Protein 8YCM (pdb70)

Organism: Homo sapiens (NCBI:txid9606)

Nearest PDB structures (foldseek):
  8ycm-assembly1_A  TM=1.005E+00  e=2.856E-42  Homo sapiens
  9bz0-assembly1_f  TM=9.808E-01  e=5.136E-36  Homo sapiens
  9er2-assembly1_Q  TM=9.688E-01  e=7.752E-35  Homo sapiens
  9fd2-assembly1_g  TM=9.751E-01  e=4.422E-33  Homo sapiens
  3ihu-assembly2_B  TM=4.565E-01  e=1.187E+00  Cupriavidus pinatubonensis JMP134

GO terms:
  GO:0046579 positive regulation of Ras protein signal transduction (P, IDA)
  GO:0005634 nucleus (C, TAS)
  GO:0005515 protein binding (F, IPI)
  GO:0016607 nuclear speck (C, IDA)
  GO:0005634 nucleus (C, IDA)
  GO:0003690 double-stranded DNA binding (F, IDA)
  GO:0003725 double-stranded RNA binding (F, IDA)
  GO:0042803 protein homodimerization activity (F, IDA)
  GO:0005634 nucleus (C, EXP)
  GO:0005737 cytoplasm (C, EXP)
  GO:1903518 positive regulation of single strand break repair (P, IMP)
  GO:0005737 cytoplasm (C, IDA)

InterPro domains:
  IPR018865 Inactive serine/threonine-protein kinase 19-like [PF10494] (53-251)
  IPR018865 Inactive serine/threonine-protein kinase 19-like [PTHR15243] (1-252)

Foldseek 3Di:
DCLLVVQVVVLQVLFDCPVVPVLFFRKAWLLLSCLRVVPSVVNVVVVVVCLVVQQWAWEADCDQLTGIIIGGLVSQLVNLCVLCPPHPLNVLSVLCSVPVSVPHRDQKDWQCCCCPVSNDDPVNVVSCVVSQQWDDDDPTMTGGGIRPCVVVVVLLVQQLVQLQVVQCPDVQSKDAPVRSQPDDRDPSNDSHNVSSVSNCPSSVCWDFDQDPVGTMTHRPPD/DQDPPLLVVQVVVLLVLFDCPVVPVLFARKAWLLLSCLRVVPNVSNVVNVVVCLFVQQWAWEQQPPDRSGIIIGGVVSLVVSLQVLCPPHPLNVLSVLCNVQPSVPGRDFKDWQCCCCPVSNDDPVNVVSCVVSQQWDDDDPTMTGGGGGPCVVVSQLLVQLLVVLQVVQCVDPQSKAAPCRSQVDDRDPSNPSHSVSSVSSCVSVVQWDWDQDPVHIMTHGDPD

Radius of gyration: 24.02 Å; Cα contacts (8 Å, |Δi|>4): 774; chains: 2; bounding box: 59×56×57 Å

Solvent-accessible surface area: 20640 Å² total; per-residue (Å²): 140,41,37,0,110,66,4,2,62,95,0,21,154,60,9,41,122,62,36,5,152,61,63,3,2,12,0,0,0,46,5,0,0,22,21,59,12,104,74,86,101,39,0,55,127,13,2,120,77,10,43,123,131,50,68,3,10,1,0,32,18,2,2,10,54,3,37,46,0,0,0,54,32,93,34,0,96,53,35,4,49,147,50,3,90,82,128,93,32,18,48,7,0,93,68,0,10,76,57,3,6,97,63,47,25,78,40,23,7,92,54,92,75,1,38,140,96,46,44,5,179,98,72,45,5,59,56,0,6,93,11,22,0,0,34,26,73,49,99,30,3,36,37,1,17,6,20,49,12,44,129,0,27,60,39,0,13,89,0,14,43,16,0,0,30,7,0,16,176,23,152,156,66,35,10,52,48,85,97,0,69,68,110,198,38,35,129,64,11,112,3,31,18,49,2,0,4,22,0,0,34,2,4,115,9,2,54,57,56,108,51,157,78,39,44,20,0,100,5,18,23,163,108,29,53,65,22,7,0,51,7,4,0,33,69,1,14,155,70,11,39,126,60,35,11,149,59,36,6,1,2,3,0,5,34,15,0,0,22,29,51,2,100,78,94,99,18,0,56,127,17,1,98,80,21,12,85,13,18,20,0,5,1,5,22,13,63,54,72,143,108,8,29,0,0,0,28,3,79,37,0,35,79,29,1,78,120,41,4,117,71,121,96,38,37,41,8,0,42,10,0,9,8,0,1,4,19,25,33,13,69,34,27,4,85,58,88,64,0,43,142,74,12,14,3,147,101,73,41,10,78,58,0,61,100,8,19,0,1,64,102,99,75,120,31,2,32,55,0,11,8,16,50,11,38,96,0,45,142,42,0,50,110,0,35,91,18,0,25,41,28,0,122,178,26,155,167,134,35,13,49,42,92,98,0,68,63,104,232,39,45,132,56,4,104,3,26,12,61,3,0,7,35,0,1,54,4,24,114,60,5,57,66,56,111,48,157,82,36,57,22,0,103,19,44,157,174

B-factor: mean 21.3, std 8.12, range [8.61, 62.26]

Sequence (447 aa):
PGSARAAVSELMQLFPRGLFEDALPPIVVLRSQVYSLVPDRTVADRQLKELQEQGEIRIVVQLGFDLDAHGIIIFTEDYRTRVLKASDGRPYAGAVQKFLASSVLPASGDLSFQQDQMTQTFGFRDSEITHLVNAGVLTVRDAGSWWLAVPGAGRFIKYFVKGRQAVLSSMVRKAKYRELLLSELLGRRRAPVVVRLGLTYHVHDLIGAQLVDSISTTSGTLLRLPETSGEPGSARAAVSELMQLFPRGLFEDALPPIVVLRSQVYSLVPDRTVADRQLKELQEQGEIRIVQLGFDLDAHGIIFTEDYRTTRVLKASSDGRPYAGAVQKFLASVLPASGDLSFQQDQMTQTFGFRDSEITHLVNAGVLTVRDAGSWWLAVPGAGRFIKYFVKGRRQAVLSSMVRKAKYRELLLSSEELLGRRAPVVVRLGLTYHVHDLIGAQLVDSISSTTSGTLLRLPET

Structure (mmCIF, N/CA/C/O backbone):
data_8YCM
#
_entry.id   8YCM
#
_cell.length_a   55.322
_cell.length_b   97.836
_cell.length_c   98.657
_cell.angle_alpha   90.000
_cell.angle_beta   90.000
_cell.angle_gamma   90.000
#
_symmetry.space_group_name_H-M   'P 21 21 21'
#
loop_
_entity.id
_entity.type
_entity.pdbx_description
1 polymer 'Isoform 4 of Inactive serine/threonine-protein kinase 19'
2 non-polymer 'SULFATE ION'
3 water water
#
loop_
_atom_site.group_PDB
_atom_site.id
_atom_site.type_symbol
_atom_site.label_atom_id
_atom_site.label_alt_id
_atom_site.label_comp_id
_atom_site.label_asym_id
_atom_site.label_entity_id
_atom_site.label_seq_id
_atom_site.pdbx_PDB_ins_code
_atom_site.Cartn_x
_atom_site.Cartn_y
_atom_site.Cartn_z
_atom_site.occupancy
_atom_site.B_iso_or_equiv
_atom_site.auth_seq_id
_atom_site.auth_comp_id
_atom_site.auth_asym_id
_atom_site.auth_atom_id
_atom_site.pdbx_PDB_model_num
ATOM 1 N N . PRO A 1 8 ? -12.65700 15.52000 -27.11200 1.000 34.49531 33 PRO A N 1
ATOM 2 C CA . PRO A 1 8 ? -13.98200 15.64300 -27.72000 1.000 29.56531 33 PRO A CA 1
ATOM 3 C C . PRO A 1 8 ? -14.02500 14.61100 -28.84000 1.000 28.98531 33 PRO A C 1
ATOM 4 O O . PRO A 1 8 ? -14.30500 14.91100 -30.00200 1.000 28.88531 33 PRO A O 1
ATOM 15 N N . GLY A 1 9 ? -13.68200 13.37700 -28.46100 1.000 31.65531 34 GLY A N 1
ATOM 16 C CA . GLY A 1 9 ? -13.45500 12.30000 -29.40100 1.000 28.48531 34 GLY A CA 1
ATOM 17 C C . GLY A 1 9 ? -12.12500 12.33400 -30.13100 1.000 25.44531 34 GLY A C 1
ATOM 18 O O . GLY A 1 9 ? -11.94400 11.57300 -31.07900 1.000 24.50531 34 GLY A O 1
ATOM 22 N N . SER A 1 10 ? -11.19000 13.18400 -29.71900 1.000 27.32531 35 SER A N 1
ATOM 23 C CA . SER A 1 10 ? -9.98400 13.39900 -30.51400 1.000 20.13531 35 SER A CA 1
ATOM 24 C C . SER A 1 10 ? -9.11900 12.13900 -30.60500 1.000 17.63754 35 SER A C 1
ATOM 25 O O . SER A 1 10 ? -8.76800 11.69500 -31.70400 1.000 16.07004 35 SER A O 1
ATOM 33 N N . ALA A 1 11 ? -8.72700 11.57200 -29.46500 1.000 16.49096 36 ALA A N 1
ATOM 34 C CA . ALA A 1 11 ? -7.88900 10.37500 -29.51500 1.000 15.77147 36 ALA A CA 1
ATOM 35 C C . ALA A 1 11 ? -8.62500 9.20200 -30.15700 1.000 15.23974 36 ALA A C 1
ATOM 36 O O . ALA A 1 11 ? -8.02700 8.41300 -30.89100 1.000 15.67618 36 ALA A O 1
ATOM 43 N N . ARG A 1 12 ? -9.92300 9.04600 -29.87000 1.000 15.75279 37 ARG A N 1
ATOM 44 C CA . ARG A 1 12 ? -10.65900 7.94800 -30.48200 1.000 16.12978 37 ARG A CA 1
ATOM 45 C C . ARG A 1 12 ? -10.70300 8.07900 -32.00200 1.000 15.69688 37 ARG A C 1
ATOM 46 O O . ARG A 1 12 ? -10.53000 7.08900 -32.72900 1.000 15.39581 37 ARG A O 1
ATOM 67 N N . ALA A 1 13 ? -10.92500 9.29700 -32.50600 1.000 14.58776 38 ALA A N 1
ATOM 68 C CA . ALA A 1 13 ? -10.92600 9.50900 -33.95100 1.000 14.98392 38 ALA A CA 1
ATOM 69 C C . ALA A 1 13 ? -9.54800 9.24600 -34.54500 1.000 14.74389 38 ALA A C 1
ATOM 70 O O . ALA A 1 13 ? -9.43000 8.64400 -35.61600 1.000 15.49017 38 ALA A O 1
ATOM 77 N N . ALA A 1 14 ? -8.49400 9.69400 -33.86000 1.000 13.99094 39 ALA A N 1
ATOM 78 C CA . ALA A 1 14 ? -7.13000 9.45400 -34.33500 1.000 12.91633 39 ALA A CA 1
ATOM 79 C C . ALA A 1 14 ? -6.81000 7.96500 -34.39300 1.000 12.61634 39 ALA A C 1
ATOM 80 O O . ALA A 1 14 ? -6.25200 7.47800 -35.38100 1.000 12.62265 39 ALA A O 1
ATOM 87 N N . VAL A 1 15 ? -7.15600 7.22700 -33.34200 1.000 13.11890 40 VAL A N 1
ATOM 88 C CA . VAL A 1 15 ? -6.90800 5.78100 -33.34700 1.000 12.71373 40 VAL A CA 1
ATOM 89 C C . VAL A 1 15 ? -7.59600 5.12600 -34.54400 1.000 13.11352 40 VAL A C 1
ATOM 90 O O . VAL A 1 15 ? -7.00900 4.29200 -35.23300 1.000 13.37987 40 VAL A O 1
ATOM 103 N N . SER A 1 16 ? -8.85500 5.48900 -34.81100 1.000 14.54761 41 SER A N 1
ATOM 104 C CA . SER A 1 16 ? -9.55900 4.87900 -35.94200 1.000 15.45816 41 SER A CA 1
ATOM 105 C C . SER A 1 16 ? -8.93700 5.24900 -37.29000 1.000 15.62780 41 SER A C 1
ATOM 106 O O . SER A 1 16 ? -8.88400 4.41200 -38.19600 1.000 16.41227 41 SER A O 1
ATOM 114 N N . GLU A 1 17 ? -8.46500 6.49200 -37.45300 1.000 14.59263 42 GLU A N 1
ATOM 115 C CA . GLU A 1 17 ? -7.79700 6.86300 -38.69900 1.000 14.50210 42 GLU A CA 1
ATOM 116 C C . GLU A 1 17 ? -6.52100 6.05100 -38.90700 1.000 13.84875 42 GLU A C 1
ATOM 117 O O . GLU A 1 17 ? -6.24000 5.58800 -40.01600 1.000 15.43326 42 GLU A O 1
ATOM 129 N N . LEU A 1 18 ? -5.75300 5.85200 -37.84100 1.000 12.35816 43 LEU A N 1
ATOM 130 C CA . LEU A 1 18 ? -4.48200 5.13500 -37.93400 1.000 12.63505 43 LEU A CA 1
ATOM 131 C C . LEU A 1 18 ? -4.71100 3.64200 -38.11300 1.000 13.12583 43 LEU A C 1
ATOM 132 O O . LEU A 1 18 ? -3.97600 2.98100 -38.84900 1.000 13.41368 43 LEU A O 1
ATOM 148 N N . MET A 1 19 ? -5.74700 3.09900 -37.47000 1.000 12.94845 44 MET A N 1
ATOM 149 C CA . MET A 1 19 ? -6.06000 1.68400 -37.61600 1.000 13.73111 44 MET A CA 1
ATOM 150 C C . MET A 1 19 ? -6.36800 1.35100 -39.06700 1.000 14.19730 44 MET A C 1
ATOM 151 O O . MET A 1 19 ? -6.00400 0.28000 -39.56000 1.000 15.70042 44 MET A O 1
ATOM 165 N N . GLN A 1 20 ? -7.03800 2.26000 -39.77100 1.000 15.31290 45 GLN A N 1
ATOM 166 C CA . GLN A 1 20 ? -7.37000 1.99800 -41.16300 1.000 17.53067 45 GLN A CA 1
ATOM 167 C C . GLN A 1 20 ? -6.12500 1.84600 -42.02900 1.000 15.35192 45 GLN A C 1
ATOM 168 O O . GLN A 1 20 ? -6.18200 1.20600 -43.09200 1.000 17.50993 45 GLN A O 1
ATOM 182 N N . LEU A 1 21 ? -5.00800 2.46400 -41.62500 1.000 13.95715 46 LEU A N 1
ATOM 183 C CA . LEU A 1 21 ? -3.77100 2.35300 -42.37800 1.000 15.11099 46 LEU A CA 1
ATOM 184 C C . LEU A 1 21 ? -3.08900 1.00100 -42.20600 1.000 15.70366 46 LEU A C 1
ATOM 185 O O . LEU A 1 21 ? -2.25400 0.63300 -43.03900 1.000 17.07173 46 LEU A O 1
ATOM 201 N N . PHE A 1 22 ? -3.40100 0.25500 -41.15300 1.000 14.64705 47 PHE A N 1
ATOM 202 C CA . PHE A 1 22 ? -2.64700 -0.96100 -40.87200 1.000 15.31629 47 PHE A CA 1
ATOM 203 C C . PHE A 1 22 ? -2.94000 -2.02700 -41.91800 1.000 16.48604 47 PHE A C 1
ATOM 204 O O . PHE A 1 22 ? -4.11000 -2.37800 -42.12600 1.000 17.41823 47 PHE A O 1
ATOM 221 N N . PRO A 1 23 ? -1.92000 -2.58400 -42.58300 1.000 15.62384 48 PRO A N 1
ATOM 222 C CA . PRO A 1 23 ? -2.18600 -3.65100 -43.55900 1.000 18.41958 48 PRO A CA 1
ATOM 223 C C . PRO A 1 23 ? -2.35800 -5.02800 -42.93700 1.000 20.16611 48 PRO A C 1
ATOM 224 O O . PRO A 1 23 ? -1.38400 -5.75900 -42.74400 1.000 20.83531 48 PRO A O 1
ATOM 235 N N . ARG A 1 24 ? -3.61100 -5.38500 -42.65000 1.000 22.55531 49 ARG A N 1
ATOM 236 C CA . ARG A 1 24 ? -3.89000 -6.66100 -41.99900 1.000 28.24531 49 ARG A CA 1
ATOM 237 C C . ARG A 1 24 ? -3.34800 -7.82700 -42.81600 1.000 25.41531 49 ARG A C 1
ATOM 238 O O . ARG A 1 24 ? -2.80400 -8.78400 -42.25600 1.000 27.00531 49 ARG A O 1
ATOM 259 N N . GLY A 1 25 ? -3.45400 -7.75300 -44.14300 1.000 30.11531 50 GLY A N 1
ATOM 260 C CA . GLY A 1 25 ? -3.02600 -8.87200 -44.96400 1.000 27.42531 50 GLY A CA 1
ATOM 261 C C . GLY A 1 25 ? -1.53500 -9.13900 -44.94500 1.000 29.72531 50 GLY A C 1
ATOM 262 O O . GLY A 1 25 ? -1.11100 -10.24400 -45.31000 1.000 33.88531 50 GLY A O 1
ATOM 266 N N . LEU A 1 26 ? -0.72600 -8.15800 -44.53400 1.000 30.53531 51 LEU A N 1
ATOM 267 C CA . LEU A 1 26 ? 0.71200 -8.37300 -44.49100 1.000 30.46531 51 LEU A CA 1
ATOM 268 C C . LEU A 1 26 ? 1.06000 -9.51700 -43.55700 1.000 27.92531 51 LEU A C 1
ATOM 269 O O . LEU A 1 26 ? 2.02600 -10.23600 -43.80400 1.000 29.76531 51 LEU A O 1
ATOM 285 N N . PHE A 1 27 ? 0.29700 -9.69100 -42.47900 1.000 27.92531 52 PHE A N 1
ATOM 286 C CA . PHE A 1 27 ? 0.50300 -10.76500 -41.52200 1.000 29.22531 52 PHE A CA 1
ATOM 287 C C . PHE A 1 27 ? -0.58400 -11.82900 -41.67200 1.000 33.29531 52 PHE A C 1
ATOM 288 O O . PHE A 1 27 ? -0.80100 -12.60400 -40.74400 1.000 26.86531 52 PHE A O 1
ATOM 305 N N . GLU A 1 28 ? -1.25400 -11.87300 -42.84000 1.000 34.00531 53 GLU A N 1
ATOM 306 C CA . GLU A 1 28 ? -2.33000 -12.82600 -43.13800 1.000 36.92531 53 GLU A CA 1
ATOM 307 C C . GLU A 1 28 ? -3.43000 -12.75800 -42.08600 1.000 36.48531 53 GLU A C 1
ATOM 308 O O . GLU A 1 28 ? -4.04600 -13.77000 -41.75000 1.000 34.96531 53 GLU A O 1
ATOM 320 N N . ASP A 1 29 ? -3.68600 -11.55100 -41.57000 1.000 34.50531 54 ASP A N 1
ATOM 321 C CA . ASP A 1 29 ? -4.72200 -11.29500 -40.57400 1.000 32.46531 54 ASP A CA 1
ATOM 322 C C . ASP A 1 29 ? -4.43400 -11.97800 -39.24000 1.000 33.02531 54 ASP A C 1
ATOM 323 O O . ASP A 1 29 ? -5.32700 -12.05600 -38.39600 1.000 32.65531 54 ASP A O 1
ATOM 332 N N . ALA A 1 30 ? -3.19300 -12.43000 -39.01800 1.000 32.16531 55 ALA A N 1
ATOM 333 C CA . ALA A 1 30 ? -2.82000 -13.10700 -37.78400 1.000 35.52531 55 ALA A CA 1
ATOM 334 C C . ALA A 1 30 ? -2.59600 -12.15700 -36.61700 1.000 33.79531 55 ALA A C 1
ATOM 335 O O . ALA A 1 30 ? -2.59000 -12.60200 -35.47300 1.000 40.05531 55 ALA A O 1
ATOM 342 N N . LEU A 1 31 ? -2.41100 -10.87700 -36.86800 1.000 31.22531 56 LEU A N 1
ATOM 343 C CA . LEU A 1 31 ? -2.06300 -9.94600 -35.81400 1.000 25.41531 56 LEU A CA 1
ATOM 344 C C . LEU A 1 31 ? -3.20300 -8.95000 -35.69300 1.000 23.28389 56 LEU A C 1
ATOM 345 O O . LEU A 1 31 ? -3.77300 -8.55900 -36.71700 1.000 25.25531 56 LEU A O 1
ATOM 361 N N . PRO A 1 32 ? -3.61200 -8.56700 -34.48200 1.000 21.16593 57 PRO A N 1
ATOM 362 C CA . PRO A 1 32 ? -4.56900 -7.45300 -34.36900 1.000 20.78531 57 PRO A CA 1
ATOM 363 C C . PRO A 1 32 ? -3.92900 -6.19100 -34.91100 1.000 17.68055 57 PRO A C 1
ATOM 364 O O . PRO A 1 32 ? -2.72700 -5.99700 -34.72400 1.000 17.62532 57 PRO A O 1
ATOM 375 N N . PRO A 1 33 ? -4.67800 -5.32100 -35.59200 1.000 16.09079 58 PRO A N 1
ATOM 376 C CA . PRO A 1 33 ? -4.07100 -4.06100 -36.04400 1.000 16.74331 58 PRO A CA 1
ATOM 377 C C . PRO A 1 33 ? -3.49600 -3.27500 -34.87000 1.000 15.09371 58 PRO A C 1
ATOM 378 O O . PRO A 1 33 ? -4.10500 -3.16900 -33.79800 1.000 14.58530 58 PRO A O 1
ATOM 389 N N . ILE A 1 34 ? -2.30300 -2.72100 -35.08300 1.000 13.81833 59 ILE A N 1
ATOM 390 C CA . ILE A 1 34 ? -1.55900 -2.00800 -34.04800 1.000 13.91184 59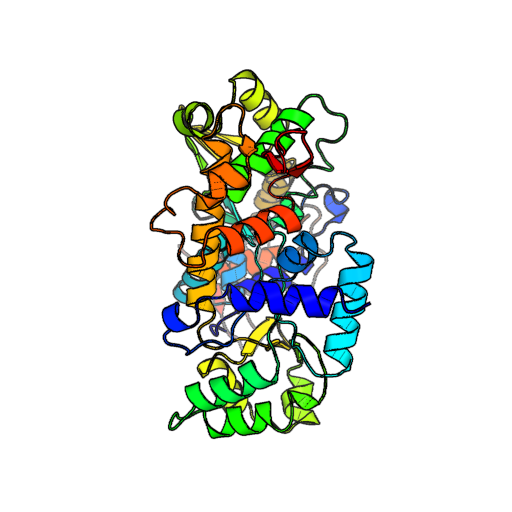 ILE A CA 1
ATOM 391 C C . ILE A 1 34 ? -1.32500 -0.56500 -34.49500 1.000 13.09264 59 ILE A C 1
ATOM 392 O O . ILE A 1 34 ? -0.91600 -0.32700 -35.63700 1.000 14.93731 59 ILE A O 1
ATOM 408 N N A VAL A 1 35 ? -1.57100 0.39100 -33.60500 0.577 13.13781 60 VAL A N 1
ATOM 409 N N B VAL A 1 35 ? -1.60500 0.38700 -33.60100 0.423 13.33185 60 VAL A N 1
ATOM 410 C CA A VAL A 1 35 ? -1.14500 1.76700 -33.82500 0.577 13.04100 60 VAL A CA 1
ATOM 411 C CA B VAL A 1 35 ? -1.22100 1.78700 -33.78600 0.423 13.62429 60 VAL A CA 1
ATOM 412 C C A VAL A 1 35 ? -0.26700 2.16700 -32.64400 0.577 12.36725 60 VAL A C 1
ATOM 413 C C B VAL A 1 35 ? -0.25700 2.14300 -32.66000 0.423 12.65939 60 VAL A C 1
ATOM 414 O O A VAL A 1 35 ? -0.38200 1.63300 -31.53500 0.577 15.07870 60 VAL A O 1
ATOM 415 O O B VAL A 1 35 ? -0.20500 1.43700 -31.65600 0.423 14.63539 60 VAL A O 1
ATOM 440 N N . LEU A 1 36 ? 0.64500 3.09200 -32.89300 1.000 12.22505 61 LEU A N 1
ATOM 441 C CA . LEU A 1 36 ? 1.61700 3.48000 -31.87100 1.000 12.51275 61 LEU A CA 1
ATOM 442 C C . LEU A 1 36 ? 1.22700 4.80500 -31.22000 1.000 11.51394 61 LEU A C 1
ATOM 443 O O . LEU A 1 36 ? 0.66000 5.69500 -31.86700 1.000 11.56466 61 LEU A O 1
ATOM 459 N N . ARG A 1 37 ? 1.56900 4.94200 -29.93200 1.000 11.00986 62 ARG A N 1
ATOM 460 C CA . ARG A 1 37 ? 1.21100 6.16700 -29.22000 1.000 12.32454 62 ARG A CA 1
ATOM 461 C C . ARG A 1 37 ? 1.73800 7.40100 -29.93800 1.000 13.12646 62 ARG A C 1
ATOM 462 O O . ARG A 1 37 ? 1.04700 8.42100 -30.02900 1.000 13.43696 62 ARG A O 1
ATOM 483 N N . SER A 1 38 ? 2.96700 7.34400 -30.44800 1.000 13.24717 63 SER A N 1
ATOM 484 C CA . SER A 1 38 ? 3.48000 8.55000 -31.07700 1.000 15.07237 63 SER A CA 1
ATOM 485 C C . SER A 1 38 ? 2.73500 8.90100 -32.35400 1.000 13.11248 63 SER A C 1
ATOM 486 O O . SER A 1 38 ? 2.60800 10.09400 -32.67000 1.000 12.88929 63 SER A O 1
ATOM 494 N N . GLN A 1 39 ? 2.15900 7.90700 -33.04400 1.000 12.01094 64 GLN A N 1
ATOM 495 C CA . GLN A 1 39 ? 1.31100 8.23100 -34.19100 1.000 11.35629 64 GLN A CA 1
ATOM 496 C C . GLN A 1 39 ? 0.08600 9.04100 -33.76500 1.000 11.03565 64 GLN A C 1
ATOM 497 O O . GLN A 1 39 ? -0.35200 9.93600 -34.48800 1.000 12.18802 64 GLN A O 1
ATOM 511 N N . VAL A 1 40 ? -0.48100 8.73500 -32.60100 1.000 10.96276 65 VAL A N 1
ATOM 512 C CA . VAL A 1 40 ? -1.62300 9.50900 -32.12600 1.000 11.68638 65 VAL A CA 1
ATOM 513 C C . VAL A 1 40 ? -1.22500 10.96200 -31.94500 1.000 12.78801 65 VAL A C 1
ATOM 514 O O . VAL A 1 40 ? -2.00100 11.86300 -32.25600 1.000 12.84190 65 VAL A O 1
ATOM 527 N N . TYR A 1 41 ? 0.00900 11.21900 -31.48500 1.000 12.91921 66 TYR A N 1
ATOM 528 C CA . TYR A 1 41 ? 0.46400 12.59200 -31.29800 1.000 13.39114 66 TYR A CA 1
ATOM 529 C C . TYR A 1 41 ? 0.59100 13.34800 -32.60800 1.000 13.30387 66 TYR A C 1
ATOM 530 O O . TYR A 1 41 ? 0.52100 14.58100 -32.59800 1.000 15.26617 66 TYR A O 1
ATOM 548 N N . SER A 1 42 ? 0.79900 12.65600 -33.72900 1.000 13.23966 67 SER A N 1
ATOM 549 C CA . SER A 1 42 ? 0.79000 13.34600 -35.01300 1.000 13.26773 67 SER A CA 1
ATOM 550 C C . SER A 1 42 ? -0.57200 13.97800 -35.27300 1.000 13.89779 67 SER A C 1
ATOM 551 O O . SER A 1 42 ? -0.66400 15.11100 -35.75500 1.000 15.80254 67 SER A O 1
ATOM 559 N N . LEU A 1 43 ? -1.64800 13.26700 -34.93000 1.000 13.19823 68 LEU A N 1
ATOM 560 C CA . LEU A 1 43 ? -3.00300 13.73000 -35.19200 1.000 14.39324 68 LEU A CA 1
ATOM 561 C C . LEU A 1 43 ? -3.60800 14.52500 -34.04200 1.000 15.86079 68 LEU A C 1
ATOM 562 O O . LEU A 1 43 ? -4.53500 15.31800 -34.27900 1.000 17.50013 68 LEU A O 1
ATOM 578 N N . VAL A 1 44 ? -3.10900 14.33400 -32.82100 1.000 15.03624 69 VAL A N 1
ATOM 579 C CA . VAL A 1 44 ? -3.54400 15.01300 -31.59600 1.000 17.19063 69 VAL A CA 1
ATOM 580 C C . VAL A 1 44 ? -2.27900 15.58400 -30.96400 1.000 19.35436 69 VAL A C 1
ATOM 581 O O . VAL A 1 44 ? -1.67900 14.95300 -30.08000 1.000 17.90055 69 VAL A O 1
ATOM 594 N N . PRO A 1 45 ? -1.82600 16.75400 -31.42600 1.000 20.93531 70 PRO A N 1
ATOM 595 C CA . PRO A 1 45 ? -0.48600 17.24500 -31.06200 1.000 21.04531 70 PRO A CA 1
ATOM 596 C C . PRO A 1 45 ? -0.32900 17.64900 -29.60000 1.000 20.67531 70 PRO A C 1
ATOM 597 O O . PRO A 1 45 ? 0.80400 17.74800 -29.12600 1.000 22.26531 70 PRO A O 1
ATOM 608 N N . ASP A 1 46 ? -1.40500 17.93200 -28.87700 1.000 20.05458 71 ASP A N 1
ATOM 609 C CA . ASP A 1 46 ? -1.33500 18.14000 -27.44100 1.000 21.15531 71 ASP A CA 1
ATOM 610 C C . ASP A 1 46 ? -1.19000 16.80300 -26.77900 1.000 20.82531 71 ASP A C 1
ATOM 611 O O . ASP A 1 46 ? -2.15500 16.03000 -26.57100 1.000 20.91523 71 ASP A O 1
ATOM 620 N N . ARG A 1 47 ? 0.05400 16.50300 -26.45600 1.000 20.12531 72 ARG A N 1
ATOM 621 C CA . ARG A 1 47 ? 0.32600 15.20600 -25.78600 1.000 21.82531 72 ARG A CA 1
ATOM 622 C C . ARG A 1 47 ? -0.47800 14.96400 -24.46900 1.000 23.87531 72 ARG A C 1
ATOM 623 O O . ARG A 1 47 ? -0.85300 13.81400 -24.14100 1.000 20.69531 72 ARG A O 1
ATOM 644 N N . THR A 1 48 ? -0.89200 16.03700 -23.79100 1.000 23.06531 73 THR A N 1
ATOM 645 C CA . THR A 1 48 ? -1.48800 15.78400 -22.50200 1.000 24.42531 73 THR A CA 1
ATOM 646 C C . THR A 1 48 ? -2.92200 15.39400 -22.75100 1.000 22.84531 73 THR A C 1
ATOM 647 O O . THR A 1 48 ? -3.44100 14.52300 -22.07200 1.000 22.36531 73 THR A O 1
ATOM 658 N N . VAL A 1 49 ? -3.57900 16.06900 -23.69800 1.000 20.54531 74 VAL A N 1
ATOM 659 C CA . VAL A 1 49 ? -4.93200 15.70700 -24.10600 1.000 22.30531 74 VAL A CA 1
ATOM 660 C C . VAL A 1 49 ? -4.94700 14.29800 -24.67800 1.000 21.78531 74 VAL A C 1
ATOM 661 O O . VAL A 1 49 ? -5.80600 13.47000 -24.33600 1.000 20.01531 74 VAL A O 1
ATOM 674 N N . ALA A 1 50 ? -4.01500 14.01200 -25.59100 1.000 18.82275 75 ALA A N 1
ATOM 675 C CA . ALA A 1 50 ? -3.94800 12.67800 -26.18000 1.000 18.42698 75 ALA A CA 1
ATOM 676 C C . ALA A 1 50 ? -3.78600 11.62500 -25.09600 1.000 16.80041 75 ALA A C 1
ATOM 677 O O . ALA A 1 50 ? -4.50600 10.62600 -25.07600 1.000 16.25465 75 ALA A O 1
ATOM 684 N N . ASP A 1 51 ? -2.84200 11.82200 -24.18000 1.000 18.41554 76 ASP A N 1
ATOM 685 C CA . ASP A 1 51 ? -2.62300 10.82200 -23.14000 1.000 18.05362 76 ASP A CA 1
ATOM 686 C C . ASP A 1 51 ? -3.85300 10.67300 -22.23600 1.000 17.90730 76 ASP A C 1
ATOM 687 O O . ASP A 1 51 ? -4.21200 9.56100 -21.83100 1.000 17.63602 76 ASP A O 1
ATOM 696 N N . ARG A 1 52 ? -4.50300 11.78100 -21.88800 1.000 19.22336 77 ARG A N 1
ATOM 697 C CA . ARG A 1 52 ? -5.67900 11.70600 -21.02800 1.000 19.57276 77 ARG A CA 1
ATOM 698 C C . ARG A 1 52 ? -6.79000 10.90800 -21.69600 1.000 17.95412 77 ARG A C 1
ATOM 699 O O . ARG A 1 52 ? -7.44300 10.07600 -21.05500 1.000 18.64432 77 ARG A O 1
ATOM 720 N N . GLN A 1 53 ? -7.05000 11.18700 -22.97700 1.000 18.04074 78 GLN A N 1
ATOM 721 C CA . GLN A 1 53 ? -8.12900 10.49800 -23.67600 1.000 16.23470 78 GLN A CA 1
ATOM 722 C C . GLN A 1 53 ? -7.78800 9.02800 -23.90500 1.000 15.64756 78 GLN A C 1
ATOM 723 O O . GLN A 1 53 ? -8.66300 8.15800 -23.78800 1.000 17.09230 78 GLN A O 1
ATOM 737 N N . LEU A 1 54 ? -6.51800 8.71600 -24.16700 1.000 14.53964 79 LEU A N 1
ATOM 738 C CA . LEU A 1 54 ? -6.14000 7.31500 -24.28900 1.000 15.50007 79 LEU A CA 1
ATOM 739 C C . LEU A 1 54 ? -6.32400 6.58900 -22.96500 1.000 16.08933 79 LEU A C 1
ATOM 740 O O . LEU A 1 54 ? -6.73900 5.42200 -22.93000 1.000 17.04536 79 LEU A O 1
ATOM 756 N N . LYS A 1 55 ? -5.98900 7.25000 -21.86100 1.000 17.39237 80 LYS A N 1
ATOM 757 C CA . LYS A 1 55 ? -6.19600 6.65600 -20.54500 1.000 18.79749 80 LYS A CA 1
ATOM 758 C C . LYS A 1 55 ? -7.67700 6.40600 -20.30400 1.000 19.89899 80 LYS A C 1
ATOM 759 O O . LYS A 1 55 ? -8.04700 5.36300 -19.74500 1.000 22.57531 80 LYS A O 1
ATOM 778 N N . GLU A 1 56 ? -8.54200 7.33000 -20.74000 1.000 18.54847 81 GLU A N 1
ATOM 779 C CA . GLU A 1 56 ? -9.98800 7.12800 -20.59500 1.000 20.95531 81 GLU A CA 1
ATOM 780 C C . GLU A 1 56 ? -10.45500 5.91500 -21.38900 1.000 24.17531 81 GLU A C 1
ATOM 781 O O . GLU A 1 56 ? -11.28600 5.12800 -20.91300 1.000 23.82531 81 GLU A O 1
ATOM 793 N N . LEU A 1 57 ? -9.93000 5.73400 -22.60000 1.000 20.33514 82 LEU A N 1
ATOM 794 C CA . LEU A 1 57 ? -10.28600 4.56300 -23.38700 1.000 19.94461 82 LEU A CA 1
ATOM 795 C C . LEU A 1 57 ? -9.80200 3.28400 -22.72400 1.000 20.40867 82 LEU A C 1
ATOM 796 O O . LEU A 1 57 ? -10.48900 2.25800 -22.78300 1.000 20.45531 82 LEU A O 1
ATOM 812 N N . GLN A 1 58 ? -8.61300 3.31800 -22.10800 1.000 20.20776 83 GLN A N 1
ATOM 813 C CA . GLN A 1 58 ? -8.06900 2.16600 -21.39000 1.000 23.67531 83 GLN A CA 1
ATOM 814 C C . GLN A 1 58 ? -8.95800 1.84600 -20.19300 1.000 25.96531 83 GLN A C 1
ATOM 815 O O . GLN A 1 58 ? -9.33600 0.68700 -19.98400 1.000 33.47531 83 GLN A O 1
ATOM 829 N N . GLU A 1 59 ? -9.41700 2.86600 -19.47600 1.000 24.28531 84 GLU A N 1
ATOM 830 C CA . GLU A 1 59 ? -10.25400 2.59800 -18.30600 1.000 32.84531 84 GLU A CA 1
ATOM 831 C C . GLU A 1 59 ? -11.69500 2.23100 -18.65900 1.000 30.38531 84 GLU A C 1
ATOM 832 O O . GLU A 1 59 ? -12.40600 1.66200 -17.81400 1.000 30.87531 84 GLU A O 1
ATOM 844 N N . GLN A 1 60 ? -12.16300 2.57100 -19.85800 1.000 25.21531 85 GLN A N 1
ATOM 845 C CA . GLN A 1 60 ? -13.45400 2.12000 -20.35100 1.000 20.01531 85 GLN A CA 1
ATOM 846 C C . GLN A 1 60 ? -13.35800 0.72700 -20.97100 1.000 26.22531 85 GLN A C 1
ATOM 847 O O . GLN A 1 60 ? -14.36300 0.22000 -21.48100 1.000 20.59531 85 GLN A O 1
ATOM 861 N N . GLY A 1 61 ? -12.16200 0.11900 -20.96100 1.000 20.95531 86 GLY A N 1
ATOM 862 C CA . GLY A 1 61 ? -11.94000 -1.24000 -21.42100 1.000 24.89531 86 GLY A CA 1
ATOM 863 C C . GLY A 1 61 ? -11.87400 -1.46000 -22.91800 1.000 25.62531 86 GLY A C 1
ATOM 864 O O . GLY A 1 61 ? -11.95600 -2.60200 -23.37100 1.000 26.69531 86 GLY A O 1
ATOM 868 N N . GLU A 1 62 ? -11.71600 -0.42300 -23.70900 1.000 20.09531 87 GLU A N 1
ATOM 869 C CA . GLU A 1 62 ? -11.82300 -0.59900 -25.14400 1.000 20.15531 87 GLU A CA 1
ATOM 870 C C . GLU A 1 62 ? -10.49200 -0.84800 -25.83900 1.000 18.23701 87 GLU A C 1
ATOM 871 O O . GLU A 1 62 ? -10.45800 -1.54900 -26.86000 1.000 19.78803 87 GLU A O 1
ATOM 883 N N . ILE A 1 63 ? -9.40100 -0.29600 -25.32000 1.000 17.51503 88 ILE A N 1
ATOM 884 C CA . ILE A 1 63 ? -8.08200 -0.51800 -25.89500 1.000 16.50978 88 ILE A CA 1
ATOM 885 C C . ILE A 1 63 ? -7.17800 -1.15400 -24.85000 1.000 18.23498 88 ILE A C 1
ATOM 886 O O . ILE A 1 63 ? -7.40300 -1.02900 -23.64200 1.000 18.71815 88 ILE A O 1
ATOM 902 N N . ARG A 1 64 ? -6.13900 -1.83700 -25.33500 1.000 17.64205 89 ARG A N 1
ATOM 903 C CA . ARG A 1 64 ? -5.02900 -2.27200 -24.50600 1.000 20.26999 89 ARG A CA 1
ATOM 904 C C . ARG A 1 64 ? -3.81000 -1.47800 -24.94000 1.000 16.14950 89 ARG A C 1
ATOM 905 O O . ARG A 1 64 ? -3.59900 -1.27100 -26.14100 1.000 16.05728 89 ARG A O 1
ATOM 926 N N . ILE A 1 65 ? -3.00400 -1.06100 -23.97100 1.000 16.26223 90 ILE A N 1
ATOM 927 C CA . ILE A 1 65 ? -1.68400 -0.49700 -24.22300 1.000 16.31813 90 ILE A CA 1
ATOM 928 C C . ILE A 1 65 ? -0.66100 -1.60300 -24.03800 1.000 14.96202 90 ILE A C 1
ATOM 929 O O . ILE A 1 65 ? -0.70400 -2.33000 -23.03100 1.000 16.64316 90 ILE A O 1
ATOM 945 N N A VAL A 1 66 ? 0.26700 -1.73700 -24.98600 0.465 14.57379 91 VAL A N 1
ATOM 946 N N B VAL A 1 66 ? 0.25900 -1.73000 -24.99500 0.535 14.39204 91 VAL A N 1
ATOM 947 C CA A VAL A 1 66 ? 1.26600 -2.80000 -24.94900 0.465 15.52420 91 VAL A CA 1
ATOM 948 C CA B VAL A 1 66 ? 1.24700 -2.80900 -24.99500 0.535 15.39833 91 VAL A CA 1
ATOM 949 C C A VAL A 1 66 ? 2.67000 -2.24100 -25.13500 0.465 15.14764 91 VAL A C 1
ATOM 950 C C B VAL A 1 66 ? 2.65400 -2.22500 -25.11100 0.535 15.46775 91 VAL A C 1
ATOM 951 O O A VAL A 1 66 ? 2.93100 -1.43600 -26.04000 0.465 14.62275 91 VAL A O 1
ATOM 952 O O B VAL A 1 66 ? 2.87800 -1.29000 -25.88200 0.535 16.05299 91 VAL A O 1
ATOM 977 N N . GLN A 1 67 ? 3.58000 -2.71300 -24.29200 1.000 14.35869 92 GLN A N 1
ATOM 978 C CA . GLN A 1 67 ? 4.98000 -2.33600 -24.41600 1.000 14.16722 92 GLN A CA 1
ATOM 979 C C . GLN A 1 67 ? 5.61300 -2.99300 -25.64000 1.000 14.27488 92 GLN A C 1
ATOM 980 O O . GLN A 1 67 ? 5.68100 -4.22400 -25.73400 1.000 16.16862 92 GLN A O 1
ATOM 994 N N . LEU A 1 68 ? 6.10200 -2.17500 -26.57300 1.000 14.13656 93 LEU A N 1
ATOM 995 C CA . LEU A 1 68 ? 6.78500 -2.66100 -27.76000 1.000 14.19313 93 LEU A CA 1
ATOM 996 C C . LEU A 1 68 ? 8.25600 -2.27700 -27.77900 1.000 16.63618 93 LEU A C 1
ATOM 997 O O . LEU A 1 68 ? 9.07900 -3.08700 -28.19700 1.000 17.72968 93 LEU A O 1
ATOM 1013 N N . GLY A 1 69 ? 8.59800 -1.05800 -27.35800 1.000 16.05207 94 GLY A N 1
ATOM 1014 C CA . GLY A 1 69 ? 9.97700 -0.69000 -27.08700 1.000 17.24959 94 GLY A CA 1
ATOM 1015 C C . GLY A 1 69 ? 10.73300 0.07200 -28.15300 1.000 20.95531 94 GLY A C 1
ATOM 1016 O O . GLY A 1 69 ? 11.95900 0.13900 -28.06700 1.000 22.48531 94 GLY A O 1
ATOM 1020 N N . PHE A 1 70 ? 10.07200 0.68100 -29.12600 1.000 16.93135 95 PHE A N 1
ATOM 1021 C CA . PHE A 1 70 ? 10.81800 1.47200 -30.09600 1.000 16.74673 95 PHE A CA 1
ATOM 1022 C C . PHE A 1 70 ? 11.33400 2.75400 -29.45000 1.000 17.11641 95 PHE A C 1
ATOM 1023 O O . PHE A 1 70 ? 10.66600 3.35900 -28.60800 1.000 18.21233 95 PHE A O 1
ATOM 1040 N N . ASP A 1 71 ? 12.53100 3.18000 -29.86300 1.000 16.65778 96 ASP A N 1
ATOM 1041 C CA . ASP A 1 71 ? 13.03500 4.48700 -29.44500 1.000 15.60004 96 ASP A CA 1
ATOM 1042 C C . ASP A 1 71 ? 12.01200 5.57200 -29.79500 1.000 16.01490 96 ASP A C 1
ATOM 1043 O O . ASP A 1 71 ? 11.53000 5.65200 -30.93500 1.000 16.39567 96 ASP A O 1
ATOM 1052 N N . LEU A 1 72 ? 11.62700 6.35500 -28.78700 1.000 15.13752 97 LEU A N 1
ATOM 1053 C CA . LEU A 1 72 ? 10.69000 7.47200 -28.92400 1.000 16.03052 97 LEU A CA 1
ATOM 1054 C C . LEU A 1 72 ? 9.27100 7.05200 -29.32000 1.000 17.26327 97 LEU A C 1
ATOM 1055 O O . LEU A 1 72 ? 8.44900 7.91800 -29.62700 1.000 17.56752 97 LEU A O 1
ATOM 1071 N N . ASP A 1 73 ? 8.94600 5.75200 -29.30700 1.000 17.27539 98 ASP A N 1
ATOM 1072 C CA . ASP A 1 73 ? 7.55300 5.35000 -29.56000 1.000 19.06130 98 ASP A CA 1
ATOM 1073 C C . ASP A 1 73 ? 7.36600 3.98800 -28.88900 1.000 20.87162 98 ASP A C 1
ATOM 1074 O O . ASP A 1 73 ? 7.27400 2.97500 -29.59900 1.000 21.28042 98 ASP A O 1
ATOM 1083 N N . ALA A 1 74 ? 7.31900 3.96300 -27.54400 1.000 25.81531 99 ALA A N 1
ATOM 1084 C CA . ALA A 1 74 ? 7.47000 2.72500 -26.78500 1.000 26.32531 99 ALA A CA 1
ATOM 1085 C C . ALA A 1 74 ? 6.21100 1.87600 -26.76800 1.000 18.79885 99 ALA A C 1
ATOM 1086 O O . ALA A 1 74 ? 6.32600 0.64300 -26.66700 1.000 18.30572 99 ALA A O 1
ATOM 1093 N N . HIS A 1 75 ? 5.02300 2.49200 -26.85900 1.000 15.27734 100 HIS A N 1
ATOM 1094 C CA . HIS A 1 75 ? 3.77200 1.76300 -26.64700 1.000 14.17164 100 HIS A CA 1
ATOM 1095 C C . HIS A 1 75 ? 2.95100 1.57200 -27.91900 1.000 14.46565 100 HIS A C 1
ATOM 1096 O O . HIS A 1 75 ? 2.78700 2.49300 -28.72200 1.000 16.62661 100 HIS A O 1
ATOM 1110 N N . GLY A 1 76 ? 2.38500 0.38900 -28.05300 1.000 12.90751 101 GLY A N 1
ATOM 1111 C CA . GLY A 1 76 ? 1.35400 0.12200 -29.02500 1.000 13.36165 101 GLY A CA 1
ATOM 1112 C C . GLY A 1 76 ? -0.03500 0.17300 -28.40900 1.000 13.04267 101 GLY A C 1
ATOM 1113 O O . GLY A 1 76 ? -0.20400 0.07200 -27.19000 1.000 13.84164 101 GLY A O 1
ATOM 1117 N N . ILE A 1 77 ? -1.01500 0.36500 -29.28500 1.000 12.11554 102 ILE A N 1
ATOM 1118 C CA . ILE A 1 77 ? -2.43100 0.47100 -28.96000 1.000 12.26533 102 ILE A CA 1
ATOM 1119 C C . ILE A 1 77 ? -3.16700 -0.54100 -29.81800 1.000 11.98222 102 ILE A C 1
ATOM 1120 O O . ILE A 1 77 ? -3.01800 -0.53500 -31.04200 1.000 12.64537 102 ILE A O 1
ATOM 1136 N N A ILE A 1 78 ? -3.97500 -1.39200 -29.18400 0.639 12.67432 103 ILE A N 1
ATOM 1137 N N B ILE A 1 78 ? -3.96900 -1.39600 -29.18400 0.361 12.96115 103 ILE A N 1
ATOM 1138 C CA A ILE A 1 78 ? -4.76200 -2.40000 -29.88300 0.639 13.35266 103 ILE A CA 1
ATOM 1139 C CA B ILE A 1 78 ? -4.74700 -2.41900 -29.88000 0.361 14.04474 103 ILE A CA 1
ATOM 1140 C C A ILE A 1 78 ? -6.15200 -2.40600 -29.27100 0.639 13.66136 103 ILE A C 1
ATOM 1141 C C B ILE A 1 78 ? -6.14100 -2.42400 -29.28200 0.361 14.06724 103 ILE A C 1
ATOM 1142 O O A ILE A 1 78 ? -6.32200 -2.15900 -28.07200 0.639 14.99253 103 ILE A O 1
ATOM 1143 O O B ILE A 1 78 ? -6.31300 -2.07000 -28.11500 0.361 14.81988 103 ILE A O 1
ATOM 1174 N N . PHE A 1 79 ? -7.14600 -2.71500 -30.09300 1.000 14.25728 104 PHE A N 1
ATOM 1175 C CA . PHE A 1 79 ? -8.48600 -2.90700 -29.55400 1.000 14.57939 104 PHE A CA 1
ATOM 1176 C C . PHE A 1 79 ? -8.53700 -4.23700 -28.81000 1.000 14.87006 104 PHE A C 1
ATOM 1177 O O . PHE A 1 79 ? -8.10300 -5.27300 -29.32100 1.000 15.42442 104 PHE A O 1
ATOM 1194 N N . THR A 1 80 ? -9.06500 -4.20600 -27.59500 1.000 16.40800 105 THR A N 1
ATOM 1195 C CA . THR A 1 80 ? -9.08300 -5.42300 -26.79600 1.000 18.24836 105 THR A CA 1
ATOM 1196 C C . THR A 1 80 ? -9.80800 -6.56600 -27.49600 1.000 18.67908 105 THR A C 1
ATOM 1197 O O . THR A 1 80 ? -9.37100 -7.70900 -27.40300 1.000 18.34897 105 THR A O 1
ATOM 1208 N N . GLU A 1 81 ? -10.90700 -6.28700 -28.20300 1.000 18.76807 106 GLU A N 1
ATOM 1209 C CA . GLU A 1 81 ? -11.61300 -7.37400 -28.88600 1.000 19.61112 106 GLU A CA 1
ATOM 1210 C C . GLU A 1 81 ? -10.79500 -7.95300 -30.04200 1.000 17.83401 106 GLU A C 1
ATOM 1211 O O . GLU A 1 81 ? -10.84500 -9.17100 -30.28600 1.000 20.15627 106 GLU A O 1
ATOM 1223 N N . ASP A 1 82 ? -10.02200 -7.11200 -30.74900 1.000 17.64021 107 ASP A N 1
ATOM 1224 C CA . ASP A 1 82 ? -9.13500 -7.62100 -31.79600 1.000 19.63894 107 ASP A CA 1
ATOM 1225 C C . ASP A 1 82 ? -8.05500 -8.51400 -31.19900 1.000 20.22953 107 ASP A C 1
ATOM 1226 O O . ASP A 1 82 ? -7.65000 -9.51800 -31.80300 1.000 22.83531 107 ASP A O 1
ATOM 1235 N N . TYR A 1 83 ? -7.51900 -8.11800 -30.05200 1.000 17.51197 108 TYR A N 1
ATOM 1236 C CA . TYR A 1 83 ? -6.50700 -8.94500 -29.39900 1.000 17.06285 108 TYR A CA 1
ATOM 1237 C C . TYR A 1 83 ? -7.10500 -10.27800 -28.98900 1.000 17.75742 108 TYR A C 1
ATOM 1238 O O . TYR A 1 83 ? -6.55500 -11.34400 -29.27100 1.000 18.76431 108 TYR A O 1
ATOM 1256 N N . ARG A 1 84 ? -8.25400 -10.23500 -28.33700 1.000 17.29757 109 ARG A N 1
ATOM 1257 C CA . ARG A 1 84 ? -8.87000 -11.45500 -27.84900 1.000 19.57166 109 ARG A CA 1
ATOM 1258 C C . ARG A 1 84 ? -9.21000 -12.42000 -28.97800 1.000 23.70531 109 ARG A C 1
ATOM 1259 O O . ARG A 1 84 ? -8.88600 -13.61300 -28.91100 1.000 23.07531 109 ARG A O 1
ATOM 1280 N N . THR A 1 85 ? -9.90900 -11.94100 -29.99900 1.000 24.39531 110 THR A N 1
ATOM 1281 C CA . THR A 1 85 ? -10.42900 -12.85700 -31.00500 1.000 26.31531 110 THR A CA 1
ATOM 1282 C C . THR A 1 85 ? -9.29400 -13.54600 -31.73300 1.000 28.64531 110 THR A C 1
ATOM 1283 O O . THR A 1 85 ? -9.35300 -14.75500 -31.98100 1.000 33.83531 110 THR A O 1
ATOM 1294 N N . ARG A 1 86 ? -8.22000 -12.82100 -32.01500 1.000 28.40531 111 ARG A N 1
ATOM 1295 C CA . ARG A 1 86 ? -7.14200 -13.40100 -32.79700 1.000 32.26531 111 ARG A CA 1
ATOM 1296 C C . ARG A 1 86 ? -6.18800 -14.24000 -31.95500 1.000 32.81531 111 ARG A C 1
ATOM 1297 O O . ARG A 1 86 ? -5.69600 -15.26800 -32.43400 1.000 36.23531 111 ARG A O 1
ATOM 1318 N N . VAL A 1 87 ? -5.88900 -13.82300 -30.72000 1.000 25.32531 112 VAL A N 1
ATOM 1319 C CA . VAL A 1 87 ? -5.09500 -14.68700 -29.84300 1.000 22.01531 112 VAL A CA 1
ATOM 1320 C C . VAL A 1 87 ? -5.80400 -16.01900 -29.64500 1.000 24.19531 112 VAL A C 1
ATOM 1321 O O . VAL A 1 87 ? -5.17900 -17.09100 -29.67300 1.000 24.16531 112 VAL A O 1
ATOM 1334 N N . LEU A 1 88 ? -7.11900 -15.97900 -29.43200 1.000 22.82531 113 LEU A N 1
ATOM 1335 C CA . LEU A 1 88 ? -7.87300 -17.22400 -29.43200 1.000 28.08531 113 LEU A CA 1
ATOM 1336 C C . LEU A 1 88 ? -7.70500 -17.95200 -30.75800 1.000 36.09531 113 LEU A C 1
ATOM 1337 O O . LEU A 1 88 ? -7.61500 -19.18800 -30.78000 1.000 37.30531 113 LEU A O 1
ATOM 1353 N N . LYS A 1 89 ? -7.59600 -17.20300 -31.86600 1.000 36.17531 114 LYS A N 1
ATOM 1354 C CA . LYS A 1 89 ? -7.46400 -17.84300 -33.17200 1.000 38.38531 114 LYS A CA 1
ATOM 1355 C C . LYS A 1 89 ? -6.06000 -18.41600 -33.36000 1.000 37.14531 114 LYS A C 1
ATOM 1356 O O . LYS A 1 89 ? -5.89200 -19.50300 -33.92500 1.000 43.53531 114 LYS A O 1
ATOM 1375 N N . ALA A 1 90 ? -5.03300 -17.69900 -32.89900 1.000 34.31531 115 ALA A N 1
ATOM 1376 C CA . ALA A 1 90 ? -3.66400 -18.20000 -32.98400 1.000 31.06531 115 ALA A CA 1
ATOM 1377 C C . ALA A 1 90 ? -3.40500 -19.38800 -32.05800 1.000 37.20531 115 ALA A C 1
ATOM 1378 O O . ALA A 1 90 ? -2.35100 -20.03100 -32.18100 1.000 39.71531 115 ALA A O 1
ATOM 1385 N N . SER A 1 91 ? -4.33700 -19.69700 -31.15100 1.000 32.68531 116 SER A N 1
ATOM 1386 C CA . SER A 1 91 ? -4.15900 -20.73900 -30.14300 1.000 30.65531 116 SER A CA 1
ATOM 1387 C C . SER A 1 91 ? -4.96300 -21.99700 -30.44200 1.000 31.75531 116 SER A C 1
ATOM 1388 O O . SER A 1 91 ? -4.80400 -23.00400 -29.73600 1.000 30.59531 116 SER A O 1
ATOM 1396 N N . ASP A 1 92 ? -5.78900 -21.97200 -31.48700 1.000 32.91531 117 ASP A N 1
ATOM 1397 C CA . ASP A 1 92 ? -6.65700 -23.09200 -31.82500 1.000 32.29531 117 ASP A CA 1
ATOM 1398 C C . ASP A 1 92 ? -5.86200 -24.37000 -32.02200 1.000 29.16531 117 ASP A C 1
ATOM 1399 O O . ASP A 1 92 ? -4.95400 -24.42200 -32.85700 1.000 35.64531 117 ASP A O 1
ATOM 1408 N N . GLY A 1 93 ? -6.21800 -25.40100 -31.26200 1.000 30.60531 118 GLY A N 1
ATOM 1409 C CA . GLY A 1 93 ? -5.61400 -26.70700 -31.43000 1.000 31.37531 118 GLY A CA 1
ATOM 1410 C C . GLY A 1 93 ? -4.15800 -26.78300 -31.05200 1.000 32.27531 118 GLY A C 1
ATOM 1411 O O . GLY A 1 93 ? -3.49400 -27.77300 -31.37600 1.000 32.88531 118 GLY A O 1
ATOM 1415 N N . ARG A 1 94 ? -3.64000 -25.77500 -30.38700 1.000 29.91531 119 ARG A N 1
ATOM 1416 C CA . ARG A 1 94 ? -2.27400 -25.79000 -29.91700 1.000 26.31531 119 ARG A CA 1
ATOM 1417 C C . ARG A 1 94 ? -2.21400 -26.24000 -28.47000 1.000 22.76531 119 ARG A C 1
ATOM 1418 O O . ARG A 1 94 ? -3.20700 -26.17100 -27.73500 1.000 24.68531 119 ARG A O 1
ATOM 1439 N N . PRO A 1 95 ? -1.04600 -26.70200 -28.02400 1.000 26.82531 120 PRO A N 1
ATOM 1440 C CA . PRO A 1 95 ? -0.93200 -27.18600 -26.63900 1.000 23.59531 120 PRO A CA 1
ATOM 1441 C C . PRO A 1 95 ? -1.27400 -26.13100 -25.59500 1.000 27.36531 120 PRO A C 1
ATOM 1442 O O . PRO A 1 95 ? -1.70600 -26.46200 -24.48100 1.000 23.54531 120 PRO A O 1
ATOM 1453 N N . TYR A 1 96 ? -1.08900 -24.85500 -25.92500 1.000 21.88531 121 TYR A N 1
ATOM 1454 C CA . TYR A 1 96 ? -1.28500 -23.77500 -24.97000 1.000 21.71531 121 TYR A CA 1
ATOM 1455 C C . TYR A 1 96 ? -2.68400 -23.17500 -25.02200 1.000 20.50531 121 TYR A C 1
ATOM 1456 O O . TYR A 1 96 ? -2.94300 -22.16500 -24.35600 1.000 18.78028 121 TYR A O 1
ATOM 1474 N N . ALA A 1 97 ? -3.61400 -23.81000 -25.73500 1.000 21.37531 122 ALA A N 1
ATOM 1475 C CA . ALA A 1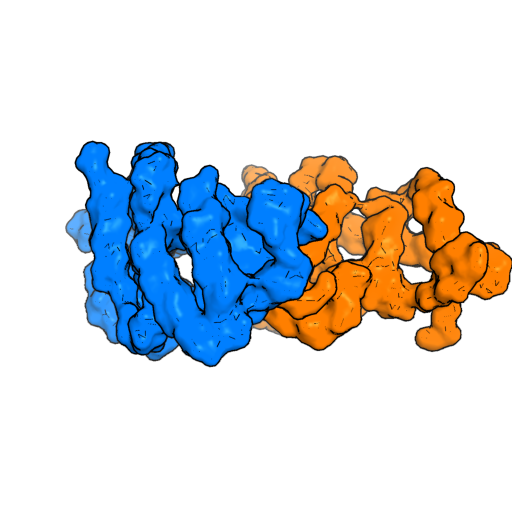 97 ? -4.94500 -23.22800 -25.89100 1.000 22.17771 122 ALA A CA 1
ATOM 1476 C C . ALA A 1 97 ? -5.64400 -23.04700 -24.54600 1.000 21.02531 122 ALA A C 1
ATOM 1477 O O . ALA A 1 97 ? -6.25400 -22.00400 -24.28800 1.000 19.92308 122 ALA A O 1
ATOM 1484 N N . GLY A 1 98 ? -5.56900 -24.04300 -23.66200 1.000 22.44531 123 GLY A N 1
ATOM 1485 C CA . GLY A 1 98 ? -6.25100 -23.91200 -22.38300 1.000 20.63531 123 GLY A CA 1
ATOM 1486 C C . GLY A 1 98 ? -5.74000 -22.75400 -21.54200 1.000 21.26194 123 GLY A C 1
ATOM 1487 O O . GLY A 1 98 ? -6.52100 -22.02200 -20.92400 1.000 19.48788 123 GLY A O 1
ATOM 1491 N N . ALA A 1 99 ? -4.41600 -22.62500 -21.44200 1.000 20.98531 124 ALA A N 1
ATOM 1492 C CA . ALA A 1 99 ? -3.82700 -21.54500 -20.65400 1.000 18.48624 124 ALA A CA 1
ATOM 1493 C C . ALA A 1 99 ? -4.19400 -20.18500 -21.23800 1.000 16.24228 124 ALA A C 1
ATOM 1494 O O . ALA A 1 99 ? -4.49800 -19.24200 -20.49600 1.000 15.88610 124 ALA A O 1
ATOM 1501 N N . VAL A 1 100 ? -4.18300 -20.07300 -22.56700 1.000 15.77014 125 VAL A N 1
ATOM 1502 C CA . VAL A 1 100 ? -4.52900 -18.80800 -23.21900 1.000 15.45735 125 VAL A CA 1
ATOM 1503 C C . VAL A 1 100 ? -5.98400 -18.45000 -22.93800 1.000 14.45341 125 VAL A C 1
ATOM 1504 O O . VAL A 1 100 ? -6.31200 -17.29900 -22.61300 1.000 14.99273 125 VAL A O 1
ATOM 1517 N N . GLN A 1 101 ? -6.88300 -19.43200 -23.03400 1.000 15.79520 126 GLN A N 1
ATOM 1518 C CA . GLN A 1 101 ? -8.28400 -19.14800 -22.75100 1.000 17.25606 126 GLN A CA 1
ATOM 1519 C C . GLN A 1 101 ? -8.46900 -18.66300 -21.32200 1.000 18.01826 126 GLN A C 1
ATOM 1520 O O . GLN A 1 101 ? -9.24900 -17.73800 -21.06900 1.000 18.84435 126 GLN A O 1
ATOM 1534 N N . LYS A 1 102 ? -7.79300 -19.30800 -20.36200 1.000 17.90071 127 LYS A N 1
ATOM 1535 C CA . LYS A 1 102 ? -7.89400 -18.87700 -18.97700 1.000 17.70761 127 LYS A CA 1
ATOM 1536 C C . LYS A 1 102 ? -7.38200 -17.45200 -18.81400 1.000 15.90651 127 LYS A C 1
ATOM 1537 O O . LYS A 1 102 ? -7.98800 -16.64800 -18.09700 1.000 16.21330 127 LYS 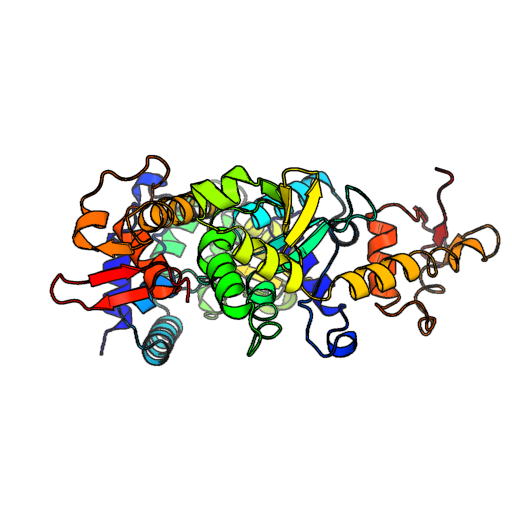A O 1
ATOM 1556 N N . PHE A 1 103 ? -6.25300 -17.12900 -19.45900 1.000 14.19766 128 PHE A N 1
ATOM 1557 C CA . PHE A 1 103 ? -5.68000 -15.78700 -19.36100 1.000 13.56918 128 PHE A CA 1
ATOM 1558 C C . PHE A 1 103 ? -6.62800 -14.72700 -19.93400 1.000 14.04611 128 PHE A C 1
ATOM 1559 O O . PHE A 1 103 ? -6.87000 -13.68500 -19.31000 1.000 14.57548 128 PHE A O 1
ATOM 1576 N N . LEU A 1 104 ? -7.16800 -14.97500 -21.12100 1.000 13.82434 129 LEU A N 1
ATOM 1577 C CA . LEU A 1 104 ? -8.07100 -14.00500 -21.73100 1.000 15.00070 129 LEU A CA 1
ATOM 1578 C C . LEU A 1 104 ? -9.34300 -13.81700 -20.91600 1.000 16.62525 129 LEU A C 1
ATOM 1579 O O . LEU A 1 104 ? -9.87600 -12.70900 -20.85300 1.000 18.79967 129 LEU A O 1
ATOM 1595 N N . ALA A 1 105 ? -9.85300 -14.89000 -20.32000 1.000 15.82296 130 ALA A N 1
ATOM 1596 C CA . ALA A 1 105 ? -11.14000 -14.82400 -19.63900 1.000 19.43688 130 ALA A CA 1
ATOM 1597 C C . ALA A 1 105 ? -11.04500 -14.19900 -18.25900 1.000 16.67808 130 ALA A C 1
ATOM 1598 O O . ALA A 1 105 ? -11.99000 -13.53200 -17.83100 1.000 17.98940 130 ALA A O 1
ATOM 1605 N N A SER A 1 106 ? -9.93200 -14.40400 -17.55200 0.748 16.80160 131 SER A N 1
ATOM 1606 N N B SER A 1 106 ? -9.92700 -14.38500 -17.56000 0.252 16.82125 131 SER A N 1
ATOM 1607 C CA A SER A 1 106 ? -9.80400 -13.99700 -16.15600 0.748 17.01686 131 SER A CA 1
ATOM 1608 C CA B SER A 1 106 ? -9.80600 -13.98900 -16.16200 0.252 17.37590 131 SER A CA 1
ATOM 1609 C C A SER A 1 106 ? -8.81700 -12.86900 -15.91400 0.748 16.08710 131 SER A C 1
ATOM 1610 C C B SER A 1 106 ? -8.81200 -12.87200 -15.90800 0.252 16.40020 131 SER A C 1
ATOM 1611 O O A SER A 1 106 ? -9.11300 -11.96200 -15.13700 0.748 16.17341 131 SER A O 1
ATOM 1612 O O B SER A 1 106 ? -9.11000 -11.96100 -15.13600 0.252 16.28780 131 SER A O 1
ATOM 1627 N N . VAL A 1 107 ? -7.64800 -12.89900 -16.54800 1.000 16.30456 132 VAL A N 1
ATOM 1628 C CA . VAL A 1 107 ? -6.59100 -11.93300 -16.23400 1.000 17.34184 132 VAL A CA 1
ATOM 1629 C C . VAL A 1 107 ? -6.75500 -10.67200 -17.04300 1.000 17.52736 132 VAL A C 1
ATOM 1630 O O . VAL A 1 107 ? -6.73600 -9.55700 -16.50900 1.000 17.74974 132 VAL A O 1
ATOM 1643 N N . LEU A 1 108 ? -6.93400 -10.83200 -18.34200 1.000 16.67553 133 LEU A N 1
ATOM 1644 C CA . LEU A 1 108 ? -7.04600 -9.65000 -19.18600 1.000 20.02927 133 LEU A CA 1
ATOM 1645 C C . LEU A 1 108 ? -8.11700 -8.68300 -18.70700 1.000 20.13271 133 LEU A C 1
ATOM 1646 O O . LEU A 1 108 ? -7.85400 -7.47400 -18.67400 1.000 21.41531 133 LEU A O 1
ATOM 1662 N N . PRO A 1 109 ? -9.32200 -9.11800 -18.32700 1.000 16.95448 134 PRO A N 1
ATOM 1663 C CA . PRO A 1 109 ? -10.33400 -8.13800 -17.89100 1.000 17.72108 134 PRO A CA 1
ATOM 1664 C C . PRO A 1 109 ? -10.04200 -7.45900 -16.56500 1.000 17.10950 134 PRO A C 1
ATOM 1665 O O . PRO A 1 109 ? -10.68200 -6.45000 -16.25100 1.000 18.27626 134 PRO A O 1
ATOM 1676 N N . ALA A 1 110 ? -9.12400 -7.97800 -15.76100 1.000 16.69539 135 ALA A N 1
ATOM 1677 C CA . ALA A 1 110 ? -8.99700 -7.51500 -14.39100 1.000 15.93331 135 ALA A CA 1
ATOM 1678 C C . ALA A 1 110 ? -8.28300 -6.17700 -14.26200 1.000 17.54834 135 ALA A C 1
ATOM 1679 O O . ALA A 1 110 ? -8.38400 -5.54700 -13.20400 1.000 18.78884 135 ALA A O 1
ATOM 1686 N N . SER A 1 111 ? -7.59600 -5.70200 -15.29500 1.000 18.41318 136 SER A N 1
ATOM 1687 C CA . SER A 1 111 ? -6.96700 -4.38700 -15.20900 1.000 20.58531 136 SER A CA 1
ATOM 1688 C C . SER A 1 111 ? -6.51900 -3.95100 -16.59800 1.000 20.07350 136 SER A C 1
ATOM 1689 O O . SER A 1 111 ? -6.63900 -4.69500 -17.57100 1.000 22.54531 136 SER A O 1
ATOM 1697 N N . GLY A 1 112 ? -5.98700 -2.73900 -16.67000 1.000 18.34552 137 GLY A N 1
ATOM 1698 C CA . GLY A 1 112 ? -5.42100 -2.26600 -17.91500 1.000 18.41677 137 GLY A CA 1
ATOM 1699 C C . GLY A 1 112 ? -3.90600 -2.27000 -17.92900 1.000 16.15447 137 GLY A C 1
ATOM 1700 O O . GLY A 1 112 ? -3.30200 -1.64400 -18.79500 1.000 17.14696 137 GLY A O 1
ATOM 1704 N N . ASP A 1 113 ? -3.27300 -2.98500 -17.00300 1.000 15.29802 138 ASP A N 1
ATOM 1705 C CA . ASP A 1 113 ? -1.83100 -2.86600 -16.82500 1.000 15.85745 138 ASP A CA 1
ATOM 1706 C C . ASP A 1 113 ? -1.07700 -3.41800 -18.03900 1.000 13.62941 138 ASP A C 1
ATOM 1707 O O . ASP A 1 113 ? -1.55000 -4.30100 -18.76200 1.000 14.04465 138 ASP A O 1
ATOM 1716 N N . LEU A 1 114 ? 0.15200 -2.92400 -18.21600 1.000 13.07466 139 LEU A N 1
ATOM 1717 C CA . LEU A 1 114 ? 1.03200 -3.39300 -19.27800 1.000 12.79972 139 LEU A CA 1
ATOM 1718 C C . LEU A 1 114 ? 1.77900 -4.67200 -18.90800 1.000 11.80282 139 LEU A C 1
ATOM 1719 O O . LEU A 1 114 ? 2.35300 -5.32100 -19.79600 1.000 12.94459 139 LEU A O 1
ATOM 1735 N N . SER A 1 115 ? 1.78600 -5.04200 -17.63000 1.000 11.94765 140 SER A N 1
ATOM 1736 C CA . SER A 1 115 ? 2.55900 -6.17700 -17.13400 1.000 11.70296 140 SER A CA 1
ATOM 1737 C C . SER A 1 115 ? 1.82400 -6.82900 -15.97200 1.000 12.05979 140 SER A C 1
ATOM 1738 O O . SER A 1 115 ? 0.90100 -6.24200 -15.39500 1.000 13.49114 140 SER A O 1
ATOM 1746 N N . PHE A 1 116 ? 2.26400 -8.05000 -15.62700 1.000 11.89953 141 PHE A N 1
ATOM 1747 C CA . PHE A 1 116 ? 1.65700 -8.88300 -14.58600 1.000 13.11320 141 PHE A CA 1
ATOM 1748 C C . PHE A 1 116 ? 2.76000 -9.45800 -13.70800 1.000 13.48352 141 PHE A C 1
ATOM 1749 O O . PHE A 1 116 ? 3.76500 -9.96200 -14.22100 1.000 14.28810 141 PHE A O 1
ATOM 1766 N N . GLN A 1 117 ? 2.57000 -9.36700 -12.39000 1.000 13.34050 142 GLN A N 1
ATOM 1767 C CA . GLN A 1 117 ? 3.53700 -9.89200 -11.43600 1.000 15.11032 142 GLN A CA 1
ATOM 1768 C C . GLN A 1 117 ? 3.38600 -11.40300 -11.32400 1.000 15.41223 142 GLN A C 1
ATOM 1769 O O . GLN A 1 117 ? 2.27100 -11.93800 -11.34700 1.000 15.25765 142 GLN A O 1
ATOM 1783 N N . GLN A 1 118 ? 4.51200 -12.08900 -11.14700 1.000 17.38152 143 GLN A N 1
ATOM 1784 C CA . GLN A 1 118 ? 4.49200 -13.54200 -10.97600 1.000 19.68623 143 GLN A CA 1
ATOM 1785 C C . GLN A 1 118 ? 3.60300 -13.96000 -9.81100 1.000 20.44531 143 GLN A C 1
ATOM 1786 O O . GLN A 1 118 ? 2.80400 -14.89600 -9.93300 1.000 19.56344 143 GLN A O 1
ATOM 1800 N N . ASP A 1 119 ? 3.73100 -13.28000 -8.67000 1.000 17.12739 144 ASP A N 1
ATOM 1801 C CA . ASP A 1 119 ? 2.96600 -13.67700 -7.49200 1.000 20.99531 144 ASP A CA 1
ATOM 1802 C C . ASP A 1 119 ? 1.48100 -13.44600 -7.71500 1.000 20.10531 144 ASP A C 1
ATOM 1803 O O . ASP A 1 119 ? 0.64600 -14.20300 -7.18100 1.000 19.35308 144 ASP A O 1
ATOM 1812 N N . GLN A 1 120 ? 1.13600 -12.42600 -8.52000 1.000 19.00202 145 GLN A N 1
ATOM 1813 C CA . GLN A 1 120 ? -0.27200 -12.15600 -8.74100 1.000 19.64968 145 GLN A CA 1
ATOM 1814 C C . GLN A 1 120 ? -0.81300 -13.26600 -9.65500 1.000 16.85547 145 GLN A C 1
ATOM 1815 O O . GLN A 1 120 ? -1.90400 -13.81100 -9.43000 1.000 17.47743 145 GLN A O 1
ATOM 1829 N N . MET A 1 121 ? -0.02500 -13.66100 -10.65800 1.000 16.63576 146 MET A N 1
ATOM 1830 C CA . MET A 1 121 ? -0.46600 -14.68800 -11.59100 1.000 16.99197 146 MET A CA 1
ATOM 1831 C C . MET A 1 121 ? -0.65600 -16.04000 -10.89500 1.000 16.86909 146 MET A C 1
ATOM 1832 O O . MET A 1 121 ? -1.64100 -16.75500 -11.15600 1.000 15.85362 146 MET A O 1
ATOM 1846 N N . THR A 1 122 ? 0.27300 -16.41700 -10.00700 1.000 15.91531 147 THR A N 1
ATOM 1847 C CA . THR A 1 122 ? 0.16800 -17.72200 -9.36000 1.000 16.54851 147 THR A CA 1
ATOM 1848 C C . THR A 1 122 ? -0.82000 -17.68100 -8.19500 1.000 15.35790 147 THR A C 1
ATOM 1849 O O . THR A 1 122 ? -1.70900 -18.53300 -8.09800 1.000 17.69166 147 THR A O 1
ATOM 1860 N N . GLN A 1 123 ? -0.69500 -16.69400 -7.30700 1.000 14.63276 148 GLN A N 1
ATOM 1861 C CA . GLN A 1 123 ? -1.46700 -16.69500 -6.07000 1.000 15.70221 148 GLN A CA 1
ATOM 1862 C C . GLN A 1 123 ? -2.86100 -16.11900 -6.25300 1.000 16.96252 148 GLN A C 1
ATOM 1863 O O . GLN A 1 123 ? -3.84200 -16.71000 -5.78300 1.000 19.87531 148 GLN A O 1
ATOM 1877 N N . THR A 1 124 ? -2.99000 -14.97500 -6.91800 1.000 16.10529 149 THR A N 1
ATOM 1878 C CA . THR A 1 124 ? -4.32000 -14.38800 -7.11100 1.000 17.63033 149 THR A CA 1
ATOM 1879 C C . THR A 1 124 ? -5.12400 -15.12500 -8.17100 1.000 17.45276 149 THR A C 1
ATOM 1880 O O . THR A 1 124 ? -6.30700 -15.44500 -7.95400 1.000 19.03312 149 THR A O 1
ATOM 1891 N N . PHE A 1 125 ? -4.51900 -15.41100 -9.32000 1.000 16.07496 150 PHE A N 1
ATOM 1892 C CA . PHE A 1 125 ? -5.23800 -16.02000 -10.44200 1.000 15.54221 150 PHE A CA 1
ATOM 1893 C C . PHE A 1 125 ? -5.06300 -17.53400 -10.56000 1.000 16.82588 150 PHE A C 1
ATOM 1894 O O . PHE A 1 125 ? -5.70900 -18.16100 -11.40800 1.000 19.88829 150 PHE A O 1
ATOM 1911 N N . GLY A 1 126 ? -4.23300 -18.14900 -9.73900 1.000 15.72559 151 GLY A N 1
ATOM 1912 C CA . GLY A 1 126 ? -4.19100 -19.59800 -9.73500 1.000 16.41743 151 GLY A CA 1
ATOM 1913 C C . GLY A 1 126 ? -3.47700 -20.24200 -10.90100 1.000 16.79775 151 GLY A C 1
ATOM 1914 O O . GLY A 1 126 ? -3.72400 -21.41200 -11.18500 1.000 18.68057 151 GLY A O 1
ATOM 1918 N N . PHE A 1 127 ? -2.59900 -19.52000 -11.59400 1.000 16.28970 152 PHE A N 1
ATOM 1919 C CA . PHE A 1 127 ? -1.85700 -20.12400 -12.69000 1.000 16.02225 152 PHE A CA 1
ATOM 1920 C C . PHE A 1 127 ? -0.73000 -20.97300 -12.12800 1.000 17.58084 152 PHE A C 1
ATOM 1921 O O . PHE A 1 127 ? -0.04100 -20.56800 -11.19600 1.000 18.10258 152 PHE A O 1
ATOM 1938 N N . ARG A 1 128 ? -0.54900 -22.15400 -12.70400 1.000 17.41973 153 ARG A N 1
ATOM 1939 C CA . ARG A 1 128 ? 0.65000 -22.92100 -12.42300 1.000 19.87531 153 ARG A CA 1
ATOM 1940 C C . ARG A 1 128 ? 1.79800 -22.46400 -13.31600 1.000 20.60531 153 ARG A C 1
ATOM 1941 O O . ARG A 1 128 ? 1.59900 -21.87300 -14.38400 1.000 18.41956 153 ARG A O 1
ATOM 1962 N N . ASP A 1 129 ? 3.02200 -22.75600 -12.86600 1.000 23.21531 154 ASP A N 1
ATOM 1963 C CA . ASP A 1 129 ? 4.19600 -22.41200 -13.66300 1.000 22.12261 154 ASP A CA 1
ATOM 1964 C C . ASP A 1 129 ? 4.08900 -22.96000 -15.08300 1.000 21.63531 154 ASP A C 1
ATOM 1965 O O . ASP A 1 129 ? 4.42800 -22.26900 -16.05400 1.000 20.86531 154 ASP A O 1
ATOM 1974 N N . SER A 1 130 ? 3.64000 -24.20300 -15.22800 1.000 21.07531 155 SER A N 1
ATOM 1975 C CA . SER A 1 130 ? 3.49500 -24.79600 -16.55300 1.000 24.71531 155 SER A CA 1
ATOM 1976 C C . SER A 1 130 ? 2.51900 -24.01100 -17.42000 1.000 21.60823 155 SER A C 1
ATOM 1977 O O . SER A 1 130 ? 2.68600 -23.95600 -18.64900 1.000 20.69531 155 SER A O 1
ATOM 1985 N N . GLU A 1 131 ? 1.49200 -23.41000 -16.80900 1.000 18.45235 156 GLU A N 1
ATOM 1986 C CA . GLU A 1 131 ? 0.52500 -22.63300 -17.57900 1.000 16.93917 156 GLU A CA 1
ATOM 1987 C C . GLU A 1 131 ? 1.11300 -21.28800 -17.99000 1.000 14.67396 156 GLU A C 1
ATOM 1988 O O . GLU A 1 131 ? 0.87000 -20.80800 -19.10200 1.000 15.22336 156 GLU A O 1
ATOM 2000 N N . ILE A 1 132 ? 1.91800 -20.68300 -17.11900 1.000 14.96481 157 ILE A N 1
ATOM 2001 C CA . ILE A 1 132 ? 2.64200 -19.47900 -17.50400 1.000 15.53798 157 ILE A CA 1
ATOM 2002 C C . ILE A 1 132 ? 3.60700 -19.78900 -18.64400 1.000 15.30351 157 ILE A C 1
ATOM 2003 O O . ILE A 1 132 ? 3.73200 -19.01100 -19.59500 1.000 15.24241 157 ILE A O 1
ATOM 2019 N N . THR A 1 133 ? 4.28900 -20.93800 -18.58900 1.000 16.67166 158 THR A N 1
ATOM 2020 C CA . THR A 1 133 ? 5.16000 -21.32900 -19.69500 1.000 17.68717 158 THR A CA 1
ATOM 2021 C C . THR A 1 133 ? 4.36700 -21.46600 -20.99400 1.000 16.41060 158 THR A C 1
ATOM 2022 O O . THR A 1 133 ? 4.82500 -21.04600 -22.05800 1.000 17.32143 158 THR A O 1
ATOM 2033 N N . HIS A 1 134 ? 3.14800 -22.01300 -20.92400 1.000 15.61479 159 HIS A N 1
ATOM 2034 C CA . HIS A 1 134 ? 2.30200 -22.06100 -22.11500 1.000 16.56504 159 HIS A CA 1
ATOM 2035 C C . HIS A 1 134 ? 2.03800 -20.65900 -22.66800 1.000 15.08847 159 HIS A C 1
ATOM 2036 O O . HIS A 1 134 ? 2.04800 -20.45500 -23.88400 1.000 16.07581 159 HIS A O 1
ATOM 2050 N N . LEU A 1 135 ? 1.77800 -19.68500 -21.79100 1.000 13.20864 160 LEU A N 1
ATOM 2051 C CA . LEU A 1 135 ? 1.53000 -18.31400 -22.25400 1.000 12.79124 160 LEU A CA 1
ATOM 2052 C C . LEU A 1 135 ? 2.77000 -17.70300 -22.90000 1.000 12.73238 160 LEU A C 1
ATOM 2053 O O . LEU A 1 135 ? 2.66500 -16.95000 -23.87000 1.000 13.68543 160 LEU A O 1
ATOM 2069 N N . VAL A 1 136 ? 3.95800 -18.01700 -22.37600 1.000 13.20395 161 VAL A N 1
ATOM 2070 C CA . VAL A 1 136 ? 5.19100 -17.55100 -23.00800 1.000 14.26979 161 VAL A CA 1
ATOM 2071 C C . VAL A 1 136 ? 5.36100 -18.21200 -24.36900 1.000 14.97257 161 VAL A C 1
ATOM 2072 O O . VAL A 1 136 ? 5.67300 -17.55000 -25.36500 1.000 15.84832 161 VAL A O 1
ATOM 2085 N N . ASN A 1 137 ? 5.10700 -19.51800 -24.44500 1.000 15.44608 162 ASN A N 1
ATOM 2086 C CA . ASN A 1 137 ? 5.23900 -20.20900 -25.72800 1.000 16.77671 162 ASN A CA 1
ATOM 2087 C C . ASN A 1 137 ? 4.23300 -19.68500 -26.74900 1.000 17.14739 162 ASN A C 1
ATOM 2088 O O . ASN A 1 137 ? 4.50900 -19.68400 -27.95500 1.000 18.47237 162 ASN A O 1
ATOM 2099 N N . ALA A 1 138 ? 3.05600 -19.24400 -26.29100 1.000 15.37601 163 ALA A N 1
ATOM 2100 C CA . ALA A 1 138 ? 2.05400 -18.68300 -27.18800 1.000 15.60716 163 ALA A CA 1
ATOM 2101 C C . ALA A 1 138 ? 2.39000 -17.27400 -27.65700 1.000 15.35807 163 ALA A C 1
ATOM 2102 O O . ALA A 1 138 ? 1.76600 -16.80400 -28.60900 1.000 16.99391 163 ALA A O 1
ATOM 2109 N N . GLY A 1 139 ? 3.35400 -16.60000 -27.03200 1.000 15.03408 164 GLY A N 1
ATOM 2110 C CA . GLY A 1 139 ? 3.65200 -15.21700 -27.37700 1.000 13.86570 164 GLY A CA 1
ATOM 2111 C C . GLY A 1 139 ? 2.79700 -14.19300 -26.66200 1.000 13.53586 164 GLY A C 1
ATOM 2112 O O . GLY A 1 139 ? 2.83600 -13.00800 -27.03100 1.000 13.43679 164 GLY A O 1
ATOM 2116 N N . VAL A 1 140 ? 2.03600 -14.60900 -25.64500 1.000 13.00615 165 VAL A N 1
ATOM 2117 C CA . VAL A 1 140 ? 1.15400 -13.71000 -24.90100 1.000 12.53155 165 VAL A CA 1
ATOM 2118 C C . VAL A 1 140 ? 1.85200 -13.01000 -23.74200 1.000 11.68843 165 VAL A C 1
ATOM 2119 O O . VAL A 1 140 ? 1.40200 -11.93400 -23.32800 1.000 12.90719 165 VAL A O 1
ATOM 2132 N N . LEU A 1 141 ? 2.94200 -13.59100 -23.21500 1.000 11.96292 166 LEU A N 1
ATOM 2133 C CA . LEU A 1 141 ? 3.76200 -12.96900 -22.19000 1.000 12.12515 166 LEU A CA 1
ATOM 2134 C C . LEU A 1 141 ? 5.22500 -13.03800 -22.59200 1.000 12.28421 166 LEU A C 1
ATOM 2135 O O . LEU A 1 141 ? 5.67500 -14.04400 -23.13900 1.000 13.15497 166 LEU A O 1
ATOM 2151 N N . THR A 1 142 ? 5.97000 -11.99100 -22.25000 1.000 11.94237 167 THR A N 1
ATOM 2152 C CA . THR A 1 142 ? 7.42700 -11.96900 -22.33700 1.000 11.37789 167 THR A CA 1
ATOM 2153 C C . THR A 1 142 ? 7.97300 -11.51800 -20.98100 1.000 12.16260 167 THR A C 1
ATOM 2154 O O . THR A 1 142 ? 7.29300 -10.87100 -20.18900 1.000 13.56797 167 THR A O 1
ATOM 2165 N N . VAL A 1 143 ? 9.21900 -11.88200 -20.69100 1.000 12.88018 168 VAL A N 1
ATOM 2166 C CA . VAL A 1 143 ? 9.80500 -11.52900 -19.39700 1.000 13.71393 168 VAL A CA 1
ATOM 2167 C C . VAL A 1 143 ? 10.02800 -10.02000 -19.32900 1.000 13.37289 168 VAL A C 1
ATOM 2168 O O . VAL A 1 143 ? 10.57700 -9.41300 -20.26300 1.000 14.11371 168 VAL A O 1
ATOM 2181 N N . ARG A 1 144 ? 9.63200 -9.41000 -18.20800 1.000 13.49734 169 ARG A N 1
ATOM 2182 C CA . ARG A 1 144 ? 9.86400 -7.98200 -17.96500 1.000 13.44941 169 ARG A CA 1
ATOM 2183 C C . ARG A 1 144 ? 11.00800 -7.73400 -16.99100 1.000 13.19069 169 ARG A C 1
ATOM 2184 O O . ARG A 1 144 ? 11.87000 -6.90800 -17.26000 1.000 13.85349 169 ARG A O 1
ATOM 2205 N N . ASP A 1 145 ? 11.00600 -8.40700 -15.85400 1.000 14.54580 170 ASP A N 1
ATOM 2206 C CA . ASP A 1 145 ? 12.05800 -8.31700 -14.84800 1.000 15.86842 170 ASP A CA 1
ATOM 2207 C C . ASP A 1 145 ? 12.01300 -9.61400 -14.05200 1.000 17.29429 170 ASP A C 1
ATOM 2208 O O . ASP A 1 145 ? 11.35000 -10.57600 -14.45700 1.000 18.26798 170 ASP A O 1
ATOM 2217 N N . ALA A 1 146 ? 12.76100 -9.66700 -12.94300 1.000 18.03616 171 ALA A N 1
ATOM 2218 C CA . ALA A 1 146 ? 12.85800 -10.91100 -12.19500 1.000 20.51351 171 ALA A CA 1
ATOM 2219 C C . ALA A 1 146 ? 11.53400 -11.37400 -11.60000 1.000 23.36531 171 ALA A C 1
ATOM 2220 O O . ALA A 1 146 ? 11.42700 -12.54200 -11.20800 1.000 25.55531 171 ALA A O 1
ATOM 2227 N N . GLY A 1 147 ? 10.52500 -10.51400 -11.52800 1.000 19.30779 172 GLY A N 1
ATOM 2228 C CA . GLY A 1 147 ? 9.25700 -10.94400 -10.97300 1.000 18.59013 172 GLY A CA 1
ATOM 2229 C C . GLY A 1 147 ? 8.01400 -10.60400 -11.76200 1.000 16.98583 172 GLY A C 1
ATOM 2230 O O . GLY A 1 147 ? 6.91600 -10.61800 -11.20100 1.000 16.15806 172 GLY A O 1
ATOM 2234 N N . SER A 1 148 ? 8.14100 -10.31800 -13.05100 1.000 14.91529 173 SER A N 1
ATOM 2235 C CA . SER A 1 148 ? 6.96600 -9.94300 -13.83000 1.000 14.46313 173 SER A CA 1
ATOM 2236 C C . SER A 1 148 ? 7.16100 -10.19800 -15.31900 1.000 12.86324 173 SER A C 1
ATOM 2237 O O . SER A 1 148 ? 8.27800 -10.39300 -15.81100 1.000 14.04094 173 SER A O 1
ATOM 2245 N N . TRP A 1 149 ? 6.03900 -10.10400 -16.04200 1.000 12.25691 174 TRP A N 1
ATOM 2246 C CA . TRP A 1 149 ? 5.95300 -10.34500 -17.46500 1.000 14.20740 174 TRP A CA 1
ATOM 2247 C C . TRP A 1 149 ? 5.18600 -9.21500 -18.14000 1.000 12.87547 174 TRP A C 1
ATOM 2248 O O . TRP A 1 149 ? 4.19900 -8.72200 -17.59600 1.000 14.88780 174 TRP A O 1
ATOM 2269 N N . TRP A 1 150 ? 5.60200 -8.84300 -19.35100 1.000 11.57110 175 TRP A N 1
ATOM 2270 C CA . TRP A 1 150 ? 4.83400 -7.93600 -20.19100 1.000 12.05779 175 TRP A CA 1
ATOM 2271 C C . TRP A 1 150 ? 3.70300 -8.68300 -20.89200 1.000 12.37824 175 TRP A C 1
ATOM 2272 O O . TRP A 1 150 ? 3.89000 -9.79800 -21.39300 1.000 12.28399 175 TRP A O 1
ATOM 2293 N N . LEU A 1 151 ? 2.54500 -8.02200 -21.01600 1.000 11.47415 176 LEU A N 1
ATOM 2294 C CA . LEU A 1 151 ? 1.57200 -8.44600 -22.01700 1.000 12.31729 176 LEU A CA 1
ATOM 2295 C C . LEU A 1 151 ? 2.22700 -8.32300 -23.39600 1.000 12.52484 176 LEU A C 1
ATOM 2296 O O . LEU A 1 151 ? 2.85900 -7.30600 -23.70800 1.000 12.39502 176 LEU A O 1
ATOM 2312 N N . ALA A 1 152 ? 2.04800 -9.33700 -24.23600 1.000 12.36384 177 ALA A N 1
ATOM 2313 C CA . ALA A 1 152 ? 2.67500 -9.37000 -25.55000 1.000 12.51350 177 ALA A CA 1
ATOM 2314 C C . ALA A 1 152 ? 1.69000 -9.85600 -26.60300 1.000 11.75725 177 ALA A C 1
ATOM 2315 O O . ALA A 1 152 ? 0.66100 -10.46100 -26.28900 1.000 12.22859 177 ALA A O 1
ATOM 2322 N N . VAL A 1 153 ? 2.00400 -9.56900 -27.86200 1.000 13.18413 178 VAL A N 1
ATOM 2323 C CA . VAL A 1 153 ? 1.15600 -9.86700 -29.01400 1.000 13.67917 178 VAL A CA 1
ATOM 2324 C C . VAL A 1 153 ? 1.80100 -10.99400 -29.80800 1.000 13.53955 178 VAL A C 1
ATOM 2325 O O . VAL A 1 153 ? 2.90300 -10.80300 -30.35100 1.000 14.89556 178 VAL A O 1
ATOM 2338 N N . PRO A 1 154 ? 1.16600 -12.16200 -29.92100 1.000 13.77588 179 PRO A N 1
ATOM 2339 C CA . PRO A 1 154 ? 1.75700 -13.23600 -30.73600 1.000 15.84491 179 PRO A CA 1
ATOM 2340 C C . PRO A 1 154 ? 1.99100 -12.75600 -32.16200 1.000 17.91725 179 PRO A C 1
ATOM 2341 O O . PRO A 1 154 ? 1.11000 -12.17600 -32.79200 1.000 18.63689 179 PRO A O 1
ATOM 2352 N N . GLY A 1 155 ? 3.21600 -12.94600 -32.64100 1.000 19.50921 180 GLY A N 1
ATOM 2353 C CA . GLY A 1 155 ? 3.60900 -12.50700 -33.96600 1.000 21.97531 180 GLY A CA 1
ATOM 2354 C C . GLY A 1 155 ? 4.14700 -11.09800 -34.03200 1.000 20.53531 180 GLY A C 1
ATOM 2355 O O . GLY A 1 155 ? 4.46300 -10.62000 -35.13400 1.000 24.84531 180 GLY A O 1
ATOM 2359 N N . ALA A 1 156 ? 4.30300 -10.42600 -32.89300 1.000 22.01531 181 ALA A N 1
ATOM 2360 C CA . ALA A 1 156 ? 4.77200 -9.04500 -32.90700 1.000 21.34531 181 ALA A CA 1
ATOM 2361 C C . ALA A 1 156 ? 6.20300 -8.91400 -33.40700 1.000 22.33531 181 ALA A C 1
ATOM 2362 O O . ALA A 1 156 ? 6.57000 -7.84800 -33.90200 1.000 19.80237 181 ALA A O 1
ATOM 2369 N N . GLY A 1 157 ? 7.02400 -9.95300 -33.26900 1.000 20.40531 182 GLY A N 1
ATOM 2370 C CA . GLY A 1 157 ? 8.40300 -9.85900 -33.71600 1.000 22.29531 182 GLY A CA 1
ATOM 2371 C C . GLY A 1 157 ? 8.52900 -9.46100 -35.17000 1.000 20.50531 182 GLY A C 1
ATOM 2372 O O . GLY A 1 157 ? 9.39500 -8.65400 -35.52300 1.000 20.17531 182 GLY A O 1
ATOM 2376 N N . ARG A 1 158 ? 7.68300 -10.02700 -36.03600 1.000 19.42333 183 ARG A N 1
ATOM 2377 C CA . ARG A 1 158 ? 7.69500 -9.66500 -37.45200 1.000 20.21531 183 ARG A CA 1
ATOM 2378 C C . ARG A 1 158 ? 7.29800 -8.20700 -37.65300 1.000 20.58531 183 ARG A C 1
ATOM 2379 O O . ARG A 1 158 ? 7.88200 -7.50300 -38.49800 1.000 18.89561 183 ARG A O 1
ATOM 2400 N N . PHE A 1 159 ? 6.26600 -7.75900 -36.92600 1.000 18.16541 184 PHE A N 1
ATOM 2401 C CA . PHE A 1 159 ? 5.86300 -6.35600 -36.97800 1.000 16.19521 184 PHE A CA 1
ATOM 2402 C C . PHE A 1 159 ? 7.01500 -5.44400 -36.54800 1.000 15.28343 184 PHE A C 1
ATOM 2403 O O . PHE A 1 159 ? 7.29500 -4.44000 -37.21100 1.000 14.82650 184 PHE A O 1
ATOM 2420 N N . ILE A 1 160 ? 7.70500 -5.79300 -35.45200 1.000 15.50517 185 ILE A N 1
ATOM 2421 C CA . ILE A 1 160 ? 8.81600 -4.96900 -34.97300 1.000 16.24603 185 ILE A CA 1
ATOM 2422 C C . ILE A 1 160 ? 9.90400 -4.86800 -36.03400 1.000 16.14335 185 ILE A C 1
ATOM 2423 O O . ILE A 1 160 ? 10.46700 -3.79300 -36.26400 1.000 16.05660 185 ILE A O 1
ATOM 2439 N N . LYS A 1 161 ? 10.25700 -5.98600 -36.67700 1.000 16.84275 186 LYS A N 1
ATOM 2440 C CA . LYS A 1 161 ? 11.33400 -5.90900 -37.66000 1.000 18.73070 186 LYS A CA 1
ATOM 2441 C C . LYS A 1 161 ? 10.91700 -5.07500 -38.87700 1.000 15.61383 186 LYS A C 1
ATOM 2442 O O . LYS A 1 161 ? 11.69000 -4.22700 -39.34300 1.000 15.96026 186 LYS A O 1
ATOM 2461 N N . TYR A 1 162 ? 9.68700 -5.26600 -39.38900 1.000 15.55121 187 TYR A N 1
ATOM 2462 C CA . TYR A 1 162 ? 9.23900 -4.46100 -40.52200 1.000 14.71087 187 TYR A CA 1
ATOM 2463 C C . TYR A 1 162 ? 9.14800 -2.98700 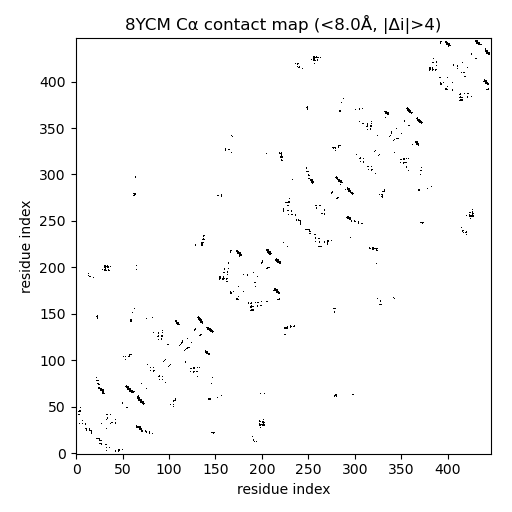-40.14400 1.000 13.40248 187 TYR A C 1
ATOM 2464 O O . TYR A 1 162 ? 9.46200 -2.10400 -40.95700 1.000 14.36716 187 TYR A O 1
ATOM 2482 N N . PHE A 1 163 ? 8.70700 -2.70200 -38.91700 1.000 12.41276 188 PHE A N 1
ATOM 2483 C CA . PHE A 1 163 ? 8.52200 -1.31900 -38.50600 1.000 11.99612 188 PHE A CA 1
ATOM 2484 C C . PHE A 1 163 ? 9.85500 -0.58400 -38.43000 1.000 12.17682 188 PHE A C 1
ATOM 2485 O O . PHE A 1 163 ? 9.99000 0.53300 -38.94500 1.000 12.03129 188 PHE A O 1
ATOM 2502 N N . VAL A 1 164 ? 10.86400 -1.19300 -37.80200 1.000 11.88931 189 VAL A N 1
ATOM 2503 C CA . VAL A 1 164 ? 12.12100 -0.45700 -37.66000 1.000 12.27566 189 VAL A CA 1
ATOM 2504 C C . VAL A 1 164 ? 12.78600 -0.23500 -39.01300 1.000 12.24730 189 VAL A C 1
ATOM 2505 O O . VAL A 1 164 ? 13.31200 0.84900 -39.29000 1.000 12.79757 189 VAL A O 1
ATOM 2518 N N . LYS A 1 165 ? 12.77100 -1.23900 -39.88700 1.000 12.67507 190 LYS A N 1
ATOM 2519 C CA . LYS A 1 165 ? 13.36400 -1.04300 -41.20300 1.000 13.08762 190 LYS A CA 1
ATOM 2520 C C . LYS A 1 165 ? 12.62300 0.04700 -41.97600 1.000 12.45647 190 LYS A C 1
ATOM 2521 O O . LYS A 1 165 ? 13.23800 0.83200 -42.70000 1.000 12.76568 190 LYS A O 1
ATOM 2540 N N . GLY A 1 166 ? 11.29500 0.09200 -41.85600 1.000 12.41301 191 GLY A N 1
ATOM 2541 C CA . GLY A 1 166 ? 10.54100 1.10500 -42.56000 1.000 12.66762 191 GLY A CA 1
ATOM 2542 C C . GLY A 1 166 ? 10.74800 2.49900 -41.99800 1.000 12.07521 191 GLY A C 1
ATOM 2543 O O . GLY A 1 166 ? 10.81600 3.47600 -42.75200 1.000 12.79944 191 GLY A O 1
ATOM 2547 N N . ARG A 1 167 ? 10.85300 2.61900 -40.67100 1.000 10.98884 192 ARG A N 1
ATOM 2548 C CA . ARG A 1 167 ? 11.16600 3.91900 -40.07200 1.000 11.21443 192 ARG A CA 1
ATOM 2549 C C . ARG A 1 167 ? 12.49100 4.44100 -40.61100 1.000 10.30403 192 ARG A C 1
ATOM 2550 O O . ARG A 1 167 ? 12.61200 5.61100 -41.00200 1.000 11.25289 192 ARG A O 1
ATOM 2571 N N . GLN A 1 168 ? 13.50800 3.58300 -40.63000 1.000 10.68622 193 GLN A N 1
ATOM 2572 C CA . GLN A 1 168 ? 14.80400 4.00200 -41.15200 1.000 10.90473 193 GLN A CA 1
ATOM 2573 C C . GLN A 1 168 ? 14.70800 4.42600 -42.61000 1.000 10.70433 193 GLN A C 1
ATOM 2574 O O . GLN A 1 168 ? 15.28600 5.44800 -43.00800 1.000 10.47823 193 GLN A O 1
ATOM 2588 N N . ALA A 1 169 ? 13.96600 3.66800 -43.43000 1.000 10.01417 194 ALA A N 1
ATOM 2589 C CA . ALA A 1 169 ? 13.89900 3.96300 -44.85900 1.000 11.09922 194 ALA A CA 1
ATOM 2590 C C . ALA A 1 169 ? 13.16200 5.26200 -45.14300 1.000 10.86707 194 ALA A C 1
ATOM 2591 O O . ALA A 1 169 ? 13.56700 6.02400 -46.02900 1.000 11.08695 194 ALA A O 1
ATOM 2598 N N . VAL A 1 170 ? 12.06000 5.51600 -44.43900 1.000 11.08425 195 VAL A N 1
ATOM 2599 C CA . VAL A 1 170 ? 11.33500 6.76000 -44.66600 1.000 10.60981 195 VAL A CA 1
ATOM 2600 C C . VAL A 1 170 ? 12.16100 7.94500 -44.17000 1.000 10.63335 195 VAL A C 1
ATOM 2601 O O . VAL A 1 170 ? 12.22600 8.99100 -44.81800 1.000 11.97893 195 VAL A O 1
ATOM 2614 N N . LEU A 1 171 ? 12.83400 7.79300 -43.02900 1.000 11.17995 196 LEU A N 1
ATOM 2615 C CA . LEU A 1 171 ? 13.73400 8.85900 -42.59400 1.000 13.72547 196 LEU A CA 1
ATOM 2616 C C . LEU A 1 171 ? 14.82200 9.14400 -43.63300 1.000 11.47893 196 LEU A C 1
ATOM 2617 O O . LEU A 1 171 ? 15.18900 10.31000 -43.85700 1.000 12.51633 196 LEU A O 1
ATOM 2633 N N A SER A 1 172 ? 15.33900 8.09400 -44.28800 0.666 11.03926 197 SER A N 1
ATOM 2634 N N B SER A 1 172 ? 15.32700 8.09700 -44.30600 0.334 11.44324 197 SER A N 1
ATOM 2635 C CA A SER A 1 172 ? 16.33300 8.28200 -45.33900 0.666 11.26215 197 SER A CA 1
ATOM 2636 C CA B SER A 1 172 ? 16.34700 8.27700 -45.33400 0.334 11.89990 197 SER A CA 1
ATOM 2637 C C A SER A 1 172 ? 15.78300 9.08400 -46.51000 0.666 10.22912 197 SER A C 1
ATOM 2638 C C B SER A 1 172 ? 15.79700 9.03800 -46.53600 0.334 10.37075 197 SER A C 1
ATOM 2639 O O A SER A 1 172 ? 16.52800 9.82900 -47.16200 0.666 12.11320 197 SER A O 1
ATOM 2640 O O B SER A 1 172 ? 16.55200 9.72900 -47.22000 0.334 10.98717 197 SER A O 1
ATOM 2655 N N . MET A 1 173 ? 14.49600 8.92800 -46.82800 1.000 10.37033 198 MET A N 1
ATOM 2656 C CA . MET A 1 173 ? 13.91200 9.69300 -47.93100 1.000 10.97531 198 MET A CA 1
ATOM 2657 C C . MET A 1 173 ? 14.02400 11.18700 -47.62200 1.000 9.79304 198 MET A C 1
ATOM 2658 O O . MET A 1 173 ? 14.28900 12.00100 -48.51600 1.000 11.95708 198 MET A O 1
ATOM 2672 N N . VAL A 1 174 ? 13.81400 11.56400 -46.34900 1.000 10.01382 199 VAL A N 1
ATOM 2673 C CA . VAL A 1 174 ? 13.97100 12.95300 -45.91400 1.000 10.78136 199 VAL A CA 1
ATOM 2674 C C . VAL A 1 174 ? 15.44400 13.35800 -45.92900 1.000 11.41748 199 VAL A C 1
ATOM 2675 O O . VAL A 1 174 ? 15.81100 14.43400 -46.42300 1.000 11.76099 199 VAL A O 1
ATOM 2688 N N . ARG A 1 175 ? 16.31400 12.49800 -45.39600 1.000 12.09270 200 ARG A N 1
ATOM 2689 C CA . ARG A 1 175 ? 17.74000 12.81600 -45.31800 1.000 11.55731 200 ARG A CA 1
ATOM 2690 C C . ARG A 1 175 ? 18.34100 13.03300 -46.70300 1.000 11.31931 200 ARG A C 1
ATOM 2691 O O . ARG A 1 175 ? 19.22000 13.89400 -46.87700 1.000 12.59748 200 ARG A O 1
ATOM 2712 N N . LYS A 1 176 ? 17.92000 12.23100 -47.68700 1.000 11.27922 201 LYS A N 1
ATOM 2713 C CA . LYS A 1 176 ? 18.49800 12.33100 -49.02800 1.000 12.28608 201 LYS A CA 1
ATOM 2714 C C . LYS A 1 176 ? 18.01900 13.55700 -49.79400 1.000 12.58916 201 LYS A C 1
ATOM 2715 O O . LYS A 1 176 ? 18.65800 13.94100 -50.77300 1.000 15.25415 201 LYS A O 1
ATOM 2734 N N . ALA A 1 177 ? 16.90700 14.16800 -49.39300 1.000 11.59122 202 ALA A N 1
ATOM 2735 C CA . ALA A 1 177 ? 16.39500 15.34000 -50.09400 1.000 12.14577 202 ALA A CA 1
ATOM 2736 C C . ALA A 1 177 ? 17.26500 16.57000 -49.83600 1.000 11.48080 202 ALA A C 1
ATOM 2737 O O . ALA A 1 177 ? 18.00400 16.65800 -48.84800 1.000 12.15346 202 ALA A O 1
ATOM 2744 N N . LYS A 1 178 ? 17.12200 17.55700 -50.72400 1.000 13.43572 203 LYS A N 1
ATOM 2745 C CA . LYS A 1 178 ? 17.86500 18.80500 -50.60500 1.000 15.93490 203 LYS A CA 1
ATOM 2746 C C . LYS A 1 178 ? 17.59900 19.44700 -49.25200 1.000 14.05694 203 LYS A C 1
ATOM 2747 O O . LYS A 1 178 ? 16.44600 19.59000 -48.83600 1.000 13.29409 203 LYS A O 1
ATOM 2766 N N . TYR A 1 179 ? 18.66300 19.80800 -48.55600 1.000 13.05740 204 TYR A N 1
ATOM 2767 C CA . TYR A 1 179 ? 18.59400 20.45900 -47.25700 1.000 12.00297 204 TYR A CA 1
ATOM 2768 C C . TYR A 1 179 ? 17.91900 19.57400 -46.20800 1.000 11.37423 204 TYR A C 1
ATOM 2769 O O . TYR A 1 179 ? 17.48200 20.07000 -45.15800 1.000 11.80259 204 TYR A O 1
ATOM 2787 N N . ARG A 1 180 ? 17.91500 18.26300 -46.44200 1.000 11.80932 205 ARG A N 1
ATOM 2788 C CA . ARG A 1 180 ? 17.37300 17.29600 -45.48200 1.000 11.35026 205 ARG A CA 1
ATOM 2789 C C . ARG A 1 180 ? 15.94200 17.66900 -45.05500 1.000 10.68907 205 ARG A C 1
ATOM 2790 O O . ARG A 1 180 ? 15.60300 17.69200 -43.86900 1.000 11.24177 205 ARG A O 1
ATOM 2811 N N . GLU A 1 181 ? 15.10500 17.96700 -46.05400 1.000 10.95621 206 GLU A N 1
ATOM 2812 C CA . GLU A 1 181 ? 13.70800 18.30100 -45.83100 1.000 10.36943 206 GLU A CA 1
ATOM 2813 C C . GLU A 1 181 ? 12.93300 17.93200 -47.08200 1.000 9.70838 206 GLU A C 1
ATOM 2814 O O . GLU A 1 181 ? 13.47200 17.94600 -48.18900 1.000 12.30438 206 GLU A O 1
ATOM 2826 N N . LEU A 1 182 ? 11.65100 17.58800 -46.90600 1.000 10.69266 207 LEU A N 1
ATOM 2827 C CA . LEU A 1 182 ? 10.82300 17.10400 -48.00700 1.000 11.54244 207 LEU A CA 1
ATOM 2828 C C . LEU A 1 182 ? 9.35800 17.43600 -47.72200 1.000 10.11101 207 LEU A C 1
ATOM 2829 O O . LEU A 1 182 ? 8.87100 17.21200 -46.61300 1.000 10.30794 207 LEU A O 1
ATOM 2845 N N . LEU A 1 183 ? 8.66800 17.99600 -48.70900 1.000 10.92696 208 LEU A N 1
ATOM 2846 C CA . LEU A 1 183 ? 7.25000 18.26300 -48.53800 1.000 10.94969 208 LEU A CA 1
ATOM 2847 C C . LEU A 1 183 ? 6.47900 16.96200 -48.30600 1.000 11.64834 208 LEU A C 1
ATOM 2848 O O . LEU A 1 183 ? 6.73500 15.93800 -48.93900 1.000 11.33149 208 LEU A O 1
ATOM 2864 N N . LEU A 1 184 ? 5.48300 17.03000 -47.43100 1.000 10.39212 209 LEU A N 1
ATOM 2865 C CA . LEU A 1 184 ? 4.63200 15.87200 -47.17300 1.000 11.42817 209 LEU A CA 1
ATOM 2866 C C . LEU A 1 184 ? 3.99600 15.33800 -48.45000 1.000 11.50266 209 LEU A C 1
ATOM 2867 O O . LEU A 1 184 ? 4.00100 14.12800 -48.69300 1.000 11.80813 209 LEU A O 1
ATOM 2883 N N . SER A 1 185 ? 3.43100 16.22500 -49.27600 1.000 11.75988 210 SER A N 1
ATOM 2884 C CA . SER A 1 185 ? 2.76700 15.77600 -50.50200 1.000 12.97908 210 SER A CA 1
ATOM 2885 C C . SER A 1 185 ? 3.74600 15.08600 -51.44500 1.000 13.21802 210 SER A C 1
ATOM 2886 O O . SER A 1 185 ? 3.37900 14.11700 -52.12300 1.000 15.51519 210 SER A O 1
ATOM 2894 N N . GLU A 1 186 ? 5.00600 15.53700 -51.46100 1.000 11.18178 211 GLU A N 1
ATOM 2895 C CA . GLU A 1 186 ? 6.01800 14.89700 -52.29600 1.000 12.66041 211 GLU A CA 1
ATOM 2896 C C . GLU A 1 186 ? 6.35100 13.50600 -51.76900 1.000 12.45550 211 GLU A C 1
ATOM 2897 O O . GLU A 1 186 ? 6.37800 12.52400 -52.52800 1.000 14.04093 211 GLU A O 1
ATOM 2909 N N . LEU A 1 187 ? 6.59600 13.40200 -50.46500 1.000 10.81419 212 LEU A N 1
ATOM 2910 C CA . LEU A 1 187 ? 6.94500 12.11500 -49.87300 1.000 10.91267 212 LEU A CA 1
ATOM 2911 C C . LEU A 1 187 ? 5.82400 11.10300 -50.09600 1.000 11.96676 212 LEU A C 1
ATOM 2912 O O . LEU A 1 187 ? 6.07300 9.95700 -50.47700 1.000 11.91784 212 LEU A O 1
ATOM 2928 N N . LEU A 1 188 ? 4.57800 11.50300 -49.84200 1.000 11.29016 213 LEU A N 1
ATOM 2929 C CA . LEU A 1 188 ? 3.47100 10.55300 -49.90800 1.000 11.61527 213 LEU A CA 1
ATOM 2930 C C . LEU A 1 188 ? 3.21100 10.09000 -51.33400 1.000 12.60058 213 LEU A C 1
ATOM 2931 O O . LEU A 1 188 ? 2.57000 9.04100 -51.52800 1.000 14.13631 213 LEU A O 1
ATOM 2947 N N . GLY A 1 189 ? 3.66100 10.85000 -52.33400 1.000 12.41288 214 GLY A N 1
ATOM 2948 C CA . GLY A 1 189 ? 3.51700 10.48000 -53.72300 1.000 13.86372 214 GLY A CA 1
ATOM 2949 C C . GLY A 1 189 ? 4.67400 9.69300 -54.29900 1.000 13.58011 214 GLY A C 1
ATOM 2950 O O . GLY A 1 189 ? 4.64700 9.35700 -55.48400 1.000 15.75610 214 GLY A O 1
ATOM 2954 N N A ARG A 1 190 ? 5.71300 9.41900 -53.51800 0.533 13.90933 215 ARG A N 1
ATOM 2955 N N B ARG A 1 190 ? 5.69900 9.40100 -53.49200 0.467 13.98538 215 ARG A N 1
ATOM 2956 C CA A ARG A 1 190 ? 6.85200 8.62600 -53.95300 0.533 15.38496 215 ARG A CA 1
ATOM 2957 C CA B ARG A 1 190 ? 6.84000 8.62300 -53.94500 0.467 15.44655 215 ARG A CA 1
ATOM 2958 C C A ARG A 1 190 ? 6.49900 7.14200 -53.95000 0.533 14.74105 215 ARG A C 1
ATOM 2959 C C B ARG A 1 190 ? 6.51100 7.14000 -53.94000 0.467 14.70177 215 ARG A C 1
ATOM 2960 O O A ARG A 1 190 ? 5.61900 6.68500 -53.21700 0.533 15.42435 215 ARG A O 1
ATOM 2961 O O B ARG A 1 190 ? 5.64700 6.68300 -53.19600 0.467 14.89184 215 ARG A O 1
ATOM 3002 N N . ARG A 1 191 ? 7.20000 6.38100 -54.78700 1.000 14.85773 216 ARG A N 1
ATOM 3003 C CA . ARG A 1 191 ? 7.15600 4.93400 -54.64600 1.000 15.65003 216 ARG A CA 1
ATOM 3004 C C . ARG A 1 191 ? 7.79900 4.54800 -53.31400 1.000 15.68877 216 ARG A C 1
ATOM 3005 O O . ARG A 1 191 ? 8.87100 5.03900 -52.94900 1.000 16.75220 216 ARG A O 1
ATOM 3026 N N . ALA A 1 192 ? 7.16000 3.64600 -52.60000 1.000 16.12416 217 ALA A N 1
ATOM 3027 C CA . ALA A 1 192 ? 7.68700 3.23300 -51.30200 1.000 16.97223 217 ALA A CA 1
ATOM 3028 C C . ALA A 1 192 ? 8.94400 2.39100 -51.49100 1.000 18.71937 217 ALA A C 1
ATOM 3029 O O . ALA A 1 192 ? 8.94700 1.48600 -52.33300 1.000 21.10531 217 ALA A O 1
ATOM 3036 N N . PRO A 1 193 ? 10.02500 2.65400 -50.74900 1.000 16.30302 218 PRO A N 1
ATOM 3037 C CA . PRO A 1 193 ? 11.15200 1.71100 -50.73500 1.000 18.91519 218 PRO A CA 1
ATOM 3038 C C . PRO A 1 193 ? 10.63700 0.31300 -50.42600 1.000 20.50780 218 PRO A C 1
ATOM 3039 O O . PRO A 1 193 ? 9.66800 0.14000 -49.68500 1.000 19.76077 218 PRO A O 1
ATOM 3050 N N . VAL A 1 194 ? 11.26400 -0.69600 -51.04100 1.000 23.23531 219 VAL A N 1
ATOM 3051 C CA . VAL A 1 194 ? 10.71700 -2.04700 -50.91600 1.000 24.17531 219 VAL A CA 1
ATOM 3052 C C . VAL A 1 194 ? 10.65100 -2.47900 -49.45400 1.000 23.80531 219 VAL A C 1
ATOM 3053 O O . VAL A 1 194 ? 9.73100 -3.20700 -49.05400 1.000 24.69531 219 VAL A O 1
ATOM 3066 N N . VAL A 1 195 ? 11.58200 -1.99900 -48.62200 1.000 23.01531 220 VAL A N 1
ATOM 3067 C CA . VAL A 1 195 ? 11.58100 -2.40000 -47.21800 1.000 21.06531 220 VAL A CA 1
ATOM 3068 C C . VAL A 1 195 ? 10.45500 -1.75800 -46.41400 1.000 20.06531 220 VAL A C 1
ATOM 3069 O O . VAL A 1 195 ? 10.21800 -2.15300 -45.26400 1.000 25.72531 220 VAL A O 1
ATOM 3082 N N . VAL A 1 196 ? 9.76800 -0.75600 -46.96300 1.000 18.54667 221 VAL A N 1
ATOM 3083 C CA . VAL A 1 196 ? 8.65100 -0.12400 -46.27000 1.000 16.86301 221 VAL A CA 1
ATOM 3084 C C . VAL A 1 196 ? 7.42300 -0.98300 -46.54500 1.000 19.85531 221 VAL A C 1
ATOM 3085 O O . VAL A 1 196 ? 6.86100 -0.94500 -47.64300 1.000 28.38531 221 VAL A O 1
ATOM 3098 N N . ARG A 1 197 ? 7.03600 -1.79300 -45.56700 1.000 16.13452 222 ARG A N 1
ATOM 3099 C CA . ARG A 1 197 ? 5.91700 -2.70600 -45.72800 1.000 16.98325 222 ARG A CA 1
ATOM 3100 C C . ARG A 1 197 ? 4.63900 -2.19500 -45.08800 1.000 15.95288 222 ARG A C 1
ATOM 3101 O O . ARG A 1 197 ? 3.55000 -2.59700 -45.50400 1.000 17.21912 222 ARG A O 1
ATOM 3122 N N . LEU A 1 198 ? 4.73400 -1.34200 -44.07600 1.000 14.33270 223 LEU A N 1
ATOM 3123 C CA . LEU A 1 198 ? 3.56700 -0.86800 -43.34400 1.000 13.71197 223 LEU A CA 1
ATOM 3124 C C . LEU A 1 198 ? 2.94900 0.38300 -43.96000 1.000 13.92372 223 LEU A C 1
ATOM 3125 O O . LEU A 1 198 ? 1.89200 0.81800 -43.49000 1.000 15.12343 223 LEU A O 1
ATOM 3141 N N . GLY A 1 199 ? 3.56600 0.96000 -44.98100 1.000 14.62015 224 GLY A N 1
ATOM 3142 C CA . GLY A 1 199 ? 3.01300 2.09800 -45.69100 1.000 15.27677 224 GLY A CA 1
ATOM 3143 C C . GLY A 1 199 ? 3.67700 3.41700 -45.32800 1.000 11.90598 224 GLY A C 1
ATOM 3144 O O . GLY A 1 199 ? 4.02700 3.67600 -44.16400 1.000 12.93689 224 GLY A O 1
ATOM 3148 N N . LEU A 1 200 ? 3.78300 4.30600 -46.33000 1.000 12.31179 225 LEU A N 1
ATOM 3149 C CA . LEU A 1 200 ? 4.41500 5.60800 -46.11200 1.000 10.86006 225 LEU A CA 1
ATOM 3150 C C . LEU A 1 200 ? 3.68100 6.45000 -45.07400 1.000 11.13070 225 LEU A C 1
ATOM 3151 O O . LEU A 1 200 ? 4.30900 7.03900 -44.18900 1.000 11.26551 225 LEU A O 1
ATOM 3167 N N . THR A 1 201 ? 2.35300 6.56900 -45.19400 1.000 11.35354 226 THR A N 1
ATOM 3168 C CA . THR A 1 201 ? 1.60500 7.42800 -44.27300 1.000 12.36030 226 THR A CA 1
ATOM 3169 C C . THR A 1 201 ? 1.72000 6.92600 -42.83400 1.000 11.39191 226 THR A C 1
ATOM 3170 O O . THR A 1 201 ? 1.92400 7.71400 -41.90800 1.000 11.89706 226 THR A O 1
ATOM 3181 N N . TYR A 1 202 ? 1.54400 5.61500 -42.62300 1.000 11.28536 227 TYR A N 1
ATOM 3182 C CA . TYR A 1 202 ? 1.71400 5.01600 -41.29700 1.000 11.02236 227 TYR A CA 1
ATOM 3183 C C . TYR A 1 202 ? 3.05900 5.42900 -40.70700 1.000 10.41306 227 TYR A C 1
ATOM 3184 O O . TYR A 1 202 ? 3.14900 5.87600 -39.55400 1.000 10.59286 227 TYR A O 1
ATOM 3202 N N . HIS A 1 203 ? 4.12200 5.32200 -41.51000 1.000 10.23078 228 HIS A N 1
ATOM 3203 C CA . HIS A 1 203 ? 5.45200 5.70100 -41.03300 1.000 9.89152 228 HIS A CA 1
ATOM 3204 C C . HIS A 1 203 ? 5.59900 7.20600 -40.79300 1.000 10.37573 228 HIS A C 1
ATOM 3205 O O . HIS A 1 203 ? 6.26800 7.61600 -39.83100 1.000 10.28834 228 HIS A O 1
ATOM 3219 N N . VAL A 1 204 ? 5.02700 8.04800 -41.66000 1.000 10.14169 229 VAL A N 1
ATOM 3220 C CA . VAL A 1 204 ? 5.13200 9.49300 -41.46100 1.000 10.69553 229 VAL A CA 1
ATOM 3221 C C . VAL A 1 204 ? 4.53800 9.90000 -40.11800 1.000 10.11347 229 VAL A C 1
ATOM 3222 O O . VAL A 1 204 ? 5.10200 10.72600 -39.39800 1.000 10.30200 229 VAL A O 1
ATOM 3235 N N . HIS A 1 205 ? 3.38300 9.33400 -39.75400 1.000 10.24546 230 HIS A N 1
ATOM 3236 C CA . HIS A 1 205 ? 2.79800 9.70500 -38.46300 1.000 9.39914 230 HIS A CA 1
ATOM 3237 C C . HIS A 1 205 ? 3.72300 9.36300 -37.29100 1.000 8.88467 230 HIS A C 1
ATOM 3238 O O . HIS A 1 205 ? 3.81400 10.12400 -36.31900 1.000 10.18036 230 HIS A O 1
ATOM 3252 N N . ASP A 1 206 ? 4.39900 8.21400 -37.34900 1.000 9.54499 231 ASP A N 1
ATOM 3253 C CA . ASP A 1 206 ? 5.38600 7.90100 -36.30800 1.000 9.89272 231 ASP A CA 1
ATOM 3254 C C . ASP A 1 206 ? 6.52900 8.91900 -36.30100 1.000 10.30521 231 ASP A C 1
ATOM 3255 O O . ASP A 1 206 ? 6.92700 9.39700 -35.23600 1.000 11.31021 231 ASP A O 1
ATOM 3264 N N . LEU A 1 207 ? 7.06100 9.26700 -37.47500 1.000 10.19576 232 LEU A N 1
ATOM 3265 C CA . LEU A 1 207 ? 8.18600 10.20400 -37.51000 1.000 9.81612 232 LEU A CA 1
ATOM 3266 C C . LEU A 1 207 ? 7.79800 11.55200 -36.90600 1.000 10.04413 232 LEU A C 1
ATOM 3267 O O . LEU A 1 207 ? 8.57100 12.15800 -36.14800 1.000 11.45262 232 LEU A O 1
ATOM 3283 N N . ILE A 1 208 ? 6.59500 12.04200 -37.23200 1.000 11.10302 233 ILE A N 1
ATOM 3284 C CA . ILE A 1 208 ? 6.13900 13.33900 -36.71900 1.000 11.47451 233 ILE A CA 1
ATOM 3285 C C . ILE A 1 208 ? 5.89800 13.26800 -35.21700 1.000 10.98402 233 ILE A C 1
ATOM 3286 O O . ILE A 1 208 ? 6.37400 14.09800 -34.43600 1.000 12.61500 233 ILE A O 1
ATOM 3302 N N . GLY A 1 209 ? 5.13000 12.26700 -34.77900 1.000 11.74918 234 GLY A N 1
ATOM 3303 C CA . GLY A 1 209 ? 4.76900 12.20500 -33.37500 1.000 13.33365 234 GLY A CA 1
ATOM 3304 C C . GLY A 1 209 ? 5.93600 11.92800 -32.45400 1.000 12.38259 234 GLY A C 1
ATOM 3305 O O . GLY A 1 209 ? 5.96400 12.40700 -31.31100 1.000 14.38474 234 GLY A O 1
ATOM 3309 N N . ALA A 1 210 ? 6.90200 11.13900 -32.92400 1.000 12.20005 235 ALA A N 1
ATOM 3310 C CA . ALA A 1 210 ? 8.13000 10.87400 -32.19300 1.000 13.81230 235 ALA A CA 1
ATOM 3311 C C . ALA A 1 210 ? 9.12800 12.02500 -32.26200 1.000 12.96881 235 ALA A C 1
ATOM 3312 O O . ALA A 1 210 ? 10.11900 12.01100 -31.51700 1.000 15.01018 235 ALA A O 1
ATOM 3319 N N . GLN A 1 211 ? 8.89000 13.01800 -33.12200 1.000 13.53992 236 GLN A N 1
ATOM 3320 C CA . GLN A 1 211 ? 9.77400 14.16500 -33.32800 1.000 13.60811 236 GLN A CA 1
ATOM 3321 C C . GLN A 1 211 ? 11.09000 13.77000 -33.98900 1.000 12.64105 236 GLN A C 1
ATOM 3322 O O . GLN A 1 211 ? 12.08500 14.47900 -33.87100 1.000 13.81513 236 GLN A O 1
ATOM 3336 N N . LEU A 1 212 ? 11.08900 12.65100 -34.72100 1.000 11.60346 237 LEU A N 1
ATOM 3337 C CA . LEU A 1 212 ? 12.20000 12.30600 -35.59600 1.000 11.29704 237 LEU A CA 1
ATOM 3338 C C . LEU A 1 212 ? 12.25300 13.18300 -36.83900 1.000 10.65653 237 LEU A C 1
ATOM 3339 O O . LEU A 1 212 ? 13.33600 13.31900 -37.43700 1.000 11.64044 237 LEU A O 1
ATOM 3355 N N . VAL A 1 213 ? 11.12700 13.78100 -37.24500 1.000 10.55627 238 VAL A N 1
ATOM 3356 C CA . VAL A 1 213 ? 11.12300 14.89400 -38.19000 1.000 11.15330 238 VAL A CA 1
ATOM 3357 C C . VAL A 1 213 ? 10.31100 15.99700 -37.53300 1.000 11.61232 238 VAL A C 1
ATOM 3358 O O . VAL A 1 213 ? 9.41000 15.71400 -36.73000 1.000 12.82453 238 VAL A O 1
ATOM 3371 N N . ASP A 1 214 ? 10.63700 17.24200 -37.86500 1.000 11.75712 239 ASP A N 1
ATOM 3372 C CA . ASP A 1 214 ? 9.77400 18.36200 -37.52300 1.000 12.07202 239 ASP A CA 1
ATOM 3373 C C . ASP A 1 214 ? 8.72300 18.51900 -38.61900 1.000 11.81902 239 ASP A C 1
ATOM 3374 O O . ASP A 1 214 ? 9.02200 18.37400 -39.80500 1.000 13.10597 239 ASP A O 1
ATOM 3383 N N . SER A 1 215 ? 7.49600 18.83000 -38.21700 1.000 12.12240 240 SER A N 1
ATOM 3384 C CA . SER A 1 215 ? 6.39300 19.10400 -39.13600 1.000 12.06628 240 SER A CA 1
ATOM 3385 C C . SER A 1 215 ? 6.23900 20.61600 -39.19300 1.000 13.07803 240 SER A C 1
ATOM 3386 O O . SER A 1 215 ? 5.72100 21.22800 -38.26200 1.000 16.58049 240 SER A O 1
ATOM 3394 N N . ILE A 1 216 ? 6.71900 21.20900 -40.27700 1.000 11.43724 241 ILE A N 1
ATOM 3395 C CA . ILE A 1 216 ? 6.79500 22.66100 -40.43800 1.000 13.00057 241 ILE A CA 1
ATOM 3396 C C . ILE A 1 216 ? 5.64100 23.09700 -41.33000 1.000 11.00849 241 ILE A C 1
ATOM 3397 O O . ILE A 1 216 ? 5.47300 22.58100 -42.43400 1.000 11.24709 241 ILE A O 1
ATOM 3413 N N . SER A 1 217 ? 4.87800 24.07800 -40.87400 1.000 12.57638 242 SER A N 1
ATOM 3414 C CA . SER A 1 217 ? 3.81000 24.62600 -41.68900 1.000 12.26528 242 SER A CA 1
ATOM 3415 C C . SER A 1 217 ? 4.39800 25.68800 -42.60400 1.000 12.26490 242 SER A C 1
ATOM 3416 O O . SER A 1 217 ? 5.06500 26.61900 -42.12600 1.000 13.23804 242 SER A O 1
ATOM 3424 N N . THR A 1 218 ? 4.17900 25.54300 -43.90600 1.000 12.16246 243 THR A N 1
ATOM 3425 C CA . THR A 1 218 ? 4.64800 26.50000 -44.89700 1.000 12.15590 243 THR A CA 1
ATOM 3426 C C . THR A 1 218 ? 3.48700 26.84900 -45.80500 1.000 13.41974 243 THR A C 1
ATOM 3427 O O . THR A 1 218 ? 2.45800 26.17800 -45.79600 1.000 14.37942 243 THR A O 1
ATOM 3438 N N . THR A 1 219 ? 3.68400 27.87300 -46.62100 1.000 15.57803 244 THR A N 1
ATOM 3439 C CA . THR A 1 219 ? 2.67200 28.18900 -47.61500 1.000 16.59004 244 THR A CA 1
ATOM 3440 C C . THR A 1 219 ? 2.64900 27.17700 -48.77300 1.000 15.80999 244 THR A C 1
ATOM 3441 O O . THR A 1 219 ? 1.83000 27.33300 -49.69200 1.000 18.29741 244 THR A O 1
ATOM 3452 N N . SER A 1 220 ? 3.48000 26.12400 -48.73200 1.000 15.36899 245 SER A N 1
ATOM 3453 C CA . SER A 1 220 ? 3.38900 24.97900 -49.62800 1.000 17.44420 245 SER A CA 1
ATOM 3454 C C . SER A 1 220 ? 2.80800 23.75700 -48.93800 1.000 16.22434 245 SER A C 1
ATOM 3455 O O . SER A 1 220 ? 2.89000 22.64400 -49.47500 1.000 16.48231 245 SER A O 1
ATOM 3463 N N . GLY A 1 221 ? 2.25200 23.93800 -47.75700 1.000 14.28556 246 GLY A N 1
ATOM 3464 C CA . GLY A 1 221 ? 1.76400 22.82400 -46.96600 1.000 12.80363 246 GLY A CA 1
ATOM 3465 C C . GLY A 1 221 ? 2.81200 22.32600 -45.98900 1.000 11.76946 246 GLY A C 1
ATOM 3466 O O . GLY A 1 221 ? 3.82500 22.97900 -45.74000 1.000 12.66903 246 GLY A O 1
ATOM 3470 N N . THR A 1 222 ? 2.57800 21.14500 -45.44700 1.000 10.99178 247 THR A N 1
ATOM 3471 C CA . THR A 1 222 ? 3.47400 20.57800 -44.45400 1.000 10.28760 247 THR A CA 1
ATOM 3472 C C . THR A 1 222 ? 4.80700 20.17500 -45.06600 1.000 9.68455 247 THR A C 1
ATOM 3473 O O . THR A 1 222 ? 4.85900 19.46500 -46.07600 1.000 11.63592 247 THR A O 1
ATOM 3484 N N . LEU A 1 223 ? 5.88200 20.64300 -44.44400 1.000 9.60691 248 LEU A N 1
ATOM 3485 C CA . LEU A 1 223 ? 7.26000 20.30900 -44.78700 1.000 9.87547 248 LEU A CA 1
ATOM 3486 C C . LEU A 1 223 ? 7.84700 19.44900 -43.67400 1.000 9.31051 248 LEU A C 1
ATOM 3487 O O . LEU A 1 223 ? 7.81700 19.83600 -42.50400 1.000 11.38904 248 LEU A O 1
ATOM 3503 N N . LEU A 1 224 ? 8.39300 18.29300 -44.03500 1.000 9.26926 249 LEU A N 1
ATOM 3504 C CA . LEU A 1 224 ? 9.04900 17.40700 -43.07800 1.000 8.60586 249 LEU A CA 1
ATOM 3505 C C . LEU A 1 224 ? 10.54500 17.71500 -43.07100 1.000 10.12361 249 LEU A C 1
ATOM 3506 O O . LEU A 1 224 ? 11.20300 17.59300 -44.10400 1.000 11.66593 249 LEU A O 1
ATOM 3522 N N . ARG A 1 225 ? 11.08100 18.11600 -41.91600 1.000 9.28239 250 ARG A N 1
ATOM 3523 C CA . ARG A 1 225 ? 12.46100 18.58400 -41.81800 1.000 9.92074 250 ARG A CA 1
ATOM 3524 C C . ARG A 1 225 ? 13.22100 17.76700 -40.78400 1.000 10.43080 250 ARG A C 1
ATOM 3525 O O . ARG A 1 225 ? 12.77800 17.62700 -39.64700 1.000 11.41370 250 ARG A O 1
ATOM 3546 N N . LEU A 1 226 ? 14.37300 17.22300 -41.17900 1.000 10.82047 251 LEU A N 1
ATOM 3547 C CA . LEU A 1 226 ? 15.20200 16.52700 -40.21600 1.000 12.48419 251 LEU A CA 1
ATOM 3548 C C . LEU A 1 226 ? 15.68900 17.53800 -39.18300 1.000 12.55694 251 LEU A C 1
ATOM 3549 O O . LEU A 1 226 ? 16.21700 18.59300 -39.56600 1.000 12.86702 251 LEU A O 1
ATOM 3565 N N . PRO A 1 227 ? 15.52500 17.27400 -37.87600 1.000 12.15062 252 PRO A N 1
ATOM 3566 C CA . PRO A 1 227 ? 15.75700 18.31600 -36.85100 1.000 13.34613 252 PRO A CA 1
ATOM 3567 C C . PRO A 1 227 ? 17.21900 18.41000 -36.42200 1.000 12.88635 252 PRO A C 1
ATOM 3568 O O . PRO A 1 227 ? 17.58800 18.11900 -35.28200 1.000 14.83612 252 PRO A O 1
ATOM 3579 N N . GLU A 1 228 ? 18.05900 18.86900 -37.34900 1.000 13.68449 253 GLU A N 1
ATOM 3580 C CA . GLU A 1 228 ? 19.50000 18.92300 -37.10700 1.000 13.52420 253 GLU A CA 1
ATOM 3581 C C . GLU A 1 228 ? 19.92200 20.05200 -36.17400 1.000 16.95141 253 GLU A C 1
ATOM 3582 O O . GLU A 1 228 ? 21.04500 20.02000 -35.65700 1.000 17.24206 253 GLU A O 1
ATOM 3594 N N . THR A 1 229 ? 19.06200 21.03700 -35.95500 1.000 19.81531 254 THR A N 1
ATOM 3595 C CA . THR A 1 229 ? 19.36200 22.14600 -35.04500 1.000 25.83531 254 THR A CA 1
ATOM 3596 C C . THR A 1 229 ? 18.25100 22.20600 -34.00700 1.000 27.24531 254 THR A C 1
ATOM 3597 O O . THR A 1 229 ? 17.12700 21.80300 -34.30000 1.000 32.93531 254 THR A O 1
ATOM 3609 N N . SER B 1 5 ? 16.26200 -16.74600 -17.10800 1.000 33.58531 30 SER B N 1
ATOM 3610 C CA . SER B 1 5 ? 16.43400 -17.90900 -17.98100 1.000 32.03531 30 SER B CA 1
ATOM 3611 C C . SER B 1 5 ? 16.63700 -17.50800 -19.44300 1.000 30.12531 30 SER B C 1
ATOM 3612 O O . SER B 1 5 ? 17.39700 -16.59500 -19.73500 1.000 32.21531 30 SER B O 1
ATOM 3619 N N . GLY B 1 6 ? 15.97500 -18.21300 -20.36000 1.000 31.03531 31 GLY B N 1
ATOM 3620 C CA . GLY B 1 6 ? 16.16000 -17.93100 -21.77300 1.000 31.29531 31 GLY B CA 1
ATOM 3621 C C . GLY B 1 6 ? 14.86500 -17.75800 -22.53600 1.000 24.64531 31 GLY B C 1
ATOM 3622 O O . GLY B 1 6 ? 14.81700 -17.93000 -23.75800 1.000 27.54531 31 GLY B O 1
ATOM 3626 N N . GLU B 1 7 ? 13.79600 -17.44400 -21.82400 1.000 22.78531 32 GLU B N 1
ATOM 3627 C CA . GLU B 1 7 ? 12.54300 -17.15500 -22.49100 1.000 19.97531 32 GLU B CA 1
ATOM 3628 C C . GLU B 1 7 ? 12.62600 -15.78700 -23.17400 1.000 17.67914 32 GLU B C 1
ATOM 3629 O O . GLU B 1 7 ? 13.47600 -14.95500 -22.83000 1.000 17.30367 32 GLU B O 1
ATOM 3641 N N . PRO B 1 8 ? 11.76800 -15.54400 -24.16400 1.000 16.98212 33 PRO B N 1
ATOM 3642 C CA . PRO B 1 8 ? 11.69700 -14.20100 -24.76900 1.000 15.94228 33 PRO B CA 1
ATOM 3643 C C . PRO B 1 8 ? 11.58700 -13.10400 -23.71900 1.000 15.06958 33 PRO B C 1
ATOM 3644 O O . PRO B 1 8 ? 10.83900 -13.21900 -22.74100 1.000 15.59016 33 PRO B O 1
ATOM 3655 N N . GLY B 1 9 ? 12.36600 -12.02700 -23.92500 1.000 13.79015 34 GLY B N 1
ATOM 3656 C CA . GLY B 1 9 ? 12.44100 -10.90200 -23.00800 1.000 12.86401 34 GLY B CA 1
ATOM 3657 C C . GLY B 1 9 ? 13.55900 -10.98200 -21.98500 1.000 13.43557 34 GLY B C 1
ATOM 3658 O O . GLY B 1 9 ? 13.80700 -9.98900 -21.28600 1.000 12.55576 34 GLY B O 1
ATOM 3662 N N . SER B 1 10 ? 14.23400 -12.12800 -21.87800 1.000 13.64337 35 SER B N 1
ATOM 3663 C CA . SER B 1 10 ? 15.22000 -12.32000 -20.82000 1.000 14.77004 35 SER B CA 1
ATOM 3664 C C . SER B 1 10 ? 16.37500 -11.33600 -20.90900 1.000 12.98847 35 SER B C 1
ATOM 3665 O O . SER B 1 10 ? 16.81100 -10.81000 -19.88800 1.000 13.63432 35 SER B O 1
ATOM 3673 N N . ALA B 1 11 ? 16.89300 -11.07900 -22.11200 1.000 12.48316 36 ALA B N 1
ATOM 3674 C CA . ALA B 1 11 ? 18.03700 -10.18300 -22.21400 1.000 12.17906 36 ALA B CA 1
ATOM 3675 C C . ALA B 1 11 ? 17.65400 -8.75800 -21.83200 1.000 11.29106 36 ALA B C 1
ATOM 3676 O O . ALA B 1 11 ? 18.40300 -8.10100 -21.09300 1.000 11.55270 36 ALA B O 1
ATOM 3683 N N . ARG B 1 12 ? 16.48500 -8.26000 -22.30000 1.000 11.74162 37 ARG B N 1
ATOM 3684 C CA . ARG B 1 12 ? 16.09400 -6.90700 -21.90200 1.000 12.74811 37 ARG B CA 1
ATOM 3685 C C . ARG B 1 12 ? 15.87400 -6.82200 -20.39700 1.000 11.76149 37 ARG B C 1
ATOM 3686 O O . ARG B 1 12 ? 16.22900 -5.82400 -19.75700 1.000 13.42216 37 ARG B O 1
ATOM 3707 N N . ALA B 1 13 ? 15.23200 -7.84300 -19.83300 1.000 11.58160 38 ALA B N 1
ATOM 3708 C CA . ALA B 1 13 ? 15.00100 -7.87500 -18.39400 1.000 12.63630 38 ALA B CA 1
ATOM 3709 C C . ALA B 1 13 ? 16.30800 -7.86800 -17.61200 1.000 12.60424 38 ALA B C 1
ATOM 3710 O O . ALA B 1 13 ? 16.42300 -7.17700 -16.59100 1.000 13.85680 38 ALA B O 1
ATOM 3717 N N . ALA B 1 14 ? 17.30000 -8.63000 -18.08400 1.000 12.63296 39 ALA B N 1
ATOM 3718 C CA . ALA B 1 14 ? 18.61300 -8.65100 -17.45200 1.000 12.78587 39 ALA B CA 1
ATOM 3719 C C . ALA B 1 14 ? 19.26800 -7.27800 -17.52500 1.000 12.31225 39 ALA B C 1
ATOM 3720 O O . ALA B 1 14 ? 19.82000 -6.79700 -16.53200 1.000 13.34433 39 ALA B O 1
ATOM 3727 N N . VAL B 1 15 ? 19.22900 -6.63600 -18.70400 1.000 12.04741 40 VAL B N 1
ATOM 3728 C CA . VAL B 1 15 ? 19.80100 -5.29700 -18.85200 1.000 13.26421 40 VAL B CA 1
ATOM 3729 C C . VAL B 1 15 ? 19.15600 -4.34800 -17.85700 1.000 14.09920 40 VAL B C 1
ATOM 3730 O O . VAL B 1 15 ? 19.83800 -3.57500 -17.17500 1.000 14.97199 40 VAL B O 1
ATOM 3743 N N . SER B 1 16 ? 17.82100 -4.36500 -17.78200 1.000 14.67442 41 SER B N 1
ATOM 3744 C CA . SER B 1 16 ? 17.13800 -3.43600 -16.89100 1.000 17.98283 41 SER B CA 1
ATOM 3745 C C . SER B 1 16 ? 17.50100 -3.68300 -15.42600 1.000 16.50890 41 SER B C 1
ATOM 3746 O O . SER B 1 16 ? 17.68700 -2.73400 -14.65500 1.000 18.07091 41 SER B O 1
ATOM 3754 N N . GLU B 1 17 ? 17.60500 -4.94600 -15.02100 1.000 14.54758 42 GLU B N 1
ATOM 3755 C CA . GLU B 1 17 ? 17.98200 -5.24400 -13.64000 1.000 15.11971 42 GLU B CA 1
ATOM 3756 C C . GLU B 1 17 ? 19.41200 -4.80700 -13.35000 1.000 13.94194 42 GLU B C 1
ATOM 3757 O O . GLU B 1 17 ? 19.69300 -4.19800 -12.3100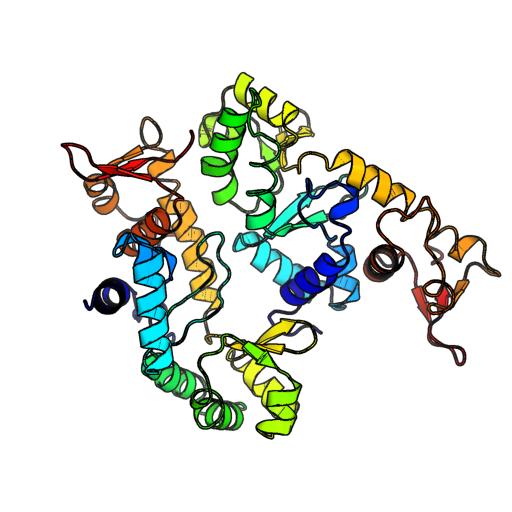0 1.000 15.37213 42 GLU B O 1
ATOM 3769 N N . LEU B 1 18 ? 20.34000 -5.14800 -14.24200 1.000 13.31811 43 LEU B N 1
ATOM 3770 C CA . LEU B 1 18 ? 21.73300 -4.78500 -14.02700 1.000 13.76239 43 LEU B CA 1
ATOM 3771 C C . LEU B 1 18 ? 21.91700 -3.27100 -13.99000 1.000 12.51895 43 LEU B C 1
ATOM 3772 O O . LEU B 1 18 ? 22.75400 -2.76500 -13.23300 1.000 13.83727 43 LEU B O 1
ATOM 3788 N N . MET B 1 19 ? 21.11300 -2.53000 -14.76000 1.000 13.49672 44 MET B N 1
ATOM 3789 C CA . MET B 1 19 ? 21.26700 -1.07600 -14.79600 1.000 15.10710 44 MET B CA 1
ATOM 3790 C C . MET B 1 19 ? 20.95500 -0.45100 -13.45000 1.000 14.16112 44 MET B C 1
ATOM 3791 O O . MET B 1 19 ? 21.48200 0.62300 -13.13800 1.000 15.14829 44 MET B O 1
ATOM 3805 N N . GLN B 1 20 ? 20.11000 -1.09000 -12.64100 1.000 15.00144 45 GLN B N 1
ATOM 3806 C CA . GLN B 1 20 ? 19.81500 -0.55700 -11.31300 1.000 16.23812 45 GLN B CA 1
ATOM 3807 C C . GLN B 1 20 ? 21.00900 -0.62300 -10.37500 1.000 16.09456 45 GLN B C 1
ATOM 3808 O O . GLN B 1 20 ? 21.01200 0.08500 -9.36200 1.000 17.40900 45 GLN B O 1
ATOM 3822 N N . LEU B 1 21 ? 22.04000 -1.39000 -10.71800 1.000 14.80749 46 LEU B N 1
ATOM 3823 C CA . LEU B 1 21 ? 23.28100 -1.39900 -9.95400 1.000 15.78462 46 LEU B CA 1
ATOM 3824 C C . LEU B 1 21 ? 24.22200 -0.25300 -10.31400 1.000 16.60053 46 LEU B C 1
ATOM 3825 O O . LEU B 1 21 ? 25.14100 0.03800 -9.54100 1.000 18.09992 46 LEU B O 1
ATOM 3841 N N . PHE B 1 22 ? 24.03300 0.39000 -11.44300 1.000 15.43599 47 PHE B N 1
ATOM 3842 C CA . PHE B 1 22 ? 24.97300 1.42900 -11.86400 1.000 15.43546 47 PHE B CA 1
ATOM 3843 C C . PHE B 1 22 ? 24.90300 2.62300 -10.91700 1.000 16.99771 47 PHE B C 1
ATOM 3844 O O . PHE B 1 22 ? 23.80600 3.13200 -10.63700 1.000 17.45437 47 PHE B O 1
ATOM 3861 N N . PRO B 1 23 ? 26.03200 3.08200 -10.39800 1.000 16.79593 48 PRO B N 1
ATOM 3862 C CA . PRO B 1 23 ? 26.03200 4.25800 -9.51700 1.000 18.03401 48 PRO B CA 1
ATOM 3863 C C . PRO B 1 23 ? 25.96600 5.56900 -10.28000 1.000 18.20083 48 PRO B C 1
ATOM 3864 O O . PRO B 1 23 ? 26.98900 6.14600 -10.65300 1.000 18.29624 48 PRO B O 1
ATOM 3875 N N . ARG B 1 24 ? 24.74800 6.06000 -10.50300 1.000 19.47921 49 ARG B N 1
ATOM 3876 C CA . ARG B 1 24 ? 24.58300 7.27500 -11.29300 1.000 21.20958 49 ARG B CA 1
ATOM 3877 C C . ARG B 1 24 ? 25.29800 8.45700 -10.65300 1.000 21.97531 49 ARG B C 1
ATOM 3878 O O . ARG B 1 24 ? 25.85600 9.30400 -11.35900 1.000 21.28531 49 ARG B O 1
ATOM 3899 N N . GLY B 1 25 ? 25.26800 8.54800 -9.32200 1.000 22.70531 50 GLY B N 1
ATOM 3900 C CA . GLY B 1 25 ? 25.83800 9.69700 -8.63500 1.000 22.43531 50 GLY B CA 1
ATOM 3901 C C . GLY B 1 25 ? 27.34400 9.76100 -8.67900 1.000 23.52531 50 GLY B C 1
ATOM 3902 O O . GLY B 1 25 ? 27.91200 10.83700 -8.46800 1.000 25.03531 50 GLY B O 1
ATOM 3906 N N . LEU B 1 26 ? 28.01000 8.63500 -8.94300 1.000 22.66531 51 LEU B N 1
ATOM 3907 C CA . LEU B 1 26 ? 29.46400 8.64400 -9.05400 1.000 22.37531 51 LEU B CA 1
ATOM 3908 C C . LEU B 1 26 ? 29.92100 9.60800 -10.13900 1.000 23.39531 51 LEU B C 1
ATOM 3909 O O . LEU B 1 26 ? 30.98700 10.22600 -10.01500 1.000 24.80531 51 LEU B O 1
ATOM 3925 N N . PHE B 1 27 ? 29.13000 9.74500 -11.20500 1.000 21.83531 52 PHE B N 1
ATOM 3926 C CA . PHE B 1 27 ? 29.41100 10.64900 -12.31200 1.000 21.65531 52 PHE B CA 1
ATOM 3927 C C . PHE B 1 27 ? 28.49600 11.87300 -12.29500 1.000 23.28531 52 PHE B C 1
ATOM 3928 O O . PHE B 1 27 ? 28.34100 12.53500 -13.32000 1.000 23.34531 52 PHE B O 1
ATOM 3945 N N . GLU B 1 28 ? 27.88500 12.18400 -11.14800 1.000 25.95531 53 GLU B N 1
ATOM 3946 C CA . GLU B 1 28 ? 26.97600 13.32700 -11.02900 1.000 28.49531 53 GLU B CA 1
ATOM 3947 C C . GLU B 1 28 ? 25.81400 13.23200 -12.01200 1.000 29.97531 53 GLU B C 1
ATOM 3948 O O . GLU B 1 28 ? 25.32900 14.25000 -12.51300 1.000 28.23531 53 GLU B O 1
ATOM 3960 N N . ASP B 1 29 ? 25.38800 12.01300 -12.32300 1.000 24.47531 54 ASP B N 1
ATOM 3961 C CA . ASP B 1 29 ? 24.29200 11.72600 -13.25000 1.000 27.18531 54 ASP B CA 1
ATOM 3962 C C . ASP B 1 29 ? 24.59200 12.17600 -14.67900 1.000 26.76531 54 ASP B C 1
ATOM 3963 O O . ASP B 1 29 ? 23.67900 12.29500 -15.50200 1.000 24.90531 54 ASP B O 1
ATOM 3972 N N . ALA B 1 30 ? 25.86700 12.39600 -15.00900 1.000 20.61531 55 ALA B N 1
ATOM 3973 C CA . ALA B 1 30 ? 26.22800 12.80700 -16.36000 1.000 21.77531 55 ALA B CA 1
ATOM 3974 C C . ALA B 1 30 ? 26.28600 11.64900 -17.34800 1.000 19.24845 55 ALA B C 1
ATOM 3975 O O . ALA B 1 30 ? 26.19300 11.88400 -18.56400 1.000 18.59755 55 ALA B O 1
ATOM 3982 N N . LEU B 1 31 ? 26.45900 10.41000 -16.86200 1.000 18.07524 56 LEU B N 1
ATOM 3983 C CA . LEU B 1 31 ? 26.52000 9.25100 -17.74100 1.000 17.26373 56 LEU B CA 1
ATOM 3984 C C . LEU B 1 31 ? 25.18900 8.51400 -17.71900 1.000 17.24525 56 LEU B C 1
ATOM 3985 O O . LEU B 1 31 ? 24.54900 8.41000 -16.65900 1.000 18.79591 56 LEU B O 1
ATOM 4001 N N . PRO B 1 32 ? 24.75100 7.96100 -18.84900 1.000 17.04597 57 PRO B N 1
ATOM 4002 C CA . PRO B 1 32 ? 23.63100 7.02900 -18.79700 1.000 16.90030 57 PRO B CA 1
ATOM 4003 C C . PRO B 1 32 ? 24.06200 5.78400 -18.10500 1.000 16.78117 57 PRO B C 1
ATOM 4004 O O . PRO B 1 32 ? 25.26500 5.40400 -18.12700 1.000 16.72297 57 PRO B O 1
ATOM 4015 N N . PRO B 1 33 ? 23.16000 5.03100 -17.45400 1.000 17.13056 58 PRO B N 1
ATOM 4016 C CA . PRO B 1 33 ? 23.55100 3.74400 -16.88800 1.000 17.53413 58 PRO B CA 1
ATOM 4017 C C . PRO B 1 33 ? 24.11400 2.84800 -17.98500 1.000 15.39838 58 PRO B C 1
ATOM 4018 O O . PRO B 1 33 ? 23.53900 2.73700 -19.06500 1.000 15.04467 58 PRO B O 1
ATOM 4029 N N . ILE B 1 34 ? 25.24100 2.18800 -17.69400 1.000 14.15194 59 ILE B N 1
ATOM 4030 C CA . ILE B 1 34 ? 25.92900 1.31200 -18.63300 1.000 13.20987 59 ILE B CA 1
ATOM 4031 C C . ILE B 1 34 ? 26.04500 -0.06400 -18.00100 1.000 14.02342 59 ILE B C 1
ATOM 4032 O O . ILE B 1 34 ? 26.48700 -0.18800 -16.85400 1.000 16.59124 59 ILE B O 1
ATOM 4048 N N A VAL B 1 35 ? 25.70000 -1.09500 -18.75100 0.549 13.46597 60 VAL B N 1
ATOM 4049 N N B VAL B 1 35 ? 25.65100 -1.09500 -18.75900 0.451 13.62712 60 VAL B N 1
ATOM 4050 C CA A VAL B 1 35 ? 26.00500 -2.45500 -18.34200 0.549 14.31103 60 VAL B CA 1
ATOM 4051 C CA B VAL B 1 35 ? 25.82100 -2.50500 -18.39700 0.451 14.78789 60 VAL B CA 1
ATOM 4052 C C A VAL B 1 35 ? 26.73600 -3.15300 -19.47100 0.549 12.80046 60 VAL B C 1
ATOM 4053 C C B VAL B 1 35 ? 26.70100 -3.15500 -19.46300 0.451 12.97889 60 VAL B C 1
ATOM 4054 O O A VAL B 1 35 ? 26.77400 -2.68100 -20.60700 0.549 14.99571 60 VAL B O 1
ATOM 4055 O O B VAL B 1 35 ? 26.87700 -2.58900 -20.53900 0.451 14.26639 60 VAL B O 1
ATOM 4080 N N . LEU B 1 36 ? 27.37200 -4.25900 -19.12700 1.000 12.59506 61 LEU B N 1
ATOM 4081 C CA . LEU B 1 36 ? 28.24200 -4.95200 -20.07100 1.000 13.16045 61 LEU B CA 1
ATOM 4082 C C . LEU B 1 36 ? 27.59400 -6.22500 -20.59200 1.000 11.74466 61 LEU B C 1
ATOM 4083 O O . LEU B 1 36 ? 26.86100 -6.90300 -19.87600 1.000 12.15359 61 LEU B O 1
ATOM 4099 N N . ARG B 1 37 ? 27.86300 -6.53900 -21.86000 1.000 11.69021 62 ARG B N 1
ATOM 4100 C CA . ARG B 1 37 ? 27.39200 -7.80800 -22.39700 1.000 11.42366 62 ARG B CA 1
ATOM 4101 C C . ARG B 1 37 ? 27.75600 -8.96700 -21.48200 1.000 11.61129 62 ARG B C 1
ATOM 4102 O O . ARG B 1 37 ? 26.94300 -9.87100 -21.25600 1.000 11.91278 62 ARG B O 1
ATOM 4123 N N . SER B 1 38 ? 28.98100 -8.97400 -20.94900 1.000 11.90064 63 SER B N 1
ATOM 4124 C CA . SER B 1 38 ? 29.38600 -10.07100 -20.07500 1.000 12.81935 63 SER B CA 1
ATOM 4125 C C . SER B 1 38 ? 28.48100 -10.20900 -18.86300 1.000 11.57340 63 SER B C 1
ATOM 4126 O O . SER B 1 38 ? 28.20600 -11.32700 -18.42000 1.000 12.74871 63 SER B O 1
ATOM 4134 N N . GLN B 1 39 ? 28.01500 -9.08800 -18.30400 1.000 11.11384 64 GLN B N 1
ATOM 4135 C CA . GLN B 1 39 ? 27.11400 -9.16500 -17.15700 1.000 10.88699 64 GLN B CA 1
ATOM 4136 C C . GLN B 1 39 ? 25.78300 -9.80000 -17.53100 1.000 11.24708 64 GLN B C 1
ATOM 4137 O O . GLN B 1 39 ? 25.18000 -10.49000 -16.70400 1.000 11.73971 64 GLN B O 1
ATOM 4151 N N . VAL B 1 40 ? 25.29300 -9.55400 -18.75700 1.000 11.00477 65 VAL B N 1
ATOM 4152 C CA . VAL B 1 40 ? 24.03700 -10.18000 -19.18600 1.000 10.63853 65 VAL B CA 1
ATOM 4153 C C . VAL B 1 40 ? 24.13400 -11.69900 -19.07900 1.000 11.01589 65 VAL B C 1
ATOM 4154 O O . VAL B 1 40 ? 23.17900 -12.37200 -18.65700 1.000 11.90746 65 VAL B O 1
ATOM 4167 N N . TYR B 1 41 ? 25.29600 -12.26600 -19.41800 1.000 12.17475 66 TYR B N 1
ATOM 4168 C CA . TYR B 1 41 ? 25.45300 -13.72200 -19.38700 1.000 12.30366 66 TYR B CA 1
ATOM 4169 C C . TYR B 1 41 ? 25.39200 -14.28700 -17.96500 1.000 11.96371 66 TYR B C 1
ATOM 4170 O O . TYR B 1 41 ? 25.13400 -15.48700 -17.79400 1.000 14.57872 66 TYR B O 1
ATOM 4188 N N . SER B 1 42 ? 25.65000 -13.46500 -16.93500 1.000 11.97182 67 SER B N 1
ATOM 4189 C CA . SER B 1 42 ? 25.44600 -13.91800 -15.55900 1.000 12.71842 67 SER B CA 1
ATOM 4190 C C . SER B 1 42 ? 23.97800 -14.23900 -15.27600 1.000 14.48502 67 SER B C 1
ATOM 4191 O O . SER B 1 42 ? 23.67000 -15.13600 -14.48700 1.000 15.89694 67 SER B O 1
ATOM 4199 N N . LEU B 1 43 ? 23.06100 -13.50300 -15.89200 1.000 13.34231 68 LEU B N 1
ATOM 4200 C CA . LEU B 1 43 ? 21.63000 -13.67300 -15.66300 1.000 13.23350 68 LEU B CA 1
ATOM 4201 C C . LEU B 1 43 ? 20.94000 -14.49600 -16.74600 1.000 13.85409 68 LEU B C 1
ATOM 4202 O O . LEU B 1 43 ? 19.87100 -15.04900 -16.48400 1.000 15.20592 68 LEU B O 1
ATOM 4218 N N . VAL B 1 44 ? 21.52600 -14.59000 -17.93500 1.000 12.64818 69 VAL B N 1
ATOM 4219 C CA . VAL B 1 44 ? 20.99500 -15.31600 -19.08900 1.000 13.59754 69 VAL B CA 1
ATOM 4220 C C . VAL B 1 44 ? 22.11000 -16.27500 -19.49500 1.000 15.52795 69 VAL B C 1
ATOM 4221 O O . VAL B 1 44 ? 22.94700 -15.93300 -20.35400 1.000 15.29815 69 VAL B O 1
ATOM 4234 N N . PRO B 1 45 ? 22.19200 -17.46500 -18.89300 1.000 17.50464 70 PRO B N 1
ATOM 4235 C CA . PRO B 1 45 ? 23.41600 -18.27200 -19.04000 1.000 17.86568 70 PRO B CA 1
ATOM 4236 C C . PRO B 1 45 ? 23.58900 -18.92900 -20.39500 1.000 17.84314 70 PRO B C 1
ATOM 4237 O O . PRO B 1 45 ? 24.71300 -19.30800 -20.71700 1.000 18.72126 70 PRO B O 1
ATOM 4248 N N . ASP B 1 46 ? 22.54200 -19.08900 -21.20200 1.000 16.05668 71 ASP B N 1
ATOM 4249 C CA . ASP B 1 46 ? 22.74200 -19.58100 -22.56700 1.000 16.05338 71 ASP B CA 1
ATOM 4250 C C . ASP B 1 46 ? 23.19400 -18.40400 -23.42000 1.000 15.82822 71 ASP B C 1
ATOM 4251 O O . ASP B 1 46 ? 22.39000 -17.55500 -23.79700 1.000 15.67026 71 ASP B O 1
ATOM 4260 N N . ARG B 1 47 ? 24.49600 -18.36000 -23.72700 1.000 15.79467 72 ARG B N 1
ATOM 4261 C CA . ARG B 1 47 ? 25.05000 -17.22100 -24.45300 1.000 16.83972 72 ARG B CA 1
ATOM 4262 C C . ARG B 1 47 ? 24.46000 -17.08500 -25.85100 1.000 16.47567 72 ARG B C 1
ATOM 4263 O O . ARG B 1 47 ? 24.40600 -15.97900 -26.39100 1.000 17.75372 72 ARG B O 1
ATOM 4284 N N . THR B 1 48 ? 24.07400 -18.19600 -26.48400 1.000 17.32154 73 THR B N 1
ATOM 4285 C CA . THR B 1 48 ? 23.45600 -18.09500 -27.80300 1.000 19.07905 73 THR B CA 1
ATOM 4286 C C . THR B 1 48 ? 22.12800 -17.36300 -27.71600 1.000 17.46118 73 THR B C 1
ATOM 4287 O O . THR B 1 48 ? 21.84000 -16.48800 -28.54300 1.000 17.83250 73 THR B O 1
ATOM 4298 N N . VAL B 1 49 ? 21.30600 -17.70800 -26.72100 1.000 16.00409 74 VAL B N 1
ATOM 4299 C CA . VAL B 1 49 ? 20.04700 -16.99700 -26.49900 1.000 14.82611 74 VAL B CA 1
ATOM 4300 C C . VAL B 1 49 ? 20.30700 -15.53400 -26.16500 1.000 13.21697 74 VAL B C 1
ATOM 4301 O O . VAL B 1 49 ? 19.68000 -14.62600 -26.72000 1.000 14.05234 74 VAL B O 1
ATOM 4314 N N . ALA B 1 50 ? 21.22300 -15.28400 -25.23300 1.000 13.10614 75 ALA B N 1
ATOM 4315 C CA . ALA B 1 50 ? 21.51500 -13.91300 -24.84200 1.000 12.23297 75 ALA B CA 1
ATOM 4316 C C . ALA B 1 50 ? 21.95500 -13.08200 -26.03400 1.000 11.86420 75 ALA B C 1
ATOM 4317 O O . ALA B 1 50 ? 21.49000 -11.95000 -26.21900 1.000 12.66142 75 ALA B O 1
ATOM 4324 N N . ASP B 1 51 ? 22.86900 -13.62300 -26.84700 1.000 13.26228 76 ASP B N 1
ATOM 4325 C CA . ASP B 1 51 ? 23.35900 -12.86600 -27.99100 1.000 14.20868 76 ASP B CA 1
ATOM 4326 C C . ASP B 1 51 ? 22.26100 -12.63900 -29.02700 1.000 13.73079 76 ASP B C 1
ATOM 4327 O O . ASP B 1 51 ? 22.17900 -11.55400 -29.61600 1.000 15.21819 76 ASP B O 1
ATOM 4336 N N . ARG B 1 52 ? 21.40600 -13.64000 -29.26700 1.000 13.53734 77 ARG B N 1
ATOM 4337 C CA . ARG B 1 52 ? 20.34300 -13.46300 -30.25000 1.000 15.05542 77 ARG B CA 1
ATOM 4338 C C . ARG B 1 52 ? 19.37100 -12.38100 -29.80000 1.000 14.10021 77 ARG B C 1
ATOM 4339 O O . ARG B 1 52 ? 18.95500 -11.53600 -30.59800 1.000 15.04999 77 ARG B O 1
ATOM 4360 N N . GLN B 1 53 ? 18.99500 -12.39600 -28.52400 1.000 12.40162 78 GLN B N 1
ATOM 4361 C CA . GLN B 1 53 ? 18.06300 -11.39600 -28.02200 1.000 13.30272 78 GLN B CA 1
ATOM 4362 C C . GLN B 1 53 ? 18.70000 -10.01000 -27.98700 1.000 13.09525 78 GLN B C 1
ATOM 4363 O O . GLN B 1 53 ? 18.02800 -9.01300 -28.28000 1.000 12.99558 78 GLN B O 1
ATOM 4377 N N . LEU B 1 54 ? 19.97400 -9.91600 -27.59300 1.000 13.07132 79 LEU B N 1
ATOM 4378 C CA . LEU B 1 54 ? 20.65000 -8.61900 -27.61700 1.000 12.92487 79 LEU B CA 1
ATOM 4379 C C . LEU B 1 54 ? 20.72500 -8.05800 -29.02900 1.000 13.81827 79 LEU B C 1
ATOM 4380 O O . LEU B 1 54 ? 20.55200 -6.84700 -29.23900 1.000 14.14910 79 LEU B O 1
ATOM 4396 N N . LYS B 1 55 ? 20.95400 -8.92500 -30.02200 1.000 12.85180 80 LYS B N 1
ATOM 4397 C CA . LYS B 1 55 ? 20.97900 -8.45900 -31.40700 1.000 14.74109 80 LYS B CA 1
ATOM 4398 C C . LYS B 1 55 ? 19.61400 -7.93800 -31.83700 1.000 14.64301 80 LYS B C 1
ATOM 4399 O O . LYS B 1 55 ? 19.53000 -6.93600 -32.55500 1.000 14.24537 80 LYS B O 1
ATOM 4418 N N . GLU B 1 56 ? 18.53500 -8.60200 -31.40900 1.000 15.04705 81 GLU B N 1
ATOM 4419 C CA . GLU B 1 56 ? 17.18800 -8.13100 -31.73100 1.000 14.77140 81 GLU B CA 1
ATOM 4420 C C . GLU B 1 56 ? 16.92700 -6.76400 -31.11100 1.000 13.98221 81 GLU B C 1
ATOM 4421 O O . GLU B 1 56 ? 16.35600 -5.87400 -31.76200 1.000 15.14538 81 GLU B O 1
ATOM 4433 N N . LEU B 1 57 ? 17.36900 -6.56300 -29.86300 1.000 13.91889 82 LEU B N 1
ATOM 4434 C CA . LEU B 1 57 ? 17.20900 -5.26700 -29.20700 1.000 13.41116 82 LEU B CA 1
ATOM 4435 C C . LEU B 1 57 ? 18.02400 -4.18800 -29.90000 1.000 13.90865 82 LEU B C 1
ATOM 4436 O O . LEU B 1 57 ? 17.56400 -3.05000 -30.05000 1.000 14.63509 82 LEU B O 1
ATOM 4452 N N . GLN B 1 58 ? 19.25300 -4.52100 -30.29200 1.000 13.03153 83 GLN B N 1
ATOM 4453 C CA . GLN B 1 58 ? 20.11300 -3.59100 -31.01100 1.000 12.26818 83 GLN B CA 1
ATOM 4454 C C . GLN B 1 58 ? 19.49400 -3.19000 -32.34300 1.000 13.01126 83 GLN B C 1
ATOM 4455 O O . GLN B 1 58 ? 19.47500 -2.00800 -32.69500 1.000 14.28725 83 GLN B O 1
ATOM 4469 N N . GLU B 1 59 ? 18.99700 -4.17300 -33.10900 1.000 13.35520 84 GLU B N 1
ATOM 4470 C CA . GLU B 1 59 ? 18.35600 -3.87600 -34.38900 1.000 14.61795 84 GLU B CA 1
ATOM 4471 C C . GLU B 1 59 ? 17.08300 -3.06600 -34.19700 1.000 16.05922 84 GLU B C 1
ATOM 4472 O O . GLU B 1 59 ? 16.76900 -2.18700 -35.01700 1.000 18.00878 84 GLU B O 1
ATOM 4484 N N . GLN B 1 60 ? 16.34400 -3.32900 -33.11000 1.000 15.39339 85 GLN B N 1
ATOM 4485 C CA . GLN B 1 60 ? 15.11300 -2.58400 -32.87100 1.000 15.67682 85 GLN B CA 1
ATOM 4486 C C . GLN B 1 60 ? 15.40700 -1.13200 -32.52500 1.000 15.04713 85 GLN B C 1
ATOM 4487 O O . GLN B 1 60 ? 14.56400 -0.25800 -32.76100 1.000 17.52643 85 GLN B O 1
ATOM 4501 N N . GLY B 1 61 ? 16.55900 -0.86200 -31.92100 1.000 15.35632 86 GLY B N 1
ATOM 4502 C CA . GLY B 1 61 ? 16.98400 0.48900 -31.62200 1.000 15.31244 86 GLY B CA 1
ATOM 4503 C C . GLY B 1 61 ? 16.71100 0.95300 -30.21500 1.000 14.43372 86 GLY B C 1
ATOM 4504 O O . GLY B 1 61 ? 17.02200 2.11000 -29.89100 1.000 15.66953 86 GLY B O 1
ATOM 4508 N N . GLU B 1 62 ? 16.15700 0.08800 -29.35400 1.000 16.05878 87 GLU B N 1
ATOM 4509 C CA . GLU B 1 62 ? 15.86400 0.54100 -28.00200 1.000 16.41941 87 GLU B CA 1
ATOM 4510 C C . GLU B 1 62 ? 17.13400 0.64700 -27.16500 1.000 15.68615 87 GLU B C 1
ATOM 4511 O O . GLU B 1 62 ? 17.17500 1.44100 -26.21800 1.000 15.87902 87 GLU B O 1
ATOM 4523 N N . ILE B 1 63 ? 18.14600 -0.17800 -27.45900 1.000 15.61506 88 ILE B N 1
ATOM 4524 C CA . ILE B 1 63 ? 19.45700 -0.07700 -26.83100 1.000 15.07556 88 ILE B CA 1
ATOM 4525 C C . ILE B 1 63 ? 20.46500 0.33300 -27.88800 1.000 15.28078 88 ILE B C 1
ATOM 4526 O O . ILE B 1 63 ? 20.24800 0.14500 -29.09500 1.000 15.61441 88 ILE B O 1
ATOM 4542 N N . ARG B 1 64 ? 21.59300 0.87200 -27.42100 1.000 14.04073 89 ARG B N 1
ATOM 4543 C CA . ARG B 1 64 ? 22.80200 0.98200 -28.21900 1.000 13.32241 89 ARG B CA 1
ATOM 4544 C C . ARG B 1 64 ? 23.84700 0.05700 -27.62600 1.000 12.73272 89 ARG B C 1
ATOM 4545 O O . ARG B 1 64 ? 23.96100 -0.06500 -26.40400 1.000 12.65363 89 ARG B O 1
ATOM 4566 N N . ILE B 1 65 ? 24.59200 -0.58700 -28.49800 1.000 13.40949 90 ILE B N 1
ATOM 4567 C CA . ILE B 1 65 ? 25.79000 -1.32400 -28.14100 1.000 13.80421 90 ILE B CA 1
ATOM 4568 C C . ILE B 1 65 ? 26.97300 -0.42000 -28.44700 1.000 13.46755 90 ILE B C 1
ATOM 4569 O O . ILE B 1 65 ? 27.04500 0.17400 -29.53300 1.000 14.15639 90 ILE B O 1
ATOM 4585 N N . VAL B 1 66 ? 27.92200 -0.34700 -27.51800 1.000 13.40837 91 VAL B N 1
ATOM 4586 C CA . VAL B 1 66 ? 29.06500 0.56200 -27.61000 1.000 15.37068 91 VAL B CA 1
ATOM 4587 C C . VAL B 1 66 ? 30.34900 -0.23300 -27.41000 1.000 14.45973 91 VAL B C 1
ATOM 4588 O O . VAL B 1 66 ? 30.48700 -0.96700 -26.42300 1.000 14.49281 91 VAL B O 1
ATOM 4601 N N . GLN B 1 67 ? 31.30400 -0.06700 -28.32200 1.000 14.60353 92 GLN B N 1
ATOM 4602 C CA . GLN B 1 67 ? 32.60200 -0.72000 -28.14500 1.000 16.78523 92 GLN B CA 1
ATOM 4603 C C . GLN B 1 67 ? 33.39700 -0.02700 -27.04200 1.000 17.63076 92 GLN B C 1
ATOM 4604 O O . GLN B 1 67 ? 33.49700 1.20100 -27.02500 1.000 20.44531 92 GLN B O 1
ATOM 4618 N N . LEU B 1 68 ? 33.96400 -0.80600 -26.11400 1.000 18.68429 93 LEU B N 1
ATOM 4619 C CA . LEU B 1 68 ? 34.67700 -0.22400 -24.97400 1.000 21.56531 93 LEU B CA 1
ATOM 4620 C C . LEU B 1 68 ? 36.18700 -0.37800 -24.99000 1.000 29.17531 93 LEU B C 1
ATOM 4621 O O . LEU B 1 68 ? 36.84700 0.30700 -24.20400 1.000 29.48531 93 LEU B O 1
ATOM 4637 N N . GLY B 1 69 ? 36.75900 -1.25500 -25.80200 1.000 29.38531 94 GLY B N 1
ATOM 4638 C CA . GLY B 1 69 ? 38.18500 -1.17800 -26.07800 1.000 26.51531 94 GLY B CA 1
ATOM 4639 C C . GLY B 1 69 ? 39.12700 -2.07500 -25.28100 1.000 28.88531 94 GLY B C 1
ATOM 4640 O O . GLY B 1 69 ? 40.16500 -2.45600 -25.82300 1.000 27.13531 94 GLY B O 1
ATOM 4644 N N . PHE B 1 70 ? 38.80900 -2.41800 -24.02000 1.000 25.39531 95 PHE B N 1
ATOM 4645 C CA . PHE B 1 70 ? 39.71800 -3.21500 -23.19000 1.000 27.98531 95 PHE B CA 1
ATOM 4646 C C . PHE B 1 70 ? 39.64600 -4.69600 -23.55700 1.000 34.75531 95 PHE B C 1
ATOM 4647 O O . PHE B 1 70 ? 40.54900 -5.44300 -23.19000 1.000 38.02531 95 PHE B O 1
ATOM 4664 N N . ASP B 1 71 ? 38.61600 -5.11700 -24.29700 1.000 27.09531 96 ASP B N 1
ATOM 4665 C CA . ASP B 1 71 ? 38.50500 -6.44000 -24.90900 1.000 35.59531 96 ASP B CA 1
ATOM 4666 C C . ASP B 1 71 ? 37.57500 -6.28800 -26.10500 1.000 34.80531 96 ASP B C 1
ATOM 4667 O O . ASP B 1 71 ? 36.65900 -5.46500 -26.07900 1.000 38.72531 96 ASP B O 1
ATOM 4676 N N . LEU B 1 72 ? 37.79500 -7.07200 -27.16200 1.000 38.79531 97 LEU B N 1
ATOM 4677 C CA . LEU B 1 72 ? 36.88200 -6.93100 -28.30000 1.000 39.75531 97 LEU B CA 1
ATOM 4678 C C . LEU B 1 72 ? 35.47200 -7.43100 -28.00700 1.000 36.31531 97 LEU B C 1
ATOM 4679 O O . LEU B 1 72 ? 34.54300 -7.07900 -28.74500 1.000 40.92531 97 LEU B O 1
ATOM 4695 N N . ASP B 1 73 ? 35.28000 -8.22900 -26.96000 1.000 34.12531 98 ASP B N 1
ATOM 4696 C CA . ASP B 1 73 ? 33.94200 -8.55700 -26.47900 1.000 35.04531 98 ASP B CA 1
ATOM 4697 C C . ASP B 1 73 ? 33.50300 -7.65200 -25.33400 1.000 32.05531 98 ASP B C 1
ATOM 4698 O O . ASP B 1 73 ? 32.52300 -7.96300 -24.64600 1.000 24.50531 98 ASP B O 1
ATOM 4707 N N . ALA B 1 74 ? 34.21200 -6.54100 -25.11700 1.000 24.86531 99 ALA B N 1
ATOM 4708 C CA . ALA B 1 74 ? 33.85400 -5.52700 -24.12600 1.000 22.47531 99 ALA B CA 1
ATOM 4709 C C . ALA B 1 74 ? 32.86700 -4.59200 -24.80300 1.000 19.94531 99 ALA B C 1
ATOM 4710 O O . ALA B 1 74 ? 33.24200 -3.58500 -25.42500 1.000 21.21531 99 ALA B O 1
ATOM 4717 N N . HIS B 1 75 ? 31.58500 -4.92800 -24.67000 1.000 17.08306 100 HIS B N 1
ATOM 4718 C CA . HIS B 1 75 ? 30.49200 -4.13700 -25.21800 1.000 14.68118 100 HIS B CA 1
ATOM 4719 C C . HIS B 1 75 ? 29.67900 -3.52500 -24.08500 1.000 12.65945 100 HIS B C 1
ATOM 4720 O O . HIS B 1 75 ? 29.10900 -4.23900 -23.24700 1.000 15.71023 100 HIS B O 1
ATOM 4734 N N . GLY B 1 76 ? 29.58000 -2.21500 -24.10500 1.000 12.64544 101 GLY B N 1
ATOM 4735 C CA . GLY B 1 76 ? 28.63300 -1.53900 -23.26500 1.000 12.65433 101 GLY B CA 1
ATOM 4736 C C . GLY B 1 76 ? 27.24600 -1.55300 -23.87400 1.000 11.95902 101 GLY B C 1
ATOM 4737 O O . GLY B 1 76 ? 27.06700 -1.57400 -25.09200 1.000 13.68751 101 GLY B O 1
ATOM 4741 N N . ILE B 1 77 ? 26.26100 -1.52600 -22.99700 1.000 11.56143 102 ILE B N 1
ATOM 4742 C CA . ILE B 1 77 ? 24.86000 -1.52000 -23.37800 1.000 11.50056 102 ILE B CA 1
ATOM 4743 C C . ILE B 1 77 ? 24.20800 -0.35900 -22.65300 1.000 11.64784 102 ILE B C 1
ATOM 4744 O O . ILE B 1 77 ? 24.32400 -0.24300 -21.42300 1.000 12.20185 102 ILE B O 1
ATOM 4760 N N . ILE B 1 78 ? 23.54000 0.50900 -23.41400 1.000 11.57639 103 ILE B N 1
ATOM 4761 C CA . ILE B 1 78 ? 22.83800 1.66000 -22.85800 1.000 13.91897 103 ILE B CA 1
ATOM 4762 C C . ILE B 1 78 ? 21.48200 1.75400 -23.54000 1.000 14.00249 103 ILE B C 1
ATOM 4763 O O . ILE B 1 78 ? 21.32300 1.37000 -24.70100 1.000 15.19298 103 ILE B O 1
ATOM 4779 N N . PHE B 1 79 ? 20.48900 2.24300 -22.81200 1.000 13.12081 104 PHE B N 1
ATOM 4780 C CA . PHE B 1 79 ? 19.21600 2.56400 -23.46000 1.000 14.17730 104 PHE B CA 1
ATOM 4781 C C . PHE B 1 79 ? 19.37100 3.83200 -24.30600 1.000 14.11397 104 PHE B C 1
ATOM 4782 O O . PHE B 1 79 ? 19.92900 4.83400 -23.85500 1.000 13.75810 104 PHE B O 1
ATOM 4799 N N . THR B 1 80 ? 18.87800 3.78500 -25.54300 1.000 14.39590 105 THR B N 1
ATOM 4800 C CA . THR B 1 80 ? 19.05300 4.91200 -26.46100 1.000 13.99522 105 THR B CA 1
ATOM 4801 C C . THR B 1 80 ? 18.45600 6.19600 -25.89500 1.000 14.23499 105 THR B C 1
ATOM 4802 O O . THR B 1 80 ? 19.02800 7.27800 -26.06100 1.000 14.56133 105 THR B O 1
ATOM 4813 N N . GLU B 1 81 ? 17.30300 6.10400 -25.22100 1.000 16.35450 106 GLU B N 1
ATOM 4814 C CA . GLU B 1 81 ? 16.70100 7.30500 -24.64800 1.000 18.20114 106 GLU B CA 1
ATOM 4815 C C . GLU B 1 81 ? 17.61100 7.92100 -23.58700 1.000 16.94493 106 GLU B C 1
ATOM 4816 O O . GLU B 1 81 ? 17.71500 9.15200 -23.49000 1.000 18.82277 106 GLU B O 1
ATOM 4828 N N . ASP B 1 82 ? 18.30400 7.08300 -22.80100 1.000 16.44698 107 ASP B N 1
ATOM 4829 C CA . ASP B 1 82 ? 19.25000 7.59700 -21.81100 1.000 16.93957 107 ASP B CA 1
ATOM 4830 C C . ASP B 1 82 ? 20.48100 8.20400 -22.48400 1.000 16.57456 107 ASP B C 1
ATOM 4831 O O . ASP B 1 82 ? 21.00200 9.23200 -22.03500 1.000 18.47147 107 ASP B O 1
ATOM 4840 N N . TYR B 1 83 ? 20.97100 7.56700 -23.55000 1.000 15.64646 108 TYR B N 1
ATOM 4841 C CA . TYR B 1 83 ? 22.07800 8.13900 -24.30600 1.000 14.96285 108 TYR B CA 1
ATOM 4842 C C . TYR B 1 83 ? 21.71800 9.53500 -24.80100 1.000 15.97899 108 TYR B C 1
ATOM 4843 O O . TYR B 1 83 ? 22.48700 10.48700 -24.62600 1.000 16.03886 108 TYR B O 1
ATOM 4861 N N . ARG B 1 84 ? 20.54000 9.67900 -25.41400 1.000 14.89910 109 ARG B N 1
ATOM 4862 C CA . ARG B 1 84 ? 20.13000 10.97100 -25.94800 1.000 16.07519 109 ARG B CA 1
ATOM 4863 C C . ARG B 1 84 ? 20.06400 12.03500 -24.85200 1.000 17.30448 109 ARG B C 1
ATOM 4864 O O . ARG B 1 84 ? 20.62800 13.12300 -24.99800 1.000 18.10904 109 ARG B O 1
ATOM 4885 N N A THR B 1 85 ? 19.37700 11.73800 -23.75000 0.481 18.35900 110 THR B N 1
ATOM 4886 N N B THR B 1 85 ? 19.37800 11.74000 -23.74100 0.519 18.35058 110 THR B N 1
ATOM 4887 C CA A THR B 1 85 ? 19.19500 12.74800 -22.71400 0.481 20.43531 110 THR B CA 1
ATOM 4888 C CA B THR B 1 85 ? 19.19600 12.77100 -22.72000 0.519 20.43531 110 THR B CA 1
ATOM 4889 C C A THR B 1 85 ? 20.52900 13.17800 -22.11400 0.481 19.85531 110 THR B C 1
ATOM 4890 C C B THR B 1 85 ? 20.53300 13.18400 -22.11600 0.519 19.85531 110 THR B C 1
ATOM 4891 O O A THR B 1 85 ? 20.74700 14.37000 -21.85300 0.481 19.99531 110 THR B O 1
ATOM 4892 O O B THR B 1 85 ? 20.74800 14.36700 -21.83000 0.519 19.99531 110 THR B O 1
ATOM 4913 N N . ARG B 1 86 ? 21.43900 12.22500 -21.88300 1.000 18.56210 111 ARG B N 1
ATOM 4914 C CA . ARG B 1 86 ? 22.74200 12.56500 -21.29800 1.000 18.54671 111 ARG B CA 1
ATOM 4915 C C . ARG B 1 86 ? 23.64600 13.29200 -22.29500 1.000 18.55485 111 ARG B C 1
ATOM 4916 O O . ARG B 1 86 ? 24.39600 14.20100 -21.91400 1.000 18.34031 111 ARG B O 1
ATOM 4937 N N . VAL B 1 87 ? 23.61400 12.89700 -23.56900 1.000 16.04407 112 VAL B N 1
ATOM 4938 C CA . VAL B 1 87 ? 24.39200 13.61300 -24.58200 1.000 15.18255 112 VAL B CA 1
ATOM 4939 C C . VAL B 1 87 ? 23.92200 15.05600 -24.70000 1.000 16.62380 112 VAL B C 1
ATOM 4940 O O . VAL B 1 87 ? 24.73700 15.98200 -24.79200 1.000 16.65284 112 VAL B O 1
ATOM 4953 N N . LEU B 1 88 ? 22.60400 15.26900 -24.70700 1.000 16.56608 113 LEU B N 1
ATOM 4954 C CA . LEU B 1 88 ? 22.07200 16.62800 -24.73500 1.000 18.12480 113 LEU B CA 1
ATOM 4955 C C . LEU B 1 88 ? 22.49600 17.41500 -23.49600 1.000 20.43531 113 LEU B C 1
ATOM 4956 O O . LEU B 1 88 ? 22.88900 18.58200 -23.61100 1.000 20.10531 113 LEU B O 1
ATOM 4972 N N . LYS B 1 89 ? 22.46900 16.79400 -22.30900 1.000 19.73916 114 LYS B N 1
ATOM 4973 C CA . LYS B 1 89 ? 22.71000 17.55400 -21.09700 1.000 21.02531 114 LYS B CA 1
ATOM 4974 C C . LYS B 1 89 ? 24.19700 17.98700 -21.11500 1.000 23.00531 114 LYS B C 1
ATOM 4975 O O . LYS B 1 89 ? 24.56000 19.11600 -20.73700 1.000 21.98531 114 LYS B O 1
ATOM 4994 N N . ALA B 1 90 ? 25.10300 17.06800 -21.55300 1.000 20.21723 115 ALA B N 1
ATOM 4995 C CA . ALA B 1 90 ? 26.53600 17.31100 -21.57000 1.000 18.98234 115 ALA B CA 1
ATOM 4996 C C . ALA B 1 90 ? 26.91900 18.32900 -22.61600 1.000 20.54531 115 ALA B C 1
ATOM 4997 O O . ALA B 1 90 ? 27.97300 18.92900 -22.47200 1.000 23.41531 115 ALA B O 1
ATOM 5004 N N A SER B 1 91 ? 26.10500 18.53300 -23.65400 0.497 19.41912 116 SER B N 1
ATOM 5005 N N B SER B 1 91 ? 26.11700 18.52400 -23.66800 0.503 19.45154 116 SER B N 1
ATOM 5006 C CA A SER B 1 91 ? 26.44600 19.45500 -24.72900 0.497 19.77531 116 SER B CA 1
ATOM 5007 C CA B SER B 1 91 ? 26.45900 19.46200 -24.73100 0.503 19.77531 116 SER B CA 1
ATOM 5008 C C A SER B 1 91 ? 25.77600 20.81200 -24.57300 0.497 21.83531 116 SER B C 1
ATOM 5009 C C B SER B 1 91 ? 25.77000 20.80900 -24.57500 0.503 21.83531 116 SER B C 1
ATOM 5010 O O A SER B 1 91 ? 26.07200 21.72900 -25.34600 0.497 21.82531 116 SER B O 1
ATOM 5011 O O B SER B 1 91 ? 26.04800 21.71800 -25.36000 0.503 21.82531 116 SER B O 1
ATOM 5026 N N . ASP B 1 92 ? 24.90700 20.96900 -23.57700 1.000 22.02531 117 ASP B N 1
ATOM 5027 C CA . ASP B 1 92 ? 24.16800 22.21100 -23.40100 1.000 21.88531 117 ASP B CA 1
ATOM 5028 C C . ASP B 1 92 ? 25.11900 23.38300 -23.18500 1.000 21.43531 117 ASP B C 1
ATOM 5029 O O . ASP B 1 92 ? 25.95200 23.36500 -22.27900 1.000 23.65531 117 ASP B O 1
ATOM 5038 N N . GLY B 1 93 ? 25.00900 24.39000 -24.05100 1.000 27.09531 118 GLY B N 1
ATOM 5039 C CA . GLY B 1 93 ? 25.80200 25.59500 -23.91300 1.000 25.75531 118 GLY B CA 1
ATOM 5040 C C . GLY B 1 93 ? 27.21200 25.51000 -24.44100 1.000 27.69531 118 GLY B C 1
ATOM 5041 O O . GLY B 1 93 ? 27.99800 26.44400 -24.22500 1.000 24.18531 118 GLY B O 1
ATOM 5045 N N . ARG B 1 94 ? 27.55700 24.43400 -25.11500 1.000 21.35531 119 ARG B N 1
ATOM 5046 C CA . ARG B 1 94 ? 28.89000 24.21000 -25.63500 1.000 19.32966 119 ARG B CA 1
ATOM 5047 C C . ARG B 1 94 ? 28.92500 24.41500 -27.14500 1.000 18.12801 119 ARG B C 1
ATOM 5048 O O . ARG B 1 94 ? 27.90700 24.25900 -27.82800 1.000 18.17690 119 ARG B O 1
ATOM 5069 N N . PRO B 1 95 ? 30.08300 24.76300 -27.70900 1.000 18.53586 120 PRO B N 1
ATOM 5070 C CA . PRO B 1 95 ? 30.13100 25.04300 -29.15300 1.000 19.71226 120 PRO B CA 1
ATOM 5071 C C . PRO B 1 95 ? 29.87400 23.84600 -30.05100 1.000 18.03699 120 PRO B C 1
ATOM 5072 O O . PRO B 1 95 ? 29.55000 24.03700 -31.23000 1.000 18.42857 120 PRO B O 1
ATOM 5083 N N . TYR B 1 96 ? 29.94800 22.62900 -29.51900 1.000 16.60197 121 TYR B N 1
ATOM 5084 C CA . TYR B 1 96 ? 29.67200 21.41700 -30.27200 1.000 15.47875 121 TYR B CA 1
ATOM 5085 C C . TYR B 1 96 ? 28.20100 20.99500 -30.20400 1.000 15.15609 121 TYR B C 1
ATOM 5086 O O . TYR B 1 96 ? 27.85200 19.93500 -30.73900 1.000 14.19067 121 TYR B O 1
ATOM 5104 N N . ALA B 1 97 ? 27.32400 21.79400 -29.58100 1.000 15.85512 122 ALA B N 1
ATOM 5105 C CA . ALA B 1 97 ? 25.93000 21.37500 -29.41000 1.000 16.04307 122 ALA B CA 1
ATOM 5106 C C . ALA B 1 97 ? 25.23700 21.15700 -30.74800 1.000 15.98462 122 ALA B C 1
ATOM 5107 O O . ALA B 1 97 ? 24.44000 20.22500 -30.88600 1.000 16.83960 122 ALA B O 1
ATOM 5114 N N . GLY B 1 98 ? 25.48800 22.02400 -31.73400 1.000 16.36416 123 GLY B N 1
ATOM 5115 C CA . GLY B 1 98 ? 24.84300 21.85900 -33.03500 1.000 16.74568 123 GLY B CA 1
ATOM 5116 C C . GLY B 1 98 ? 25.22100 20.56200 -33.72800 1.000 15.02771 123 GLY B C 1
ATOM 5117 O O . GLY B 1 98 ? 24.36100 19.85900 -34.27600 1.000 14.84273 123 GLY B O 1
ATOM 5121 N N . ALA B 1 99 ? 26.52000 20.23600 -33.73300 1.000 14.45379 124 ALA B N 1
ATOM 5122 C CA . ALA B 1 99 ? 26.97900 18.99900 -34.35500 1.000 13.44803 124 ALA B CA 1
ATOM 5123 C C . ALA B 1 99 ? 26.41600 17.77900 -33.63800 1.000 13.23991 124 ALA B C 1
ATOM 5124 O O . ALA B 1 99 ? 26.05700 16.78200 -34.28100 1.000 12.86571 124 ALA B O 1
ATOM 5131 N N . VAL B 1 100 ? 26.32700 17.85100 -32.30700 1.000 13.65029 125 VAL B N 1
ATOM 5132 C CA . VAL B 1 100 ? 25.74100 16.75900 -31.53600 1.000 13.83721 125 VAL B CA 1
ATOM 5133 C C . VAL B 1 100 ? 24.26800 16.56900 -31.90900 1.000 13.60703 125 VAL B C 1
ATOM 5134 O O . VAL B 1 100 ? 23.80700 15.43900 -32.10000 1.000 13.26143 125 VAL B O 1
ATOM 5147 N N . GLN B 1 101 ? 23.50000 17.66700 -31.99900 1.000 13.99528 126 GLN B N 1
ATOM 5148 C CA . GLN B 1 101 ? 22.10000 17.53900 -32.40700 1.000 13.74472 126 GLN B CA 1
ATOM 5149 C C . GLN B 1 101 ? 21.98600 16.94000 -33.81100 1.000 13.38040 126 GLN B C 1
ATOM 5150 O O . GLN B 1 101 ? 21.10500 16.11000 -34.06800 1.000 13.89591 126 GLN B O 1
ATOM 5164 N N . LYS B 1 102 ? 22.85500 17.35900 -34.74100 1.000 12.27421 127 LYS B N 1
ATOM 5165 C CA . LYS B 1 102 ? 22.83900 16.76800 -36.08000 1.000 12.34003 127 LYS B CA 1
ATOM 5166 C C . LYS B 1 102 ? 23.08500 15.25600 -36.02000 1.000 11.82366 127 LYS B C 1
ATOM 5167 O O . LYS B 1 102 ? 22.42500 14.47500 -36.70700 1.000 11.65624 127 LYS B O 1
ATOM 5186 N N . PHE B 1 103 ? 24.02900 14.82500 -35.19100 1.000 11.64354 128 PHE B N 1
ATOM 5187 C CA . PHE B 1 103 ? 24.30600 13.39900 -35.03800 1.000 10.77007 128 PHE B CA 1
ATOM 5188 C C . PHE B 1 103 ? 23.10300 12.66600 -34.45800 1.000 11.19036 128 PHE B C 1
ATOM 5189 O O . PHE B 1 103 ? 22.71700 11.59700 -34.94700 1.000 11.09452 128 PHE B O 1
ATOM 5206 N N . LEU B 1 104 ? 22.51300 13.21200 -33.39400 1.000 12.47223 129 LEU B N 1
ATOM 5207 C CA . LEU B 1 104 ? 21.34800 12.56100 -32.80100 1.000 12.48246 129 LEU B CA 1
ATOM 5208 C C . LEU B 1 104 ? 20.19400 12.47400 -33.79000 1.000 12.69150 129 LEU B C 1
ATOM 5209 O O . LEU B 1 104 ? 19.46700 11.47700 -33.81200 1.000 14.32001 129 LEU B O 1
ATOM 5225 N N . ALA B 1 105 ? 20.00500 13.50900 -34.60600 1.000 12.21568 130 ALA B N 1
ATOM 5226 C CA . ALA B 1 105 ? 18.83400 13.54500 -35.47300 1.000 12.73583 130 ALA B CA 1
ATOM 5227 C C . ALA B 1 105 ? 19.02500 12.68100 -36.70300 1.000 11.10824 130 ALA B C 1
ATOM 5228 O O . ALA B 1 105 ? 18.07900 12.05600 -37.18700 1.000 12.97847 130 ALA B O 1
ATOM 5235 N N . SER B 1 106 ? 20.23800 12.64100 -37.23800 1.000 11.27096 131 SER B N 1
ATOM 5236 C CA . SER B 1 106 ? 20.48500 12.02000 -38.53000 1.000 11.88222 131 SER B CA 1
ATOM 5237 C C . SER B 1 106 ? 21.16100 10.66200 -38.44700 1.000 12.76873 131 SER B C 1
ATOM 5238 O O . SER B 1 106 ? 20.77400 9.75100 -39.17800 1.000 12.18933 131 SER B O 1
ATOM 5246 N N . VAL B 1 107 ? 22.16900 10.51800 -37.59000 1.000 12.73532 132 VAL B N 1
ATOM 5247 C CA . VAL B 1 107 ? 22.96000 9.28200 -37.55200 1.000 13.27753 132 VAL B CA 1
ATOM 5248 C C . VAL B 1 107 ? 22.33900 8.25600 -36.61500 1.000 13.20976 132 VAL B C 1
ATOM 5249 O O . VAL B 1 107 ? 22.15600 7.08500 -36.97200 1.000 13.44243 132 VAL B O 1
ATOM 5262 N N . LEU B 1 108 ? 22.00300 8.66400 -35.39800 1.000 13.35334 133 LEU B N 1
ATOM 5263 C CA . LEU B 1 108 ? 21.53500 7.70800 -34.39700 1.000 13.75824 133 LEU B CA 1
ATOM 5264 C C . LEU B 1 108 ? 20.36500 6.84500 -34.86900 1.000 12.27607 133 LEU B C 1
ATOM 5265 O O . LEU B 1 108 ? 20.42700 5.61200 -34.69500 1.000 13.90796 133 LEU B O 1
ATOM 5281 N N . PRO B 1 109 ? 19.30600 7.38300 -35.48300 1.000 12.88202 134 PRO B N 1
ATOM 5282 C CA . PRO B 1 109 ? 18.17100 6.53000 -35.87500 1.000 12.69205 134 PRO B CA 1
ATOM 5283 C C . PRO B 1 109 ? 18.40800 5.70200 -37.13300 1.000 11.72431 134 PRO B C 1
ATOM 5284 O O . PRO B 1 109 ? 17.55000 4.89600 -37.51100 1.000 13.39657 134 PRO B O 1
ATOM 5295 N N . ALA B 1 110 ? 19.55000 5.84000 -37.79100 1.000 11.60450 135 ALA B N 1
ATOM 5296 C CA . ALA B 1 110 ? 19.74100 5.20100 -39.08600 1.000 11.45223 135 ALA B CA 1
ATOM 5297 C C . ALA B 1 110 ? 20.02000 3.70500 -38.96400 1.000 11.30840 135 ALA B C 1
ATOM 5298 O O . ALA B 1 110 ? 19.78500 2.96500 -39.92100 1.000 12.40649 135 ALA B O 1
ATOM 5305 N N . SER B 1 111 ? 20.56800 3.25000 -37.85100 1.000 12.19285 136 SER B N 1
ATOM 5306 C CA . SER B 1 111 ? 21.01600 1.86500 -37.72300 1.000 12.77476 136 SER B CA 1
ATOM 5307 C C . SER B 1 111 ? 21.37000 1.60600 -36.26700 1.000 12.61140 136 SER B C 1
ATOM 5308 O O . SER B 1 111 ? 21.35600 2.51200 -35.43000 1.000 13.88624 136 SER B O 1
ATOM 5316 N N . GLY B 1 112 ? 21.71500 0.35400 -35.97200 1.000 12.13772 137 GLY B N 1
ATOM 5317 C CA . GLY B 1 112 ? 22.24800 -0.02900 -34.67700 1.000 11.97203 137 GLY B CA 1
ATOM 5318 C C . GLY B 1 112 ? 23.75800 -0.18200 -34.65500 1.000 12.13811 137 GLY B C 1
ATOM 5319 O O . GLY B 1 112 ? 24.31500 -0.79300 -33.74100 1.000 14.14860 137 GLY B O 1
ATOM 5323 N N . ASP B 1 113 ? 24.43500 0.37800 -35.64400 1.000 12.31690 138 ASP B N 1
ATOM 5324 C CA . ASP B 1 113 ? 25.86400 0.12800 -35.82100 1.000 12.55921 138 ASP B CA 1
ATOM 5325 C C . ASP B 1 113 ? 26.71200 0.71700 -34.68300 1.000 12.14712 138 ASP B C 1
ATOM 5326 O O . ASP B 1 113 ? 26.34300 1.69900 -34.02700 1.000 13.02548 138 ASP B O 1
ATOM 5335 N N . LEU B 1 114 ? 27.85900 0.07400 -34.45400 1.000 12.00964 139 LEU B N 1
ATOM 5336 C CA . LEU B 1 114 ? 28.82600 0.46900 -33.43700 1.000 12.89595 139 LEU B CA 1
ATOM 5337 C C . LEU B 1 114 ? 29.83100 1.47500 -33.96700 1.000 12.08334 139 LEU B C 1
ATOM 5338 O O . LEU B 1 114 ? 30.50100 2.14000 -33.16000 1.000 12.26690 139 LEU B O 1
ATOM 5354 N N . SER B 1 115 ? 29.95400 1.59400 -35.29100 1.000 12.64980 140 SER B N 1
ATOM 5355 C CA . SER B 1 115 ? 31.00700 2.42000 -35.88500 1.000 12.20268 140 SER B CA 1
ATOM 5356 C C . SER B 1 115 ? 30.50500 2.99700 -37.20200 1.000 11.92256 140 SER B C 1
ATOM 5357 O O . SER B 1 115 ? 29.50700 2.52300 -37.76600 1.000 12.50029 140 SER B O 1
ATOM 5365 N N . PHE B 1 116 ? 31.19900 4.05000 -37.65500 1.000 12.64030 141 PHE B N 1
ATOM 5366 C CA . PHE B 1 116 ? 30.85000 4.81100 -38.86100 1.000 12.90510 141 PHE B CA 1
ATOM 5367 C C . PHE B 1 116 ? 32.11500 5.08200 -39.66100 1.000 13.58566 141 PHE B C 1
ATOM 5368 O O . PHE B 1 116 ? 33.12900 5.49200 -39.08300 1.000 15.29872 141 PHE B O 1
ATOM 5385 N N . GLN B 1 117 ? 32.07000 4.83800 -40.97400 1.000 15.15981 142 GLN B N 1
ATOM 5386 C CA . GLN B 1 117 ? 33.20700 5.16300 -41.84300 1.000 15.87763 142 GLN B CA 1
ATOM 5387 C C . GLN B 1 117 ? 33.20400 6.64600 -42.22300 1.000 16.91724 142 GLN B C 1
ATOM 5388 O O . GLN B 1 117 ? 32.16200 7.30500 -42.23400 1.000 17.67818 142 GLN B O 1
ATOM 5402 N N . GLN B 1 118 ? 34.39900 7.18000 -42.50200 1.000 19.50695 143 GLN B N 1
ATOM 5403 C CA . GLN B 1 118 ? 34.53200 8.55500 -43.00600 1.000 20.32531 143 GLN B CA 1
ATOM 5404 C C . GLN B 1 118 ? 33.59400 8.86700 -44.14800 1.000 19.55008 143 GLN B C 1
ATOM 5405 O O . GLN B 1 118 ? 32.87500 9.87400 -44.12200 1.000 20.19316 143 GLN B O 1
ATOM 5419 N N . ASP B 1 119 ? 33.60900 8.03800 -45.17800 1.000 20.57531 144 ASP B N 1
ATOM 5420 C CA . ASP B 1 119 ? 32.80800 8.34400 -46.35200 1.000 25.06531 144 ASP B CA 1
ATOM 5421 C C . ASP B 1 119 ? 31.32000 8.28800 -46.03500 1.000 22.65531 144 ASP B C 1
ATOM 5422 O O . ASP B 1 119 ? 30.53600 9.03700 -46.62800 1.000 25.22531 144 ASP B O 1
ATOM 5431 N N . GLN B 1 120 ? 30.91100 7.44100 -45.09000 1.000 20.00765 145 GLN B N 1
ATOM 5432 C CA . GLN B 1 120 ? 29.52700 7.46500 -44.63600 1.000 20.14531 145 GLN B CA 1
ATOM 5433 C C . GLN B 1 120 ? 29.20600 8.78300 -43.95200 1.000 17.96400 145 GLN B C 1
ATOM 5434 O O . GLN B 1 120 ? 28.16600 9.40700 -44.21300 1.000 18.12964 145 GLN B O 1
ATOM 5448 N N . MET B 1 121 ? 30.06700 9.19600 -43.02100 1.000 17.36468 146 MET B N 1
ATOM 5449 C CA . MET B 1 121 ? 29.81000 10.43000 -42.29500 1.000 16.19649 146 MET B CA 1
ATOM 5450 C C . MET B 1 121 ? 29.69300 11.61200 -43.25100 1.000 15.91209 146 MET B C 1
ATOM 5451 O O . MET B 1 121 ? 28.82600 12.48500 -43.07900 1.000 16.90451 146 MET B O 1
ATOM 5465 N N . THR B 1 122 ? 30.56700 11.67300 -44.25900 1.000 17.75435 147 THR B N 1
ATOM 5466 C CA . THR B 1 122 ? 30.56400 12.84800 -45.12500 1.000 19.85720 147 THR B CA 1
ATOM 5467 C C . THR B 1 122 ? 29.48000 12.75800 -46.18600 1.000 21.74593 147 THR B C 1
ATOM 5468 O O . THR B 1 122 ? 28.76300 13.73800 -46.41400 1.000 23.61531 147 THR B O 1
ATOM 5479 N N . GLN B 1 123 ? 29.31800 11.58800 -46.80900 1.000 20.56814 148 GLN B N 1
ATOM 5480 C CA . GLN B 1 123 ? 28.46200 11.46600 -47.98100 1.000 22.07531 148 GLN B CA 1
ATOM 5481 C C . GLN B 1 123 ? 27.01600 11.09200 -47.65600 1.000 23.07531 148 GLN B C 1
ATOM 5482 O O . GLN B 1 123 ? 26.09700 11.55900 -48.33300 1.000 28.20531 148 GLN B O 1
ATOM 5496 N N . THR B 1 124 ? 26.78500 10.21300 -46.68300 1.000 19.73364 149 THR B N 1
ATOM 5497 C CA . THR B 1 124 ? 25.43300 9.82100 -46.30500 1.000 19.51121 149 THR B CA 1
ATOM 5498 C C . THR B 1 124 ? 24.83300 10.78000 -45.28900 1.000 16.14357 149 THR B C 1
ATOM 5499 O O . THR B 1 124 ? 23.67200 11.17900 -45.41700 1.000 17.01667 149 THR B O 1
ATOM 5510 N N . PHE B 1 125 ? 25.62000 11.19600 -44.30500 1.000 14.45093 150 PHE B N 1
ATOM 5511 C CA . PHE B 1 125 ? 25.13000 12.00600 -43.21100 1.000 14.45892 150 PHE B CA 1
ATOM 5512 C C . PHE B 1 125 ? 25.49000 13.48000 -43.33200 1.000 13.84242 150 PHE B C 1
ATOM 5513 O O . PHE B 1 125 ? 25.00700 14.28300 -42.52800 1.000 16.01667 150 PHE B O 1
ATOM 5530 N N . GLY B 1 126 ? 26.28300 13.86100 -44.33100 1.000 15.10779 151 GLY B N 1
ATOM 5531 C CA . GLY B 1 126 ? 26.46700 15.26900 -44.62800 1.000 16.84990 151 GLY B CA 1
ATOM 5532 C C . GLY B 1 126 ? 27.31100 16.03500 -43.64300 1.000 15.95478 151 GLY B C 1
ATOM 5533 O O . GLY B 1 126 ? 27.16600 17.26000 -43.54600 1.000 17.00411 151 GLY B O 1
ATOM 5537 N N . PHE B 1 127 ? 28.20300 15.35300 -42.92100 1.000 15.80712 152 PHE B N 1
ATOM 5538 C CA . PHE B 1 127 ? 29.03800 16.00900 -41.92400 1.000 16.19144 152 PHE B CA 1
ATOM 5539 C C . PHE B 1 127 ? 30.25000 16.66000 -42.57400 1.000 17.57698 152 PHE B C 1
ATOM 5540 O O . PHE B 1 127 ? 30.94100 16.05300 -43.40200 1.000 19.87531 152 PHE B O 1
ATOM 5557 N N . ARG B 1 128 ? 30.51800 17.89100 -42.16300 1.000 15.93544 153 ARG B N 1
ATOM 5558 C CA . ARG B 1 128 ? 31.75400 18.56200 -42.50700 1.000 17.24228 153 ARG B CA 1
ATOM 5559 C C . ARG B 1 128 ? 32.84100 18.08800 -41.53700 1.000 16.67064 153 ARG B C 1
ATOM 5560 O O . ARG B 1 128 ? 32.56500 17.60200 -40.43900 1.000 15.58878 153 ARG B O 1
ATOM 5581 N N . ASP B 1 129 ? 34.10000 18.19700 -41.96300 1.000 17.05554 154 ASP B N 1
ATOM 5582 C CA . ASP B 1 129 ? 35.20100 17.81600 -41.07800 1.000 17.32987 154 ASP B CA 1
ATOM 5583 C C . ASP B 1 129 ? 35.13100 18.56500 -39.74600 1.000 16.72562 154 ASP B C 1
ATOM 5584 O O . ASP B 1 129 ? 35.40200 17.98600 -38.68500 1.000 16.82681 154 ASP B O 1
ATOM 5593 N N . SER B 1 130 ? 34.78000 19.85300 -39.77300 1.000 17.52633 155 SER B N 1
ATOM 5594 C CA . SER B 1 130 ? 34.67400 20.60500 -38.51800 1.000 17.29260 155 SER B CA 1
ATOM 5595 C C . SER B 1 130 ? 33.61200 20.01900 -37.59600 1.000 15.71292 155 SER B C 1
ATOM 5596 O O . SER B 1 130 ? 33.75200 20.08300 -36.36200 1.000 16.03749 155 SER B O 1
ATOM 5604 N N . GLU B 1 131 ? 32.53500 19.46600 -38.17200 1.000 15.40677 156 GLU B N 1
ATOM 5605 C CA . GLU B 1 131 ? 31.46200 18.89600 -37.36100 1.000 14.64791 156 GLU B CA 1
ATOM 5606 C C . GLU B 1 131 ? 31.89600 17.57500 -36.74200 1.000 14.68493 156 GLU B C 1
ATOM 5607 O O . GLU B 1 131 ? 31.55100 17.27600 -35.59700 1.000 14.15408 156 GLU B O 1
ATOM 5619 N N . ILE B 1 132 ? 32.67700 16.78700 -37.47800 1.000 13.63996 157 ILE B N 1
ATOM 5620 C CA . ILE B 1 132 ? 33.25500 15.57600 -36.90500 1.000 13.88762 157 ILE B CA 1
ATOM 5621 C C . ILE B 1 132 ? 34.18400 15.92300 -35.74200 1.000 14.49951 157 ILE B C 1
ATOM 5622 O O . ILE B 1 132 ? 34.14900 15.28000 -34.69200 1.000 14.49286 157 ILE B O 1
ATOM 5638 N N . THR B 1 133 ? 35.01400 16.95800 -35.90400 1.000 15.10255 158 THR B N 1
ATOM 5639 C CA . THR B 1 133 ? 35.88200 17.40100 -34.80200 1.000 15.62103 158 THR B CA 1
ATOM 5640 C C . THR B 1 133 ? 35.04700 17.77600 -33.57400 1.000 15.68042 158 THR B C 1
ATOM 5641 O O . THR B 1 133 ? 35.38100 17.40100 -32.44400 1.000 15.35240 158 THR B O 1
ATOM 5652 N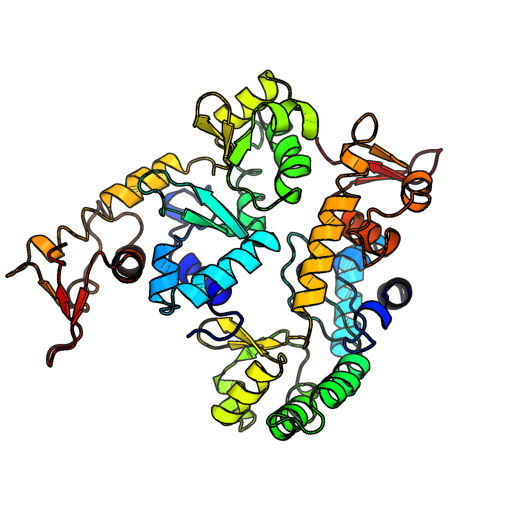 N . HIS B 1 134 ? 33.92300 18.47500 -33.78500 1.000 14.00479 159 HIS B N 1
ATOM 5653 C CA . HIS B 1 134 ? 33.05000 18.79400 -32.66500 1.000 14.11744 159 HIS B CA 1
ATOM 5654 C C . HIS B 1 134 ? 32.56700 17.51600 -31.97000 1.000 13.06760 159 HIS B C 1
ATOM 5655 O O . HIS B 1 134 ? 32.48200 17.46600 -30.73600 1.000 13.76639 159 HIS B O 1
ATOM 5669 N N . LEU B 1 135 ? 32.19000 16.48500 -32.74600 1.000 12.78370 160 LEU B N 1
ATOM 5670 C CA . LEU B 1 135 ? 31.71800 15.23600 -32.14000 1.000 12.61897 160 LEU B CA 1
ATOM 5671 C C . LEU B 1 135 ? 32.81800 14.53500 -31.34600 1.000 13.40077 160 LEU B C 1
ATOM 5672 O O . LEU B 1 135 ? 32.55500 13.94600 -30.29300 1.000 13.63066 160 LEU B O 1
ATOM 5688 N N . VAL B 1 136 ? 34.05700 14.56900 -31.84000 1.000 13.38646 161 VAL B N 1
ATOM 5689 C CA . VAL B 1 136 ? 35.16600 14.01900 -3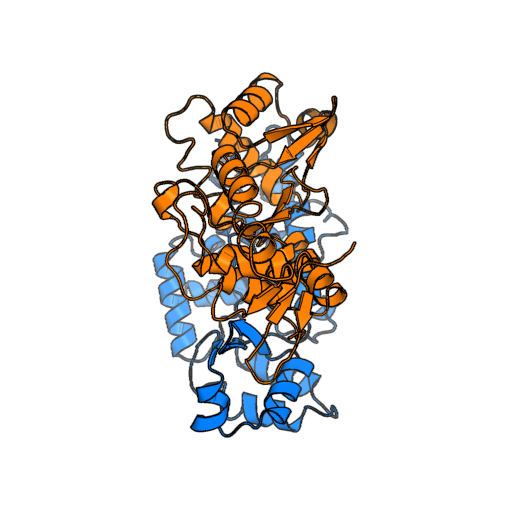1.06400 1.000 14.91938 161 VAL B CA 1
ATOM 5690 C C . VAL B 1 136 ? 35.36100 14.81200 -29.77800 1.000 15.31992 161 VAL B C 1
ATOM 5691 O O . VAL B 1 136 ? 35.55700 14.23800 -28.70600 1.000 15.14768 161 VAL B O 1
ATOM 5704 N N . ASN B 1 137 ? 35.29300 16.14900 -29.85500 1.000 14.32130 162 ASN B N 1
ATOM 5705 C CA . ASN B 1 137 ? 35.44600 16.95100 -28.64100 1.000 14.29895 162 ASN B CA 1
ATOM 5706 C C . ASN B 1 137 ? 34.30800 16.72500 -27.65600 1.000 15.83582 162 ASN B C 1
ATOM 5707 O O . ASN B 1 137 ? 34.51400 16.80200 -26.43800 1.000 16.90672 162 ASN B O 1
ATOM 5718 N N . ALA B 1 138 ? 33.10600 16.43400 -28.16700 1.000 14.57024 163 ALA B N 1
ATOM 5719 C CA . ALA B 1 138 ? 31.94900 16.15500 -27.32700 1.000 14.25583 163 ALA B CA 1
ATOM 5720 C C . ALA B 1 138 ? 32.03000 14.78300 -26.67200 1.000 15.63097 163 ALA B C 1
ATOM 5721 O O . ALA B 1 138 ? 31.35900 14.55100 -25.66800 1.000 16.51195 163 ALA B O 1
ATOM 5728 N N . GLY B 1 139 ? 32.85100 13.88100 -27.19500 1.000 14.68766 164 GLY B N 1
ATOM 5729 C CA . GLY B 1 139 ? 32.90100 12.53100 -26.69000 1.000 14.82870 164 GLY B CA 1
ATOM 5730 C C . GLY B 1 139 ? 31.88600 11.60200 -27.31700 1.000 14.19959 164 GLY B C 1
ATOM 5731 O O . GLY B 1 139 ? 31.71100 10.48700 -26.83000 1.000 14.36775 164 GLY B O 1
ATOM 5735 N N . VAL B 1 140 ? 31.23700 12.01900 -28.39700 1.000 12.62081 165 VAL B N 1
ATOM 5736 C CA . VAL B 1 140 ? 30.24500 11.18900 -29.08900 1.000 13.35421 165 VAL B CA 1
ATOM 5737 C C . VAL B 1 140 ? 30.86600 10.24900 -30.11400 1.000 13.67990 165 VAL B C 1
ATOM 5738 O O . VAL B 1 140 ? 30.26500 9.21600 -30.44100 1.000 14.65242 165 VAL B O 1
ATOM 5751 N N . LEU B 1 141 ? 32.04600 10.56900 -30.62600 1.000 12.96561 166 LEU B N 1
ATOM 5752 C CA . LEU B 1 141 ? 32.82200 9.65900 -31.46000 1.000 12.80196 166 LEU B CA 1
ATOM 5753 C C . LEU B 1 141 ? 34.23300 9.56500 -30.91200 1.000 13.65687 166 LEU B C 1
ATOM 5754 O O . LEU B 1 141 ? 34.75800 10.54500 -30.37000 1.00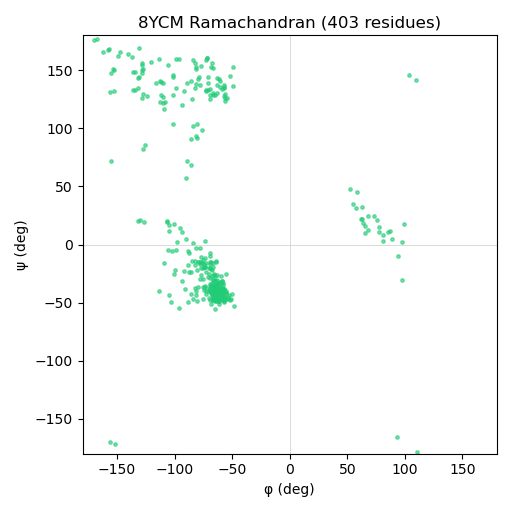0 14.31562 166 LEU B O 1
ATOM 5770 N N . THR B 1 142 ? 34.84100 8.37800 -31.06800 1.000 13.63917 167 THR B N 1
ATOM 5771 C CA . THR B 1 142 ? 36.27300 8.20600 -30.86200 1.000 14.07832 167 THR B CA 1
ATOM 5772 C C . THR B 1 142 ? 36.85600 7.52100 -32.09200 1.000 14.07879 167 THR B C 1
ATOM 5773 O O . THR B 1 142 ? 36.16600 6.79100 -32.80700 1.000 14.79233 167 THR B O 1
ATOM 5784 N N . VAL B 1 143 ? 38.15100 7.73800 -32.33100 1.000 15.46237 168 VAL B N 1
ATOM 5785 C CA . VAL B 1 143 ? 38.79700 7.09800 -33.47300 1.000 15.42044 168 VAL B CA 1
ATOM 5786 C C . VAL B 1 143 ? 38.78100 5.57800 -33.34000 1.000 14.69621 168 VAL B C 1
ATOM 5787 O O . VAL B 1 143 ? 39.18000 5.01500 -32.30600 1.000 16.15012 168 VAL B O 1
ATOM 5800 N N . ARG B 1 144 ? 38.35000 4.90100 -34.41100 1.000 14.15967 169 ARG B N 1
ATOM 5801 C CA . ARG B 1 144 ? 38.43600 3.44100 -34.51600 1.000 14.11845 169 ARG B CA 1
ATOM 5802 C C . ARG B 1 144 ? 39.69000 3.02000 -35.27700 1.000 14.83145 169 ARG B C 1
ATOM 5803 O O . ARG B 1 144 ? 40.50500 2.23600 -34.77500 1.000 15.83259 169 ARG B O 1
ATOM 5824 N N . ASP B 1 145 ? 39.86800 3.54700 -36.48100 1.000 15.74937 170 ASP B N 1
ATOM 5825 C CA . ASP B 1 145 ? 41.07600 3.36300 -37.29500 1.000 15.79759 170 ASP B CA 1
ATOM 5826 C C . ASP B 1 145 ? 41.19600 4.60200 -38.17300 1.000 15.79025 170 ASP B C 1
ATOM 5827 O O . ASP B 1 145 ? 40.45200 5.57500 -37.99600 1.000 17.25013 170 ASP B O 1
ATOM 5836 N N . ALA B 1 146 ? 42.12700 4.58300 -39.12200 1.000 16.89770 171 ALA B N 1
ATOM 5837 C CA . ALA B 1 146 ? 42.39700 5.77100 -39.92000 1.000 18.21716 171 ALA B CA 1
ATOM 5838 C C . ALA B 1 146 ? 41.21700 6.20500 -40.77600 1.000 22.43531 171 ALA B C 1
ATOM 5839 O O . ALA B 1 146 ? 41.23500 7.33300 -41.28600 1.000 26.74531 171 ALA B O 1
ATOM 5846 N N . GLY B 1 147 ? 40.20500 5.35900 -40.95200 1.000 19.49264 172 GLY B N 1
ATOM 5847 C CA . GLY B 1 147 ? 39.06200 5.75900 -41.75100 1.000 18.95463 172 GLY B CA 1
ATOM 5848 C C . GLY B 1 147 ? 37.71200 5.61300 -41.08100 1.000 18.74412 172 GLY B C 1
ATOM 5849 O O . GLY B 1 147 ? 36.70100 5.56900 -41.78700 1.000 19.94531 172 GLY B O 1
ATOM 5853 N N . SER B 1 148 ? 37.64400 5.53100 -39.75300 1.000 16.75754 173 SER B N 1
ATOM 5854 C CA . SER B 1 148 ? 36.35600 5.23700 -39.12500 1.000 15.28455 173 SER B CA 1
ATOM 5855 C C . SER B 1 148 ? 36.38600 5.61800 -37.65300 1.000 14.15574 173 SER B C 1
ATOM 5856 O O . SER B 1 148 ? 37.45500 5.83300 -37.06800 1.000 15.21165 173 SER B O 1
ATOM 5864 N N . TRP B 1 149 ? 35.18100 5.68300 -37.05900 1.000 14.23902 174 TRP B N 1
ATOM 5865 C CA . TRP B 1 149 ? 34.97400 6.10700 -35.68100 1.000 14.60236 174 TRP B CA 1
ATOM 5866 C C . TRP B 1 149 ? 34.01200 5.16900 -34.97600 1.000 13.07069 174 TRP B C 1
ATOM 5867 O O . TRP B 1 149 ? 33.06500 4.65900 -35.58400 1.000 15.06790 174 TRP B O 1
ATOM 5888 N N . TRP B 1 150 ? 34.22300 5.00700 -33.67100 1.000 12.18755 175 TRP B N 1
ATOM 5889 C CA . TRP B 1 150 ? 33.25600 4.32800 -32.81000 1.000 12.54653 175 TRP B CA 1
ATOM 5890 C C . TRP B 1 150 ? 32.24200 5.31700 -32.24100 1.000 12.12993 175 TRP B C 1
ATOM 5891 O O . TRP B 1 150 ? 32.59600 6.42000 -31.81500 1.000 13.52911 175 TRP B O 1
ATOM 5912 N N . LEU B 1 151 ? 30.97500 4.90500 -32.20600 1.000 11.97502 176 LEU B N 1
ATOM 5913 C CA . LEU B 1 151 ? 30.01200 5.56800 -31.33600 1.000 12.68320 176 LEU B CA 1
ATOM 5914 C C . LEU B 1 151 ? 30.52100 5.51300 -29.90400 1.000 12.46054 176 LEU B C 1
ATOM 5915 O O . LEU B 1 151 ? 30.97900 4.46800 -29.44100 1.000 13.01275 176 LEU B O 1
ATOM 5931 N N . ALA B 1 152 ? 30.43200 6.63800 -29.20200 1.000 12.85322 177 ALA B N 1
ATOM 5932 C CA . ALA B 1 152 ? 30.96900 6.74500 -27.85800 1.000 13.06960 177 ALA B CA 1
ATOM 5933 C C . ALA B 1 152 ? 30.04700 7.54900 -26.95400 1.000 13.28391 177 ALA B C 1
ATOM 5934 O O . ALA B 1 152 ? 29.16700 8.28800 -27.41200 1.000 14.34979 177 ALA B O 1
ATOM 5941 N N . VAL B 1 153 ? 30.27500 7.41400 -25.65500 1.000 14.22787 178 VAL B N 1
ATOM 5942 C CA . VAL B 1 153 ? 29.47700 8.04300 -24.60800 1.000 13.72028 178 VAL B CA 1
ATOM 5943 C C . VAL B 1 153 ? 30.31200 9.14800 -23.97900 1.000 14.25333 178 VAL B C 1
ATOM 5944 O O . VAL B 1 153 ? 31.40100 8.86700 -23.45900 1.000 14.48862 178 VAL B O 1
ATOM 5957 N N . PRO B 1 154 ? 29.84800 10.39700 -23.96600 1.000 14.59958 179 PRO B N 1
ATOM 5958 C CA . PRO B 1 154 ? 30.65400 11.44700 -23.33100 1.000 15.62135 179 PRO B CA 1
ATOM 5959 C C . PRO B 1 154 ? 30.91800 11.12600 -21.87000 1.000 16.84332 179 PRO B C 1
ATOM 5960 O O . PRO B 1 154 ? 30.01500 10.72400 -21.13000 1.000 16.89351 179 PRO B O 1
ATOM 5971 N N . GLY B 1 155 ? 32.18000 11.29700 -21.47000 1.000 17.15457 180 GLY B N 1
ATOM 5972 C CA . GLY B 1 155 ? 32.63400 11.01600 -20.13500 1.000 19.15930 180 GLY B CA 1
ATOM 5973 C C . GLY B 1 155 ? 32.92800 9.56100 -19.85400 1.000 18.22695 180 GLY B C 1
ATOM 5974 O O . GLY B 1 155 ? 33.26300 9.22900 -18.71300 1.000 20.12531 180 GLY B O 1
ATOM 5978 N N . ALA B 1 156 ? 32.81800 8.67900 -20.84500 1.000 15.97096 181 ALA B N 1
ATOM 5979 C CA . ALA B 1 156 ? 33.00200 7.25900 -20.57100 1.000 15.79793 181 ALA B CA 1
ATOM 5980 C C . ALA B 1 156 ? 34.45200 6.86700 -20.30800 1.000 15.61982 181 ALA B C 1
ATOM 5981 O O . ALA B 1 156 ? 34.68300 5.76400 -19.80700 1.000 17.19724 181 ALA B O 1
ATOM 5988 N N . GLY B 1 157 ? 35.43000 7.70700 -20.65600 1.000 16.70316 182 GLY B N 1
ATOM 5989 C CA . GLY B 1 157 ? 36.80500 7.35600 -20.35300 1.000 17.92567 182 GLY B CA 1
ATOM 5990 C C . GLY B 1 157 ? 36.99800 7.10300 -18.87000 1.000 17.62569 182 GLY B C 1
ATOM 5991 O O . GLY B 1 157 ? 37.71300 6.17900 -18.47100 1.000 17.84278 182 GLY B O 1
ATOM 5995 N N . ARG B 1 158 ? 36.37400 7.93200 -18.03200 1.000 16.31551 183 ARG B N 1
ATOM 5996 C CA . ARG B 1 158 ? 36.44900 7.73700 -16.58900 1.000 16.82157 183 ARG B CA 1
ATOM 5997 C C . ARG B 1 158 ? 35.77500 6.43300 -16.17400 1.000 15.00705 183 ARG B C 1
ATOM 5998 O O . ARG B 1 158 ? 36.31300 5.68600 -15.34100 1.000 16.43659 183 ARG B O 1
ATOM 6019 N N . PHE B 1 159 ? 34.60400 6.13400 -16.74800 1.000 13.99498 184 PHE B N 1
ATOM 6020 C CA . PHE B 1 159 ? 33.93600 4.85800 -16.50900 1.000 13.63764 184 PHE B CA 1
ATOM 6021 C C . PHE B 1 159 ? 34.85400 3.68600 -16.86700 1.000 12.12708 184 PHE B C 1
ATOM 6022 O O . PHE B 1 159 ? 34.98400 2.71800 -16.10700 1.000 12.57810 184 PHE B O 1
ATOM 6039 N N . ILE B 1 160 ? 35.51800 3.76700 -18.02000 1.000 13.54830 185 ILE B N 1
ATOM 6040 C CA . ILE B 1 160 ? 36.34400 2.66400 -18.48000 1.000 14.21438 185 ILE B CA 1
ATOM 6041 C C . ILE B 1 160 ? 37.53700 2.48100 -17.55600 1.000 15.20427 185 ILE B C 1
ATOM 6042 O O . ILE B 1 160 ? 37.89300 1.35300 -17.19100 1.000 16.42785 185 ILE B O 1
ATOM 6058 N N . LYS B 1 161 ? 38.18700 3.58200 -17.17600 1.000 16.41728 186 LYS B N 1
ATOM 6059 C CA . LYS B 1 161 ? 39.31100 3.50900 -16.24800 1.000 17.93472 186 LYS B CA 1
ATOM 6060 C C . LYS B 1 161 ? 38.87600 2.84800 -14.93900 1.000 17.16596 186 LYS B C 1
ATOM 6061 O O . LYS B 1 161 ? 39.53800 1.92900 -14.44700 1.000 17.33233 186 LYS B O 1
ATOM 6080 N N . TYR B 1 162 ? 37.73900 3.29200 -14.37400 1.000 16.05182 187 TYR B N 1
ATOM 6081 C CA . TYR B 1 162 ? 37.24900 2.72800 -13.11600 1.000 16.11856 187 TYR B CA 1
ATOM 6082 C C . TYR B 1 162 ? 36.89600 1.25400 -13.27400 1.000 15.78512 187 TYR B C 1
ATOM 6083 O O . TYR B 1 162 ? 37.13100 0.44400 -12.36500 1.000 15.93264 187 TYR B O 1
ATOM 6101 N N . PHE B 1 163 ? 36.30800 0.89600 -14.41000 1.000 13.19875 188 PHE B N 1
ATOM 6102 C CA . PHE B 1 163 ? 35.92500 -0.48500 -14.62600 1.000 13.69162 188 PHE B CA 1
ATOM 6103 C C . PHE B 1 163 ? 37.15600 -1.37700 -14.72400 1.000 14.56729 188 PHE B C 1
ATOM 6104 O O . PHE B 1 163 ? 37.20100 -2.44000 -14.09000 1.000 15.55838 188 PHE B O 1
ATOM 6121 N N . VAL B 1 164 ? 38.16100 -0.97000 -15.52800 1.000 15.29199 189 VAL B N 1
ATOM 6122 C CA . VAL B 1 164 ? 39.37500 -1.77200 -15.69700 1.000 17.31572 189 VAL B CA 1
ATOM 6123 C C . VAL B 1 164 ? 40.05500 -1.98800 -14.35400 1.000 18.07976 189 VAL B C 1
ATOM 6124 O O . VAL B 1 164 ? 40.46900 -3.10700 -14.02300 1.000 18.73502 189 VAL B O 1
ATOM 6137 N N . LYS B 1 165 ? 40.17800 -0.93200 -13.55300 1.000 18.33897 190 LYS B N 1
ATOM 6138 C CA . LYS B 1 165 ? 40.84000 -1.06600 -12.25700 1.000 19.70514 190 LYS B CA 1
ATOM 6139 C C . LYS B 1 165 ? 40.01600 -1.90500 -11.29700 1.000 18.36905 190 LYS B C 1
ATOM 6140 O O . LYS B 1 165 ? 40.56100 -2.71000 -10.53600 1.000 19.16903 190 LYS B O 1
ATOM 6159 N N . GLY B 1 166 ? 38.70000 -1.71300 -11.30200 1.000 17.25730 191 GLY B N 1
ATOM 6160 C CA . GLY B 1 166 ? 37.84400 -2.46600 -10.40200 1.000 16.63344 191 GLY B CA 1
ATOM 6161 C C . GLY B 1 166 ? 37.83100 -3.94300 -10.70900 1.000 14.92589 191 GLY B C 1
ATOM 6162 O O . GLY B 1 166 ? 37.83900 -4.77300 -9.79100 1.000 14.88323 191 GLY B O 1
ATOM 6166 N N A ARG B 1 167 ? 37.76400 -4.30000 -11.99400 0.563 14.57002 192 ARG B N 1
ATOM 6167 N N B ARG B 1 167 ? 37.89200 -4.28600 -11.99500 0.437 15.33827 192 ARG B N 1
ATOM 6168 C CA A ARG B 1 167 ? 37.84700 -5.70700 -12.37200 0.563 14.84697 192 ARG B CA 1
ATOM 6169 C CA B ARG B 1 167 ? 37.85200 -5.68900 -12.37200 0.437 15.52284 192 ARG B CA 1
ATOM 6170 C C A ARG B 1 167 ? 39.13200 -6.32700 -11.83700 0.563 15.44327 192 ARG B C 1
ATOM 6171 C C B ARG B 1 167 ? 39.12600 -6.34700 -11.87500 0.437 15.80829 192 ARG B C 1
ATOM 6172 O O A ARG B 1 167 ? 39.11300 -7.40700 -11.23400 0.563 15.23260 192 ARG B O 1
ATOM 6173 O O B ARG B 1 167 ? 39.09000 -7.44200 -11.30500 0.437 15.75212 192 ARG B O 1
ATOM 6214 N N . GLN B 1 168 ? 40.25900 -5.64700 -12.04500 1.000 16.69511 193 GLN B N 1
ATOM 6215 C CA . GLN B 1 168 ? 41.54500 -6.13500 -11.55100 1.000 16.71890 193 GLN B CA 1
ATOM 6216 C C . GLN B 1 168 ? 41.51600 -6.31100 -10.03900 1.000 15.37256 193 GLN B C 1
ATOM 6217 O O . GLN B 1 168 ? 42.05500 -7.28700 -9.50300 1.000 16.00212 193 GLN B O 1
ATOM 6231 N N . ALA B 1 169 ? 40.97100 -5.32300 -9.32500 1.000 14.74977 194 ALA B N 1
ATOM 6232 C CA . ALA B 1 169 ? 40.97000 -5.38000 -7.86800 1.000 15.58571 194 ALA B CA 1
ATOM 6233 C C . ALA B 1 169 ? 40.12800 -6.54000 -7.35000 1.000 13.53645 194 ALA B C 1
ATOM 6234 O O . ALA B 1 169 ? 40.49900 -7.19500 -6.36700 1.000 14.28852 194 ALA B O 1
ATOM 6241 N N . VAL B 1 170 ? 38.97100 -6.78800 -7.96000 1.000 12.69880 195 VAL B N 1
ATOM 6242 C CA . VAL B 1 170 ? 38.13300 -7.88500 -7.48200 1.000 12.12730 195 VAL B CA 1
ATOM 6243 C C . VAL B 1 170 ? 38.79500 -9.22800 -7.77500 1.000 12.15221 195 VAL B C 1
ATOM 6244 O O . VAL B 1 170 ? 38.80700 -10.11800 -6.92600 1.000 11.90301 195 VAL B O 1
ATOM 6257 N N . LEU B 1 171 ? 39.38600 -9.38300 -8.96500 1.000 12.39273 196 LEU B N 1
ATOM 6258 C CA . LEU B 1 171 ? 40.14900 -10.59100 -9.25400 1.000 12.43420 196 LEU B CA 1
ATOM 6259 C C . LEU B 1 171 ? 41.28300 -10.77700 -8.24700 1.000 12.86729 196 LEU B C 1
ATOM 6260 O O . LEU B 1 171 ? 41.56300 -11.90300 -7.83200 1.000 13.32594 196 LEU B O 1
ATOM 6276 N N A SER B 1 172 ? 41.92800 -9.68100 -7.83700 0.708 13.19549 197 SER B N 1
ATOM 6277 N N B SER B 1 172 ? 41.91600 -9.67700 -7.82100 0.292 13.33696 197 SER B N 1
ATOM 6278 C CA A SER B 1 172 ? 43.01600 -9.77200 -6.86800 0.708 13.96916 197 SER B CA 1
ATOM 6279 C CA B SER B 1 172 ? 43.01800 -9.77200 -6.87000 0.292 14.38135 197 SER B CA 1
ATOM 6280 C C A SER B 1 172 ? 42.51900 -10.26000 -5.51500 0.708 13.56562 197 SER B C 1
ATOM 6281 C C B SER B 1 172 ? 42.52700 -10.23600 -5.50700 0.292 13.69263 197 SER B C 1
ATOM 6282 O O A SER B 1 172 ? 43.25500 -10.94800 -4.78700 0.708 13.21691 197 SER B O 1
ATOM 6283 O O B SER B 1 172 ? 43.28000 -10.87000 -4.75900 0.292 13.47220 197 SER B O 1
ATOM 6298 N N . MET B 1 173 ? 41.29000 -9.88100 -5.14100 1.000 13.11419 198 MET B N 1
ATOM 6299 C CA . MET B 1 173 ? 40.71300 -10.37900 -3.88800 1.000 12.40233 198 MET B CA 1
ATOM 6300 C C . MET B 1 173 ? 40.64800 -11.89900 -3.89600 1.000 11.45064 198 MET B C 1
ATOM 6301 O O . MET B 1 173 ? 40.93700 -12.54800 -2.87900 1.000 13.54614 198 MET B O 1
ATOM 6315 N N . VAL B 1 174 ? 40.26700 -12.49300 -5.03400 1.000 10.53488 199 VAL B N 1
ATOM 6316 C CA . VAL B 1 174 ? 40.24600 -13.94500 -5.15400 1.000 10.72995 199 VAL B CA 1
ATOM 6317 C C . VAL B 1 174 ? 41.66400 -14.49700 -5.23300 1.000 10.88370 199 VAL B C 1
ATOM 6318 O O . VAL B 1 174 ? 41.97700 -15.51400 -4.60300 1.000 11.41471 199 VAL B O 1
ATOM 6331 N N . ARG B 1 175 ? 42.53300 -13.83800 -6.00600 1.000 10.90708 200 ARG B N 1
ATOM 6332 C CA . ARG B 1 175 ? 43.89000 -14.34500 -6.21500 1.000 10.83857 200 ARG B CA 1
ATOM 6333 C C . ARG B 1 175 ? 44.71100 -14.36700 -4.92800 1.000 11.78911 200 ARG B C 1
ATOM 6334 O O . ARG B 1 175 ? 45.57800 -15.23000 -4.76500 1.000 13.61207 200 ARG B O 1
ATOM 6355 N N . LYS B 1 176 ? 44.50400 -13.40200 -4.04300 1.000 12.84680 201 LYS B N 1
ATOM 6356 C CA . LYS B 1 176 ? 45.26300 -13.32500 -2.80400 1.000 13.91992 201 LYS B CA 1
ATOM 6357 C C . LYS B 1 176 ? 44.74100 -14.27600 -1.74300 1.000 14.06004 201 LYS B C 1
ATOM 6358 O O . LYS B 1 176 ? 45.43200 -14.50600 -0.74800 1.000 16.85706 201 LYS B O 1
ATOM 6377 N N . ALA B 1 177 ? 43.53000 -14.81100 -1.90800 1.000 12.15886 202 ALA B N 1
ATOM 6378 C CA . ALA B 1 177 ? 42.96600 -15.74900 -0.96300 1.000 12.79080 202 ALA B CA 1
ATOM 6379 C C . ALA B 1 177 ? 43.67800 -17.09400 -1.07500 1.000 13.22879 202 ALA B C 1
ATOM 6380 O O . ALA B 1 177 ? 44.30300 -17.41200 -2.08700 1.000 13.71492 202 ALA B O 1
ATOM 6387 N N . LYS B 1 178 ? 43.55200 -17.90500 -0.02800 1.000 13.90198 203 LYS B N 1
ATOM 6388 C CA . LYS B 1 178 ? 44.20900 -19.20900 -0.01200 1.000 14.21981 203 LYS B CA 1
ATOM 6389 C C . LYS B 1 178 ? 43.80000 -20.04800 -1.21900 1.000 12.51415 203 LYS B C 1
ATOM 6390 O O . LYS B 1 178 ? 42.61500 -20.24100 -1.48500 1.000 12.93030 203 LYS B O 1
ATOM 6409 N N . TYR B 1 179 ? 44.79100 -20.53600 -1.96700 1.000 12.53140 204 TYR B N 1
ATOM 6410 C CA . TYR B 1 179 ? 44.60100 -21.38100 -3.14600 1.000 11.95567 204 TYR B CA 1
ATOM 6411 C C . TYR B 1 179 ? 43.83600 -20.67800 -4.27700 1.000 11.18389 204 TYR B C 1
ATOM 6412 O O . TYR B 1 179 ? 43.26900 -21.33200 -5.15900 1.000 12.01900 204 TYR B O 1
ATOM 6430 N N . ARG B 1 180 ? 43.82900 -19.34600 -4.29300 1.000 11.46526 205 ARG B N 1
ATOM 6431 C CA . ARG B 1 180 ? 43.23000 -18.58700 -5.39500 1.000 11.68434 205 ARG B CA 1
ATOM 6432 C C . ARG B 1 180 ? 41.75100 -18.93700 -5.58500 1.000 10.10805 205 ARG B C 1
ATOM 6433 O O . ARG B 1 180 ? 41.26200 -19.10600 -6.70500 1.000 10.67189 205 ARG B O 1
ATOM 6454 N N . GLU B 1 181 ? 41.03200 -18.99700 -4.47000 1.000 10.90206 206 GLU B N 1
ATOM 6455 C CA . GLU B 1 181 ? 39.61300 -19.32100 -4.47500 1.000 11.07381 206 GLU B CA 1
ATOM 6456 C C . GLU B 1 181 ? 39.01000 -18.64400 -3.24900 1.000 9.83590 206 GLU B C 1
ATOM 6457 O O . GLU B 1 181 ? 39.68100 -18.45900 -2.23000 1.000 10.93923 206 GLU B O 1
ATOM 6469 N N . LEU B 1 182 ? 37.73100 -18.27700 -3.35000 1.000 9.62238 207 LEU B N 1
ATOM 6470 C CA . LEU B 1 182 ? 37.08100 -17.47000 -2.32500 1.000 9.85688 207 LEU B CA 1
ATOM 6471 C C . LEU B 1 182 ? 35.57800 -17.72000 -2.40300 1.000 9.96979 207 LEU B C 1
ATOM 6472 O O . LEU B 1 182 ? 34.99100 -17.67000 -3.48300 1.000 10.29349 207 LEU B O 1
ATOM 6488 N N . LEU B 1 183 ? 34.95600 -17.98400 -1.26200 1.000 9.86926 208 LEU B N 1
ATOM 6489 C CA . LEU B 1 183 ? 33.51400 -18.18500 -1.26100 1.000 10.20477 208 LEU B CA 1
ATOM 6490 C C . LEU B 1 183 ? 32.82000 -16.92100 -1.76800 1.000 9.62080 208 LEU B C 1
ATOM 6491 O O . LEU B 1 183 ? 33.19500 -15.79100 -1.41300 1.000 10.25201 208 LEU B O 1
ATOM 6507 N N . LEU B 1 184 ? 31.76200 -17.12400 -2.55600 1.000 10.31183 209 LEU B N 1
ATOM 6508 C CA . LEU B 1 184 ? 30.98200 -16.00900 -3.09200 1.000 10.79075 209 LEU B CA 1
ATOM 6509 C C . LEU B 1 184 ? 30.45400 -15.10500 -1.98800 1.000 10.83487 209 LEU B C 1
ATOM 6510 O O . LEU B 1 184 ? 30.52900 -13.87700 -2.09600 1.000 11.31106 209 LEU B O 1
ATOM 6526 N N A SER B 1 185 ? 29.93100 -15.69100 -0.90600 0.666 11.18451 210 SER B N 1
ATOM 6527 N N B SER B 1 185 ? 29.93300 -15.69200 -0.90600 0.334 11.76677 210 SER B N 1
ATOM 6528 C CA A SER B 1 185 ? 29.39600 -14.86600 0.17700 0.666 11.60984 210 SER B CA 1
ATOM 6529 C CA B SER B 1 185 ? 29.42800 -14.88200 0.20800 0.334 12.90536 210 SER B CA 1
ATOM 6530 C C A SER B 1 185 ? 30.49300 -14.06900 0.87200 0.666 12.55619 210 SER B C 1
ATOM 6531 C C B SER B 1 185 ? 30.53600 -14.07200 0.88000 0.334 13.10977 210 SER B C 1
ATOM 6532 O O A SER B 1 185 ? 30.24500 -12.95600 1.34800 0.666 14.68823 210 SER B O 1
ATOM 6533 O O B SER B 1 185 ? 30.30400 -12.94300 1.33700 0.334 14.26000 210 SER B O 1
ATOM 6548 N N A GLU B 1 186 ? 31.70300 -14.62600 0.96800 0.666 11.24112 211 GLU B N 1
ATOM 6549 N N B GLU B 1 186 ? 31.73700 -14.63500 0.98000 0.334 12.45445 211 GLU B N 1
ATOM 6550 C CA A GLU B 1 186 ? 32.80900 -13.89000 1.57700 0.666 12.57311 211 GLU B CA 1
ATOM 6551 C CA B GLU B 1 186 ? 32.84200 -13.89600 1.58500 0.334 13.63208 211 GLU B CA 1
ATOM 6552 C C A GLU B 1 186 ? 33.24500 -12.72600 0.69600 0.666 13.96520 211 GLU B C 1
ATOM 6553 C C B GLU B 1 186 ? 33.27300 -12.73500 0.69800 0.334 14.27999 211 GLU B C 1
ATOM 6554 O O A GLU B 1 186 ? 33.59700 -11.65300 1.20000 0.666 17.75834 211 GLU B O 1
ATOM 6555 O O B GLU B 1 186 ? 33.57600 -11.64800 1.19600 0.334 17.02657 211 GLU B O 1
ATOM 6578 N N . LEU B 1 187 ? 33.26100 -12.92900 -0.62200 1.000 12.13751 212 LEU B N 1
ATOM 6579 C CA . LEU B 1 187 ? 33.59700 -11.83800 -1.53400 1.000 12.80340 212 LEU B CA 1
ATOM 6580 C C . LEU B 1 187 ? 32.53200 -10.74400 -1.47900 1.000 13.93740 212 LEU B C 1
ATOM 6581 O O . LEU B 1 187 ? 32.85000 -9.56600 -1.30200 1.000 15.96276 212 LEU B O 1
ATOM 6597 N N . LEU B 1 188 ? 31.25300 -11.12300 -1.59400 1.000 13.58954 213 LEU B N 1
ATOM 6598 C CA . LEU B 1 188 ? 30.17800 -10.12900 -1.61900 1.000 13.70224 213 LEU B CA 1
ATOM 6599 C C . LEU B 1 188 ? 29.99300 -9.45800 -0.26600 1.000 15.78965 213 LEU B C 1
ATOM 6600 O O . LEU B 1 188 ? 29.47100 -8.33100 -0.20100 1.000 17.53856 213 LEU B O 1
ATOM 6616 N N . GLY B 1 189 ? 30.38000 -10.12800 0.81800 1.000 16.33190 214 GLY B N 1
ATOM 6617 C CA . GLY B 1 189 ? 30.06700 -9.68300 2.16600 1.000 17.40269 214 GLY B CA 1
ATOM 6618 C C . GLY B 1 189 ? 31.08600 -8.77000 2.80200 1.000 19.82531 214 GLY B C 1
ATOM 6619 O O . GLY B 1 189 ? 31.61500 -9.02400 3.89700 1.000 23.52531 214 GLY B O 1
ATOM 6623 N N . ARG B 1 190 ? 31.33800 -7.67100 2.12000 1.000 22.89531 215 ARG B N 1
ATOM 6624 C CA . ARG B 1 190 ? 32.26600 -6.67200 2.60600 1.000 31.92531 215 ARG B CA 1
ATOM 6625 C C . ARG B 1 190 ? 31.94100 -5.35000 1.93900 1.000 33.10531 215 ARG B C 1
ATOM 6626 O O . ARG B 1 190 ? 31.17700 -5.28300 0.97100 1.000 27.71531 215 ARG B O 1
ATOM 6647 N N . ARG B 1 191 ? 32.54000 -4.29500 2.47400 1.000 34.32531 216 ARG B N 1
ATOM 6648 C CA . ARG B 1 191 ? 32.46700 -2.98900 1.84500 1.000 35.35531 216 ARG B CA 1
ATOM 6649 C C . ARG B 1 191 ? 33.51000 -2.93700 0.73800 1.000 30.34531 216 ARG B C 1
ATOM 6650 O O . ARG B 1 191 ? 34.63100 -3.42500 0.89600 1.000 36.54531 216 ARG B O 1
ATOM 6671 N N . ALA B 1 192 ? 33.12600 -2.37000 -0.40100 1.000 32.78531 217 ALA B N 1
ATOM 6672 C CA . ALA B 1 192 ? 34.00100 -2.39300 -1.56100 1.000 34.18531 217 ALA B CA 1
ATOM 6673 C C . ALA B 1 192 ? 35.28800 -1.62300 -1.27100 1.000 36.09531 217 ALA B C 1
ATOM 6674 O O . ALA B 1 192 ? 35.24500 -0.55000 -0.66200 1.000 35.21531 217 ALA B O 1
ATOM 6681 N N . PRO B 1 193 ? 36.44300 -2.14900 -1.67200 1.000 32.04531 218 PRO B N 1
ATOM 6682 C CA . PRO B 1 193 ? 37.66400 -1.33700 -1.68400 1.000 38.10531 218 PRO B CA 1
ATOM 6683 C C . PRO B 1 193 ? 37.42800 0.00300 -2.37500 1.000 34.70531 218 PRO B C 1
ATOM 6684 O O . PRO B 1 193 ? 36.56400 0.14100 -3.24400 1.000 31.09531 218 PRO B O 1
ATOM 6695 N N . VAL B 1 194 ? 38.21800 1.00700 -1.98500 1.000 37.78531 219 VAL B N 1
ATOM 6696 C CA . VAL B 1 194 ? 38.06300 2.32000 -2.60500 1.000 34.76531 219 VAL B CA 1
ATOM 6697 C C . VAL B 1 194 ? 38.28500 2.23800 -4.11000 1.000 29.42531 219 VAL B C 1
ATOM 6698 O O . VAL B 1 194 ? 37.65500 2.96700 -4.88300 1.000 33.64531 219 VAL B O 1
ATOM 6711 N N . VAL B 1 195 ? 39.13600 1.32300 -4.56000 1.000 28.60531 220 VAL B N 1
ATOM 6712 C CA . VAL B 1 195 ? 39.41300 1.24600 -5.98200 1.000 26.29531 220 VAL B CA 1
ATOM 6713 C C . VAL B 1 195 ? 38.27200 0.58700 -6.76100 1.000 28.28531 220 VAL B C 1
ATOM 6714 O O . VAL B 1 195 ? 38.20500 0.71500 -7.99300 1.000 30.65531 220 VAL B O 1
ATOM 6727 N N . VAL B 1 196 ? 37.36200 -0.10300 -6.08600 1.000 23.81531 221 VAL B N 1
ATOM 6728 C CA . VAL B 1 196 ? 36.20000 -0.70000 -6.75400 1.000 20.27531 221 VAL B CA 1
ATOM 6729 C C . VAL B 1 196 ? 35.03200 0.28400 -6.79400 1.000 21.19531 221 VAL B C 1
ATOM 6730 O O . VAL B 1 196 ? 33.99300 0.09000 -6.14100 1.000 23.21531 221 VAL B O 1
ATOM 6743 N N . ARG B 1 197 ? 35.15900 1.30700 -7.63300 1.000 20.03531 222 ARG B N 1
ATOM 6744 C CA . ARG B 1 197 ? 34.22200 2.42300 -7.58100 1.000 20.82531 222 ARG B CA 1
ATOM 6745 C C . ARG B 1 197 ? 32.82900 2.06600 -8.08900 1.000 18.35420 222 ARG B C 1
ATOM 6746 O O . ARG B 1 197 ? 31.84800 2.69900 -7.68700 1.000 20.12531 222 ARG B O 1
ATOM 6767 N N . LEU B 1 198 ? 32.71300 1.10100 -8.99200 1.000 16.54051 223 LEU B N 1
ATOM 6768 C CA . LEU B 1 198 ? 31.42400 0.77400 -9.59200 1.000 16.42065 223 LEU B CA 1
ATOM 6769 C C . LEU B 1 198 ? 30.62200 -0.24500 -8.79300 1.000 16.48549 223 LEU B C 1
ATOM 6770 O O . LEU B 1 198 ? 29.46900 -0.50200 -9.14300 1.000 19.05096 223 LEU B O 1
ATOM 6786 N N . GLY B 1 199 ? 31.19600 -0.83700 -7.75400 1.000 16.08420 224 GLY B N 1
ATOM 6787 C CA . GLY B 1 199 ? 30.47100 -1.74000 -6.86800 1.000 17.13379 224 GLY B CA 1
ATOM 6788 C C . GLY B 1 199 ? 30.88500 -3.19300 -7.01400 1.000 14.66305 224 GLY B C 1
ATOM 6789 O O . GLY B 1 199 ? 31.10700 -3.68400 -8.12800 1.000 15.15314 224 GLY B O 1
ATOM 6793 N N . LEU B 1 200 ? 30.94000 -3.90500 -5.87400 1.000 15.18164 225 LEU B N 1
ATOM 6794 C CA . LEU B 1 200 ? 31.38600 -5.29400 -5.90200 1.000 15.30285 225 LEU B CA 1
ATOM 6795 C C . LEU B 1 200 ? 30.40700 -6.18400 -6.65600 1.000 13.47100 225 LEU B C 1
ATOM 6796 O O . LEU B 1 200 ? 30.81000 -6.99800 -7.49500 1.000 13.72808 225 LEU B O 1
ATOM 6812 N N . THR B 1 201 ? 29.10900 -6.05700 -6.38200 1.000 13.72330 226 THR B N 1
ATOM 6813 C CA . THR B 1 201 ? 28.14800 -6.94000 -7.05100 1.000 13.12284 226 THR B CA 1
ATOM 6814 C C . THR B 1 201 ? 28.13800 -6.73200 -8.56400 1.000 13.52715 226 THR B C 1
ATOM 6815 O O . THR B 1 201 ? 28.13200 -7.70400 -9.33700 1.000 13.00380 226 THR B O 1
ATOM 6826 N N . TYR B 1 202 ? 28.15300 -5.46600 -9.00500 1.000 11.76747 227 TYR B N 1
ATOM 6827 C CA . TYR B 1 202 ? 28.28200 -5.13400 -10.42500 1.000 10.67543 227 TYR B CA 1
ATOM 6828 C C . TYR B 1 202 ? 29.48300 -5.85900 -11.03200 1.000 10.24643 227 TYR B C 1
ATOM 6829 O O . TYR B 1 202 ? 29.38600 -6.48500 -12.09900 1.000 10.57969 227 TYR B O 1
ATOM 6847 N N . HIS B 1 203 ? 30.63100 -5.78900 -10.35700 1.000 10.70154 228 HIS B N 1
ATOM 6848 C CA . HIS B 1 203 ? 31.82600 -6.44200 -10.87900 1.000 10.39924 228 HIS B CA 1
ATOM 6849 C C . HIS B 1 203 ? 31.74900 -7.96800 -10.83800 1.000 10.45910 228 HIS B C 1
ATOM 6850 O O . HIS B 1 203 ? 32.28300 -8.63400 -11.74200 1.000 10.47533 228 HIS B O 1
ATOM 6864 N N . VAL B 1 204 ? 31.09700 -8.54200 -9.82400 1.000 10.92304 229 VAL B N 1
ATOM 6865 C CA . VAL B 1 204 ? 31.01000 -9.99700 -9.76000 1.000 10.83409 229 VAL B CA 1
ATOM 6866 C C . VAL B 1 204 ? 30.16400 -10.55500 -10.90500 1.000 11.09790 229 VAL B C 1
ATOM 6867 O O . VAL B 1 204 ? 30.51900 -11.58600 -11.49600 1.000 11.25846 229 VAL B O 1
ATOM 6880 N N . HIS B 1 205 ? 29.05900 -9.88900 -11.26200 1.000 11.19677 230 HIS B N 1
ATOM 6881 C CA . HIS B 1 205 ? 28.30000 -10.35600 -12.42900 1.000 11.28139 230 HIS B CA 1
ATOM 6882 C C . HIS B 1 205 ? 29.16400 -10.38200 -13.68800 1.000 11.30524 230 HIS B C 1
ATOM 6883 O O . HIS B 1 205 ? 29.04300 -11.28300 -14.52900 1.000 11.91528 230 HIS B O 1
ATOM 6897 N N . ASP B 1 206 ? 30.01100 -9.36700 -13.86100 1.000 10.77034 231 ASP B N 1
ATOM 6898 C CA . ASP B 1 206 ? 30.90900 -9.33300 -15.01300 1.000 11.21051 231 ASP B CA 1
ATOM 6899 C C . ASP B 1 206 ? 31.87100 -10.51800 -14.98800 1.000 9.93496 231 ASP B C 1
ATOM 6900 O O . ASP B 1 206 ? 32.08400 -11.16800 -16.01400 1.000 11.16149 231 ASP B O 1
ATOM 6909 N N . LEU B 1 207 ? 32.47700 -10.79300 -13.83200 1.000 10.23022 232 LEU B N 1
ATOM 6910 C CA . LEU B 1 207 ? 33.45900 -11.87000 -13.78200 1.000 10.73998 232 LEU B CA 1
ATOM 6911 C C . LEU B 1 207 ? 32.80700 -13.22300 -14.05800 1.000 10.91145 232 LEU B C 1
ATOM 6912 O O . LEU B 1 207 ? 33.37900 -14.07000 -14.76100 1.000 11.85480 232 LEU B O 1
ATOM 6928 N N . ILE B 1 208 ? 31.61200 -13.44300 -13.51200 1.000 10.67606 233 ILE B N 1
ATOM 6929 C CA . ILE B 1 208 ? 30.90900 -14.70600 -13.72600 1.000 10.86555 233 ILE B CA 1
ATOM 6930 C C . ILE B 1 208 ? 30.50900 -14.84300 -15.19200 1.000 12.29170 233 ILE B C 1
ATOM 6931 O O . ILE B 1 208 ? 30.76500 -15.86800 -15.84100 1.000 13.44939 233 ILE B O 1
ATOM 6947 N N . GLY B 1 209 ? 29.91000 -13.78900 -15.75200 1.000 12.73687 234 GLY B N 1
ATOM 6948 C CA . GLY B 1 209 ? 29.43900 -13.87300 -17.12400 1.000 13.27268 234 GLY B CA 1
ATOM 6949 C C . GLY B 1 209 ? 30.55100 -14.02100 -18.13900 1.000 13.45160 234 GLY B C 1
ATOM 6950 O O . GLY B 1 209 ? 30.39400 -14.72500 -19.14500 1.000 15.18658 234 GLY B O 1
ATOM 6954 N N . ALA B 1 210 ? 31.69600 -13.36400 -17.89200 1.000 12.93341 235 ALA B N 1
ATOM 6955 C CA . ALA B 1 210 ? 32.86400 -13.46700 -18.76500 1.000 14.16240 235 ALA B CA 1
ATOM 6956 C C . ALA B 1 210 ? 33.69500 -14.71900 -18.51000 1.000 14.84387 235 ALA B C 1
ATOM 6957 O O . ALA B 1 210 ? 34.70000 -14.94100 -19.19900 1.000 16.59992 235 ALA B O 1
ATOM 6964 N N . GLN B 1 211 ? 33.32500 -15.52200 -17.52200 1.000 13.60919 236 GLN B N 1
ATOM 6965 C CA . GLN B 1 211 ? 34.06600 -16.74200 -17.18100 1.000 14.50876 236 GLN B CA 1
ATOM 6966 C C . GLN B 1 211 ? 35.48500 -16.44000 -16.72900 1.000 14.52982 236 GLN B C 1
ATOM 6967 O O . GLN B 1 211 ? 36.39500 -17.24100 -16.94300 1.000 15.27771 236 GLN B O 1
ATOM 6981 N N . LEU B 1 212 ? 35.66900 -15.28900 -16.08400 1.000 12.12781 237 LEU B N 1
ATOM 6982 C CA . LEU B 1 212 ? 36.94000 -14.91300 -15.48900 1.000 11.90604 237 LEU B CA 1
ATOM 6983 C C . LEU B 1 212 ? 37.09500 -15.48700 -14.09500 1.000 11.62188 237 LEU B C 1
ATOM 6984 O O . LEU B 1 212 ? 38.20100 -15.46600 -13.55300 1.000 11.89553 237 LEU B O 1
ATOM 7000 N N . VAL B 1 213 ? 36.00300 -15.96600 -13.51700 1.000 11.43971 238 VAL B N 1
ATOM 7001 C CA . VAL B 1 213 ? 35.99400 -16.84900 -12.36600 1.000 10.97471 238 VAL B CA 1
ATOM 7002 C C . VAL B 1 213 ? 35.12900 -18.04400 -12.71500 1.000 12.02731 238 VAL B C 1
ATOM 7003 O O . VAL B 1 213 ? 34.18600 -17.92200 -13.49900 1.000 13.62619 238 VAL B O 1
ATOM 7016 N N . ASP B 1 214 ? 35.45600 -19.19400 -12.12600 1.000 12.77387 239 ASP B N 1
ATOM 7017 C CA . ASP B 1 214 ? 34.65200 -20.40800 -12.18600 1.000 14.56738 239 ASP B CA 1
ATOM 7018 C C . ASP B 1 214 ? 33.87600 -20.54200 -10.87800 1.000 14.33965 239 ASP B C 1
ATOM 7019 O O . ASP B 1 214 ? 34.34100 -20.09600 -9.82500 1.000 14.86570 239 ASP B O 1
ATOM 7028 N N . SER B 1 215 ? 32.65200 -21.08600 -10.96700 1.000 17.80010 240 SER B N 1
ATOM 7029 C CA . SER B 1 215 ? 31.74800 -21.24300 -9.82500 1.000 19.10551 240 SER B CA 1
ATOM 7030 C C . SER B 1 215 ? 31.62300 -22.72400 -9.49600 1.000 20.35476 240 SER B C 1
ATOM 7031 O O . SER B 1 215 ? 31.18700 -23.51000 -10.34500 1.000 21.83531 240 SER B O 1
ATOM 7039 N N . ILE B 1 216 ? 31.97000 -23.08800 -8.26300 1.000 17.86632 241 ILE B N 1
ATOM 7040 C CA . ILE B 1 216 ? 32.01000 -24.46700 -7.79000 1.000 17.70073 241 ILE B CA 1
ATOM 7041 C C . ILE B 1 216 ? 31.00800 -24.60000 -6.64100 1.000 14.55752 241 ILE B C 1
ATOM 7042 O O . ILE B 1 216 ? 30.99900 -23.76600 -5.73400 1.000 13.96387 241 ILE B O 1
ATOM 7058 N N A SER B 1 217 ? 30.17900 -25.64800 -6.67000 0.663 14.22277 242 SER B N 1
ATOM 7059 N N B SER B 1 217 ? 30.17700 -25.64800 -6.66900 0.337 14.45522 242 SER B N 1
ATOM 7060 C CA A SER B 1 217 ? 29.27200 -25.90200 -5.55600 0.663 14.71855 242 SER B CA 1
ATOM 7061 C CA B SER B 1 217 ? 29.26400 -25.89100 -5.55300 0.337 15.21069 242 SER B CA 1
ATOM 7062 C C A SER B 1 217 ? 29.98400 -26.65300 -4.43400 0.663 14.01173 242 SER B C 1
ATOM 7063 C C B SER B 1 217 ? 29.97500 -26.64500 -4.43800 0.337 14.41161 242 SER B C 1
ATOM 7064 O O A SER B 1 217 ? 30.64000 -27.67400 -4.67800 0.663 16.87760 242 SER B O 1
ATOM 7065 O O B SER B 1 217 ? 30.63100 -27.65700 -4.69700 0.337 16.81059 242 SER B O 1
ATOM 7080 N N . THR B 1 218 ? 29.88000 -26.14500 -3.20700 1.000 14.34351 243 THR B N 1
ATOM 7081 C CA . THR B 1 218 ? 30.49900 -26.80900 -2.07000 1.000 14.83167 243 THR B CA 1
ATOM 7082 C C . THR B 1 218 ? 29.52700 -26.82900 -0.89800 1.000 16.32029 243 THR B C 1
ATOM 7083 O O . THR B 1 218 ? 28.54400 -26.07500 -0.84900 1.000 16.27250 243 THR B O 1
ATOM 7094 N N . THR B 1 219 ? 29.82300 -27.66900 0.07000 1.000 17.57305 244 THR B N 1
ATOM 7095 C CA . THR B 1 219 ? 29.00200 -27.73300 1.26900 1.000 18.69375 244 THR B CA 1
ATOM 7096 C C . THR B 1 219 ? 29.13700 -26.47700 2.12700 1.000 18.16487 244 THR B C 1
ATOM 7097 O O . THR B 1 219 ? 28.37600 -26.30300 3.08500 1.000 19.75909 244 THR B O 1
ATOM 7108 N N . SER B 1 220 ? 30.05400 -25.57100 1.78100 1.000 18.36145 245 SER B N 1
ATOM 7109 C CA . SER B 1 220 ? 30.14700 -24.25700 2.40000 1.000 17.80564 245 SER B CA 1
ATOM 7110 C C . SER B 1 220 ? 29.47000 -23.15400 1.58400 1.000 16.86007 245 SER B C 1
ATOM 7111 O O . SER B 1 220 ? 29.51800 -21.99300 1.99200 1.000 18.48278 245 SER B O 1
ATOM 7119 N N . GLY B 1 221 ? 28.84900 -23.47700 0.45100 1.000 14.88436 246 GLY B N 1
ATOM 7120 C CA . GLY B 1 221 ? 28.28600 -22.48900 -0.44900 1.000 13.90673 246 GLY B CA 1
ATOM 7121 C C . GLY B 1 221 ? 29.05900 -22.40600 -1.75400 1.000 12.50199 246 GLY B C 1
ATOM 7122 O O . GLY B 1 221 ? 30.05300 -23.10200 -1.96800 1.000 14.31329 246 GLY B O 1
ATOM 7126 N N . THR B 1 222 ? 28.61600 -21.49900 -2.62200 1.000 12.03026 247 THR B N 1
ATOM 7127 C CA . THR B 1 222 ? 29.26200 -21.32300 -3.91000 1.000 11.47071 247 THR B CA 1
ATOM 7128 C C . THR B 1 222 ? 30.67600 -20.77400 -3.71400 1.000 11.15615 247 THR B C 1
ATOM 7129 O O . THR B 1 222 ? 30.88600 -19.79700 -2.98000 1.000 11.90987 247 THR B O 1
ATOM 7140 N N . LEU B 1 223 ? 31.64400 -21.41700 -4.35900 1.000 10.97060 248 LEU B N 1
ATOM 7141 C CA . LEU B 1 223 ? 33.05800 -21.05700 -4.26300 1.000 11.19239 248 LEU B CA 1
ATOM 7142 C C . LEU B 1 223 ? 33.51100 -20.51200 -5.61500 1.000 11.41451 248 LEU B C 1
ATOM 7143 O O . LEU B 1 223 ? 33.29200 -21.15500 -6.65100 1.000 13.64559 248 LEU B O 1
ATOM 7159 N N . LEU B 1 224 ? 34.13600 -19.32800 -5.60900 1.000 11.45761 249 LEU B N 1
ATOM 7160 C CA . LEU B 1 224 ? 34.71500 -18.75300 -6.82400 1.000 11.09595 249 LEU B CA 1
ATOM 7161 C C . LEU B 1 224 ? 36.17000 -19.17700 -6.91700 1.000 12.23694 249 LEU B C 1
ATOM 7162 O O . LEU B 1 224 ? 36.92700 -19.03000 -5.95300 1.000 14.97115 249 LEU B O 1
ATOM 7178 N N . ARG B 1 225 ? 36.56800 -19.65800 -8.07900 1.000 11.21722 250 ARG B N 1
ATOM 7179 C CA . ARG B 1 225 ? 37.91600 -20.15900 -8.27100 1.000 12.10448 250 ARG B CA 1
ATOM 7180 C C . ARG B 1 225 ? 38.46300 -19.55300 -9.55200 1.000 12.19517 250 ARG B C 1
ATOM 7181 O O . ARG B 1 225 ? 37.77100 -19.51000 -10.56800 1.000 15.65020 250 ARG B O 1
ATOM 7202 N N . LEU B 1 226 ? 39.70100 -19.07300 -9.51700 1.000 13.17136 251 LEU B N 1
ATOM 7203 C CA . LEU B 1 226 ? 40.27300 -18.55000 -10.75500 1.000 14.19440 251 LEU B CA 1
ATOM 7204 C C . LEU B 1 226 ? 40.57000 -19.69900 -11.70900 1.000 16.08693 251 LEU B C 1
ATOM 7205 O O . LEU B 1 226 ? 41.03700 -20.74900 -11.26700 1.000 17.57160 251 LEU B O 1
ATOM 7221 N N . PRO B 1 227 ? 40.29100 -19.53500 -13.00300 1.000 18.67283 252 PRO B N 1
ATOM 7222 C CA . PRO B 1 227 ? 40.60500 -20.58300 -13.97200 1.000 21.57531 252 PRO B CA 1
ATOM 7223 C C . PRO B 1 227 ? 42.08100 -20.59600 -14.30700 1.000 25.80531 252 PRO B C 1
ATOM 7224 O O . PRO B 1 227 ? 42.78600 -19.59000 -14.19900 1.000 23.06531 252 PRO B O 1
ATOM 7235 N N . GLU B 1 228 ? 42.54300 -21.77800 -14.69600 1.000 25.13531 253 GLU B N 1
ATOM 7236 C CA . GLU B 1 228 ? 43.92200 -21.91900 -15.14900 1.000 27.51531 253 GLU B CA 1
ATOM 7237 C C . GLU B 1 228 ? 44.12900 -21.21200 -16.48400 1.000 29.24531 253 GLU B C 1
ATOM 7238 O O . GLU B 1 228 ? 45.17300 -20.58300 -16.70500 1.000 32.33531 253 GLU B O 1
ATOM 7250 N N . THR B 1 229 ? 43.14000 -21.26100 -17.36700 1.000 31.03531 254 THR B N 1
ATOM 7251 C CA . THR B 1 229 ? 43.24600 -20.58600 -18.65400 1.000 30.22531 254 THR B CA 1
ATOM 7252 C C . THR B 1 229 ? 41.90400 -20.00500 -19.09300 1.000 31.93531 254 THR B C 1
ATOM 7253 O O . THR B 1 229 ? 40.87200 -20.22000 -18.44400 1.000 36.24531 254 THR B O 1
#

Secondary structure (DSSP, 8-state):
--HHHHHHHHHHHHS-GGGGTT-S---EEHHHHHHHS--HHHHHHHHHHHHHTTSEEEEEEEETTEEEEEEEHHHHHHHHHHHTTTSTTHHHHHHIIIIIGGG---SEEEHHIIIIIT---HHHHHHHHHHTSEEEEETTEEEE--TTHHHHHHHHHHHHHHHHHHHHHSGGGEEEHHHHHTSPPPTT--S-HHHHHHHHHHHTSSEEEEEBTEEEEE----/--STTHHHHHHHHHHTTS-GGGGTT-SPP-EEHHHHHHHS--HHHHHHHHHHHHHHTSEEEEE-SSSTT-EEEEEHHHHHHHHHHHHTTSTTHHHHHHIIIIIGGG---SEEEHHIIIIIS---HHHHHHHHHHTSEEEEETTEEEE--TTHHHHHHHHHHHHHHHHHHHHHSGGGEEEHHHHHSSPPPTT-TT-HHHHHHHHHHTTSSEEEEETTEEEEE----